Protein AF-A0A2Z3V4G9-F1 (afdb_monomer)

pLDDT: mean 78.63, std 21.76, range [22.34, 98.56]

Structure (mmCIF, N/CA/C/O backbone):
data_AF-A0A2Z3V4G9-F1
#
_entry.id   AF-A0A2Z3V4G9-F1
#
loop_
_atom_site.group_PDB
_atom_site.id
_atom_site.type_symbol
_atom_site.label_atom_id
_atom_site.label_alt_id
_atom_site.label_comp_id
_atom_site.label_asym_id
_atom_site.label_entity_id
_atom_site.label_seq_id
_atom_site.pdbx_PDB_ins_code
_atom_site.Cartn_x
_atom_site.Cartn_y
_atom_site.Cartn_z
_atom_site.occupancy
_atom_site.B_iso_or_equiv
_atom_site.auth_seq_id
_atom_site.auth_comp_id
_atom_site.auth_asym_id
_atom_site.auth_atom_id
_atom_site.pdbx_PDB_model_num
ATOM 1 N N . MET A 1 1 ? 13.121 12.624 -30.440 1.00 82.94 1 MET A N 1
ATOM 2 C CA . MET A 1 1 ? 11.645 12.647 -30.324 1.00 82.94 1 MET A CA 1
ATOM 3 C C . MET A 1 1 ? 11.024 11.305 -30.670 1.00 82.94 1 MET A C 1
ATOM 5 O O . MET A 1 1 ? 10.622 10.643 -29.737 1.00 82.94 1 MET A O 1
ATOM 9 N N . GLU A 1 2 ? 10.966 10.853 -31.933 1.00 84.06 2 GLU A N 1
ATOM 10 C CA . GLU A 1 2 ? 10.349 9.541 -32.244 1.00 84.06 2 GLU A CA 1
ATOM 11 C C . GLU A 1 2 ? 11.072 8.367 -31.566 1.00 84.06 2 GLU A C 1
ATOM 13 O O . GLU A 1 2 ? 10.406 7.526 -30.992 1.00 84.06 2 GLU A O 1
ATOM 18 N N . LEU A 1 3 ? 12.411 8.330 -31.560 1.00 80.62 3 LEU A N 1
ATOM 19 C CA . LEU A 1 3 ? 13.161 7.281 -30.845 1.00 80.62 3 LEU A CA 1
ATOM 20 C C . LEU A 1 3 ? 12.806 7.242 -29.348 1.00 80.62 3 LEU A C 1
ATOM 22 O O . LEU A 1 3 ? 12.442 6.192 -28.838 1.00 80.62 3 LEU A O 1
ATOM 26 N N . LEU A 1 4 ? 12.783 8.405 -28.690 1.00 81.56 4 LEU A N 1
ATOM 27 C CA . LEU A 1 4 ? 12.333 8.541 -27.299 1.00 81.56 4 LEU A CA 1
ATOM 28 C C . LEU A 1 4 ? 10.872 8.109 -27.115 1.00 81.56 4 LEU A C 1
ATOM 30 O O . LEU A 1 4 ? 10.561 7.382 -26.191 1.00 81.56 4 LEU A O 1
ATOM 34 N N . ALA A 1 5 ? 9.972 8.446 -28.040 1.00 83.88 5 ALA A N 1
ATOM 35 C CA . ALA A 1 5 ? 8.571 8.035 -27.942 1.00 83.88 5 ALA A CA 1
ATOM 36 C C . ALA A 1 5 ? 8.371 6.511 -27.954 1.00 83.88 5 ALA A C 1
ATOM 38 O O . ALA A 1 5 ? 7.318 6.043 -27.521 1.00 83.88 5 ALA A O 1
ATOM 39 N N . PHE A 1 6 ? 9.327 5.746 -28.487 1.00 79.56 6 PHE A N 1
ATOM 40 C CA . PHE A 1 6 ? 9.271 4.286 -28.522 1.00 79.56 6 PHE A CA 1
ATOM 41 C C . PHE A 1 6 ? 10.180 3.614 -27.482 1.00 79.56 6 PHE A C 1
ATOM 43 O O . PHE A 1 6 ? 9.871 2.487 -27.116 1.00 79.56 6 PHE A O 1
ATOM 50 N N . GLY A 1 7 ? 11.215 4.282 -26.968 1.00 73.44 7 GLY A N 1
ATOM 51 C CA . GLY A 1 7 ? 12.192 3.669 -26.060 1.00 73.44 7 GLY A CA 1
ATOM 52 C C . GLY A 1 7 ? 12.509 4.458 -24.790 1.00 73.44 7 GLY A C 1
ATOM 53 O O . GLY A 1 7 ? 13.443 4.088 -24.104 1.00 73.44 7 GLY A O 1
ATOM 54 N N . GLU A 1 8 ? 11.811 5.555 -24.472 1.00 74.75 8 GLU A N 1
ATOM 55 C CA . GLU A 1 8 ? 12.106 6.321 -23.253 1.00 74.75 8 GLU A CA 1
ATOM 56 C C . GLU A 1 8 ? 11.896 5.490 -21.973 1.00 74.75 8 GLU A C 1
ATOM 58 O O . GLU A 1 8 ? 10.863 4.825 -21.848 1.00 74.75 8 GLU A O 1
ATOM 63 N N . PRO A 1 9 ? 12.815 5.568 -20.994 1.00 76.81 9 PRO A N 1
ATOM 64 C CA . PRO A 1 9 ? 14.068 6.339 -21.005 1.00 76.81 9 PRO A CA 1
ATOM 65 C C . PRO A 1 9 ? 15.153 5.728 -21.910 1.00 76.81 9 PRO A C 1
ATOM 67 O O . PRO A 1 9 ? 15.356 4.520 -21.913 1.00 76.81 9 PRO A O 1
ATOM 70 N N . LEU A 1 10 ? 15.887 6.581 -22.637 1.00 76.69 10 LEU A N 1
ATOM 71 C CA . LEU A 1 10 ? 17.072 6.173 -23.408 1.00 76.69 10 LEU A CA 1
ATOM 72 C C . LEU A 1 10 ? 18.322 6.859 -22.867 1.00 76.69 10 LEU A C 1
ATOM 74 O O . LEU A 1 10 ? 18.282 8.051 -22.576 1.00 76.69 10 LEU A O 1
ATOM 78 N N . GLU A 1 11 ? 19.447 6.151 -22.831 1.00 78.25 11 GLU A N 1
ATOM 79 C CA . GLU A 1 11 ? 20.742 6.760 -22.526 1.00 78.25 11 GLU A CA 1
ATOM 80 C C . GLU A 1 11 ? 21.083 7.844 -23.570 1.00 78.25 11 GLU A C 1
ATOM 82 O O . GLU A 1 11 ? 20.992 7.631 -24.784 1.00 78.25 11 GLU A O 1
ATOM 87 N N . ALA A 1 12 ? 21.464 9.033 -23.103 1.00 79.69 12 ALA A N 1
ATOM 88 C CA . ALA A 1 12 ? 21.743 10.204 -23.930 1.00 79.69 12 ALA A CA 1
ATOM 89 C C . ALA A 1 12 ? 22.850 9.937 -24.955 1.00 79.69 12 ALA A C 1
ATOM 91 O O . ALA A 1 12 ? 22.784 10.465 -26.064 1.00 79.69 12 ALA A O 1
ATOM 92 N N . SER A 1 13 ? 23.814 9.074 -24.615 1.00 79.00 13 SER A N 1
ATOM 93 C CA . SER A 1 13 ? 24.924 8.655 -25.481 1.00 79.00 13 SER A CA 1
ATOM 94 C C . SER A 1 13 ? 24.459 7.948 -26.765 1.00 79.00 13 SER A C 1
ATOM 96 O O . SER A 1 13 ? 25.138 8.001 -27.792 1.00 79.00 13 SER A O 1
ATOM 98 N N . VAL A 1 14 ? 23.267 7.339 -26.748 1.00 75.81 14 VAL A N 1
ATOM 99 C CA . VAL A 1 14 ? 22.655 6.662 -27.903 1.00 75.81 14 VAL A CA 1
ATOM 100 C C . VAL A 1 14 ? 22.077 7.676 -28.906 1.00 75.81 14 VAL A C 1
ATOM 102 O O . VAL A 1 14 ? 21.805 7.344 -30.067 1.00 75.81 14 VAL A O 1
ATOM 105 N N . LEU A 1 15 ? 21.897 8.936 -28.495 1.00 80.88 15 LEU A N 1
ATOM 106 C CA . LEU A 1 15 ? 21.361 10.021 -29.312 1.00 80.88 15 LEU A CA 1
ATOM 107 C C . LEU A 1 15 ? 22.469 11.017 -29.709 1.00 80.88 15 LEU A C 1
ATOM 109 O O . LEU A 1 15 ? 23.386 11.272 -28.937 1.00 80.88 15 LEU A O 1
ATOM 113 N N . PRO A 1 16 ? 22.403 11.648 -30.899 1.00 86.00 16 PRO A N 1
ATOM 114 C CA . PRO A 1 16 ? 23.380 12.673 -31.260 1.00 86.00 16 PRO A CA 1
ATOM 115 C C . PRO A 1 16 ? 23.285 13.886 -30.321 1.00 86.00 16 PRO A C 1
ATOM 117 O O . PRO A 1 16 ? 22.245 14.548 -30.290 1.00 86.00 16 PRO A O 1
ATOM 120 N N . GLU A 1 17 ? 24.377 14.220 -29.633 1.00 88.62 17 GLU A N 1
ATOM 121 C CA . GLU A 1 17 ? 24.464 15.290 -28.621 1.00 88.62 17 GLU A CA 1
ATOM 122 C C . GLU A 1 17 ? 23.879 16.625 -29.116 1.00 88.62 17 GLU A C 1
ATOM 124 O O . GLU A 1 17 ? 22.920 17.141 -28.549 1.00 88.62 17 GLU A O 1
ATOM 129 N N . ALA A 1 18 ? 24.304 17.102 -30.291 1.00 89.94 18 ALA A N 1
ATOM 130 C CA . ALA A 1 18 ? 23.788 18.341 -30.889 1.00 89.94 18 ALA A CA 1
ATOM 131 C C . ALA A 1 18 ? 22.277 18.311 -31.227 1.00 89.94 18 ALA A C 1
ATOM 133 O O . ALA A 1 18 ? 21.642 19.343 -31.473 1.00 89.94 18 ALA A O 1
ATOM 134 N N . VAL A 1 19 ? 21.664 17.129 -31.349 1.00 89.19 19 VAL A N 1
ATOM 135 C CA . VAL A 1 19 ? 20.202 16.998 -31.475 1.00 89.19 19 VAL A CA 1
ATOM 136 C C . VAL A 1 19 ? 19.556 17.091 -30.099 1.00 89.19 19 VAL A C 1
ATOM 138 O O . VAL A 1 19 ? 18.537 17.771 -29.982 1.00 89.19 19 VAL A O 1
ATOM 141 N N . LEU A 1 20 ? 20.138 16.435 -29.096 1.00 87.88 20 LEU A N 1
ATOM 142 C CA . LEU A 1 20 ? 19.635 16.410 -27.729 1.00 87.88 20 LEU A CA 1
ATOM 143 C C . LEU A 1 20 ? 19.641 17.815 -27.113 1.00 87.88 20 LEU A C 1
ATOM 145 O O . LEU A 1 20 ? 18.572 18.291 -26.739 1.00 87.88 20 LEU A O 1
ATOM 149 N N . GLU A 1 21 ? 20.759 18.542 -27.203 1.00 90.75 21 GLU A N 1
ATOM 150 C CA . GLU A 1 21 ? 20.886 19.939 -26.749 1.00 90.75 21 GLU A CA 1
ATOM 151 C C . GLU A 1 21 ? 19.812 20.851 -27.365 1.00 90.75 21 GLU A C 1
ATOM 153 O O . GLU A 1 21 ? 19.192 21.682 -26.701 1.00 90.75 21 GLU A O 1
ATOM 158 N N . ARG A 1 22 ? 19.532 20.691 -28.669 1.00 93.44 22 ARG A N 1
ATOM 159 C CA . ARG A 1 22 ? 18.498 21.486 -29.357 1.00 93.44 22 ARG A CA 1
ATOM 160 C C . ARG A 1 22 ? 17.083 21.132 -28.912 1.00 93.44 22 ARG A C 1
ATOM 162 O O . ARG A 1 22 ? 16.200 21.989 -28.989 1.00 93.44 22 ARG A O 1
ATOM 169 N N . LEU A 1 23 ? 16.829 19.877 -28.550 1.00 92.25 23 LEU A N 1
ATOM 170 C CA . LEU A 1 23 ? 15.527 19.436 -28.051 1.00 92.25 23 LEU A CA 1
ATOM 171 C C . LEU A 1 23 ? 15.315 19.873 -26.598 1.00 92.25 23 LEU A C 1
ATOM 173 O O . LEU A 1 23 ? 14.216 20.320 -26.267 1.00 92.25 23 LEU A O 1
ATOM 177 N N . GLU A 1 24 ? 16.362 19.820 -25.783 1.00 91.62 24 GLU A N 1
ATOM 178 C CA . GLU A 1 24 ? 16.386 20.290 -2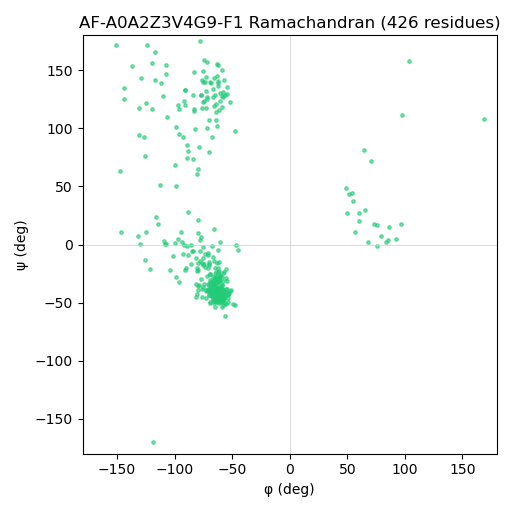4.399 1.00 91.62 24 GLU A CA 1
ATOM 179 C C . GLU A 1 24 ? 16.209 21.813 -24.318 1.00 91.62 24 GLU A C 1
ATOM 181 O O . GLU A 1 24 ? 15.301 22.302 -23.645 1.00 91.62 24 GLU A O 1
ATOM 186 N N . ALA A 1 25 ? 16.935 22.581 -25.143 1.00 92.44 25 ALA A N 1
ATOM 187 C CA . ALA A 1 25 ? 16.758 24.033 -25.263 1.00 92.44 25 ALA A CA 1
ATOM 188 C C . ALA A 1 25 ? 15.324 24.440 -25.663 1.00 92.44 25 ALA A C 1
ATOM 190 O O . ALA A 1 25 ? 14.871 25.551 -25.380 1.00 92.44 25 ALA A O 1
ATOM 191 N N . ARG A 1 26 ? 14.588 23.538 -26.326 1.00 93.88 26 ARG A N 1
ATOM 192 C CA . ARG A 1 26 ? 13.177 23.714 -26.706 1.00 93.88 26 ARG A CA 1
ATOM 193 C C . ARG A 1 26 ? 12.189 23.140 -25.690 1.00 93.88 26 ARG A C 1
ATOM 195 O O . ARG A 1 26 ? 10.988 23.212 -25.943 1.00 93.88 26 ARG A O 1
ATOM 202 N N . ARG A 1 27 ? 12.665 22.584 -24.571 1.00 89.69 27 ARG A N 1
ATOM 203 C CA . ARG A 1 27 ? 11.869 21.901 -23.536 1.00 89.69 27 ARG A CA 1
ATOM 204 C C . ARG A 1 27 ? 10.999 20.772 -24.093 1.00 89.69 27 ARG A C 1
ATOM 206 O O . ARG A 1 27 ? 9.851 20.593 -23.692 1.00 89.69 27 ARG A O 1
ATOM 213 N N . LEU A 1 28 ? 11.528 20.042 -25.073 1.00 90.50 28 LEU A N 1
ATOM 214 C CA . LEU A 1 28 ? 10.869 18.871 -25.657 1.00 90.50 28 LEU A CA 1
ATOM 215 C C . LEU A 1 28 ? 11.393 17.558 -25.071 1.00 90.50 28 LEU A C 1
ATOM 217 O O . LEU A 1 28 ? 10.654 16.571 -25.052 1.00 90.50 28 LEU A O 1
ATOM 221 N N . VAL A 1 29 ? 12.645 17.569 -24.615 1.00 89.88 29 VAL A N 1
ATOM 222 C CA . VAL A 1 29 ? 13.333 16.458 -23.956 1.00 89.88 29 VAL A CA 1
ATOM 223 C C . VAL A 1 29 ? 13.946 16.972 -22.660 1.00 89.88 29 VAL A C 1
ATOM 225 O O . VAL A 1 29 ? 14.375 18.123 -22.622 1.00 89.88 29 VAL A O 1
ATOM 228 N N . ASP A 1 30 ? 13.921 16.134 -21.634 1.00 88.75 30 ASP A N 1
ATOM 229 C CA . ASP A 1 30 ? 14.634 16.315 -20.374 1.00 88.75 30 ASP A CA 1
ATOM 230 C C . ASP A 1 30 ? 15.729 15.252 -20.302 1.00 88.75 30 ASP A C 1
ATOM 232 O O . ASP A 1 30 ? 15.489 14.115 -20.726 1.00 88.75 30 ASP A O 1
ATOM 236 N N . VAL A 1 31 ? 16.916 15.626 -19.834 1.00 85.94 31 VAL A N 1
ATOM 237 C CA . VAL A 1 31 ? 18.028 14.700 -19.599 1.00 85.94 31 VAL A CA 1
ATOM 238 C C . VAL A 1 31 ? 18.362 14.788 -18.123 1.00 85.94 31 VAL A C 1
ATOM 240 O O . VAL A 1 31 ? 18.720 15.858 -17.637 1.00 85.94 31 VAL A O 1
ATOM 243 N N . ASP A 1 32 ? 18.191 13.682 -17.409 1.00 80.19 32 ASP A N 1
ATOM 244 C CA . ASP A 1 32 ? 18.445 13.656 -15.973 1.00 80.19 32 ASP A CA 1
ATOM 245 C C . ASP A 1 32 ? 19.948 13.582 -15.643 1.00 80.19 32 ASP A C 1
ATOM 247 O O . ASP A 1 32 ? 20.809 13.432 -16.515 1.00 80.19 32 ASP A O 1
ATOM 251 N N . ASP A 1 33 ? 20.272 13.648 -14.349 1.00 77.56 33 ASP A N 1
ATOM 252 C CA . ASP A 1 33 ? 21.651 13.562 -13.848 1.00 77.56 33 ASP A CA 1
ATOM 253 C C . ASP A 1 33 ? 22.335 12.216 -14.179 1.00 77.56 33 ASP A C 1
ATOM 255 O O . ASP A 1 33 ? 23.559 12.101 -14.093 1.00 77.56 33 ASP A O 1
ATOM 259 N N . ARG A 1 34 ? 21.566 11.191 -14.576 1.00 72.88 34 ARG A N 1
ATOM 260 C CA . ARG A 1 34 ? 22.059 9.881 -15.031 1.00 72.88 34 ARG A CA 1
ATOM 261 C C . ARG A 1 34 ? 22.208 9.806 -16.545 1.00 72.88 34 ARG A C 1
ATOM 263 O O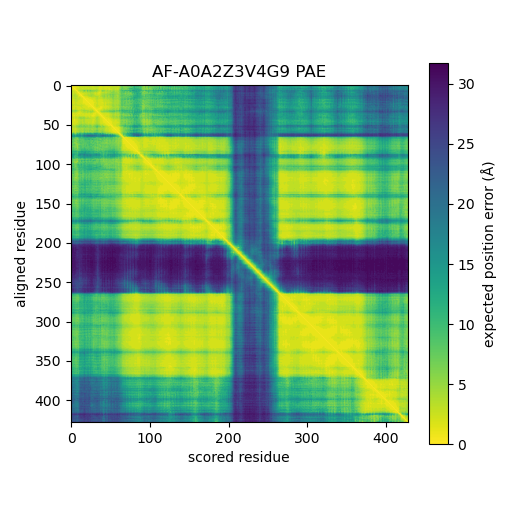 . ARG A 1 34 ? 22.454 8.729 -17.082 1.00 72.88 34 ARG A O 1
ATOM 270 N N . SER A 1 35 ? 22.106 10.941 -17.235 1.00 80.19 35 SER A N 1
ATOM 271 C CA . SER A 1 35 ? 22.139 11.018 -18.692 1.00 80.19 35 SER A CA 1
ATOM 272 C C . SER A 1 35 ? 21.012 10.224 -19.360 1.00 80.19 35 SER A C 1
ATOM 274 O O . SER A 1 35 ? 21.171 9.798 -20.500 1.00 80.19 35 SER A O 1
ATOM 276 N N . ALA A 1 36 ? 19.867 10.019 -18.705 1.00 79.69 36 ALA A N 1
ATOM 277 C CA . ALA A 1 36 ? 18.701 9.414 -19.334 1.00 79.69 36 ALA A CA 1
ATOM 278 C C . ALA A 1 36 ? 17.786 10.485 -19.929 1.00 79.69 36 ALA A C 1
ATOM 280 O O . ALA A 1 36 ? 17.318 11.401 -19.256 1.00 79.69 36 ALA A O 1
ATOM 281 N N . ALA A 1 37 ? 17.521 10.356 -21.224 1.00 85.19 37 AL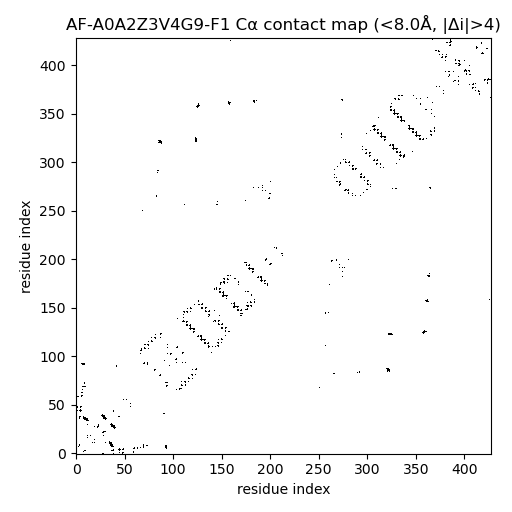A A N 1
ATOM 282 C CA . ALA A 1 37 ? 16.684 11.261 -21.988 1.00 85.19 37 ALA A CA 1
ATOM 283 C C . ALA A 1 37 ? 15.217 10.796 -21.992 1.00 85.19 37 ALA A C 1
ATOM 285 O O . ALA A 1 37 ? 14.914 9.633 -22.283 1.00 85.19 37 ALA A O 1
ATOM 286 N N . ARG A 1 38 ? 14.292 11.729 -21.736 1.00 86.50 38 ARG A N 1
ATOM 287 C CA . ARG A 1 38 ? 12.833 11.511 -21.690 1.00 86.50 38 ARG A CA 1
ATOM 288 C C . ARG A 1 38 ? 12.072 12.630 -22.391 1.00 86.50 38 ARG A C 1
ATOM 290 O O . ARG A 1 38 ? 12.537 13.763 -22.467 1.00 86.50 38 ARG A O 1
ATOM 297 N N . LEU A 1 39 ? 10.878 12.355 -22.903 1.00 88.50 39 LEU A N 1
ATOM 298 C CA . LEU A 1 39 ? 9.979 13.399 -23.388 1.00 88.50 39 LEU A CA 1
ATOM 299 C C . LEU A 1 39 ? 9.409 14.186 -22.202 1.00 88.50 39 LEU A C 1
ATOM 301 O O . LEU A 1 39 ? 8.790 13.621 -21.309 1.00 88.50 39 LEU A O 1
ATOM 305 N N . VAL A 1 40 ? 9.540 15.515 -22.239 1.00 86.62 40 VAL A N 1
ATOM 306 C CA . VAL A 1 40 ? 9.112 16.405 -21.135 1.00 86.62 40 VAL A CA 1
ATOM 307 C C . VAL A 1 40 ? 7.623 16.277 -20.809 1.00 86.62 40 VAL A C 1
ATOM 309 O O . VAL A 1 40 ? 7.214 16.429 -19.662 1.00 86.62 40 VAL A O 1
ATOM 312 N N . HIS A 1 41 ? 6.783 16.045 -21.822 1.00 83.81 41 HIS A N 1
ATOM 313 C CA . HIS A 1 41 ? 5.335 16.011 -21.647 1.00 83.81 41 HIS A CA 1
ATOM 314 C C . HIS A 1 41 ? 4.794 14.582 -21.820 1.00 83.81 41 HIS A C 1
ATOM 316 O O . HIS A 1 41 ? 4.982 14.013 -22.900 1.00 83.81 41 HIS A O 1
ATOM 322 N N . PRO A 1 42 ? 4.008 14.045 -20.862 1.00 77.94 42 PRO A N 1
ATOM 323 C CA . PRO A 1 42 ? 3.486 12.671 -20.909 1.00 77.94 42 PRO A CA 1
ATOM 324 C C . PRO A 1 42 ? 2.686 12.331 -22.176 1.00 77.94 42 PRO A C 1
ATOM 326 O O . PRO A 1 42 ? 2.660 11.195 -22.631 1.00 77.94 42 PRO A O 1
ATOM 329 N N . LEU A 1 43 ? 2.035 13.328 -22.787 1.00 82.12 43 LEU A N 1
ATOM 330 C CA . LEU A 1 43 ? 1.279 13.148 -24.037 1.00 82.12 43 LEU A CA 1
ATOM 331 C C . LEU A 1 43 ? 2.142 13.121 -25.311 1.00 82.12 43 LEU A C 1
ATOM 333 O O . LEU A 1 43 ? 1.643 12.707 -26.359 1.00 82.12 43 LEU A O 1
ATOM 337 N N . HIS A 1 44 ? 3.406 13.559 -25.271 1.00 85.88 44 HIS A N 1
ATOM 338 C CA . HIS A 1 44 ? 4.252 13.579 -26.470 1.00 85.88 44 HIS A CA 1
ATOM 339 C C . HIS A 1 44 ? 4.500 12.165 -26.999 1.00 85.88 44 HIS A C 1
ATOM 341 O O . HIS A 1 44 ? 4.348 11.946 -28.201 1.00 85.88 44 HIS A O 1
ATOM 347 N N . GLY A 1 45 ? 4.815 11.210 -26.120 1.00 84.00 45 GLY A N 1
ATOM 348 C CA . GLY A 1 45 ? 5.034 9.810 -26.486 1.00 84.00 45 GLY A CA 1
ATOM 349 C C . GLY A 1 45 ? 3.827 9.209 -27.218 1.00 84.00 45 GLY A C 1
ATOM 350 O O . GLY A 1 45 ? 3.951 8.877 -28.401 1.00 84.00 45 GLY A O 1
ATOM 351 N N . PRO A 1 46 ? 2.635 9.148 -26.589 1.00 81.94 46 PRO A N 1
ATOM 352 C CA . PRO A 1 46 ? 1.419 8.626 -27.211 1.00 81.94 46 PRO A CA 1
ATOM 353 C C . PRO A 1 46 ? 1.072 9.286 -28.550 1.00 81.94 46 PRO A C 1
ATOM 355 O O . PRO A 1 46 ? 0.747 8.594 -29.514 1.00 81.94 46 PRO A O 1
ATOM 358 N N . VAL A 1 47 ? 1.183 10.616 -28.656 1.00 86.69 47 VAL A N 1
ATOM 359 C CA . VAL A 1 47 ? 0.874 11.341 -29.901 1.00 86.69 47 VAL A CA 1
ATOM 360 C C . VAL A 1 47 ? 1.870 11.006 -31.012 1.00 86.69 47 VAL A C 1
ATOM 362 O O . VAL A 1 47 ? 1.465 10.819 -32.162 1.00 86.69 47 VAL A O 1
ATOM 365 N N . LEU A 1 48 ? 3.165 10.922 -30.699 1.00 87.12 48 LEU A N 1
ATOM 366 C CA . LEU A 1 48 ? 4.201 10.551 -31.666 1.00 87.12 48 LEU A CA 1
ATOM 367 C C . LEU A 1 48 ? 4.029 9.102 -32.135 1.00 87.12 48 LEU A C 1
ATOM 369 O O . LEU A 1 48 ? 4.116 8.842 -33.335 1.00 87.12 48 LEU A O 1
ATOM 373 N N . ARG A 1 49 ? 3.700 8.181 -31.221 1.00 85.56 49 ARG A N 1
ATOM 374 C CA . ARG A 1 49 ? 3.409 6.779 -31.550 1.00 85.56 49 ARG A CA 1
ATOM 375 C C . ARG A 1 49 ? 2.168 6.640 -32.426 1.00 85.56 49 ARG A C 1
ATOM 377 O O . ARG A 1 49 ? 2.233 5.988 -33.461 1.00 85.56 49 ARG A O 1
ATOM 384 N N . ALA A 1 50 ? 1.071 7.312 -32.074 1.00 84.94 50 ALA A N 1
ATOM 385 C CA . ALA A 1 50 ? -0.174 7.277 -32.845 1.00 84.94 50 ALA A CA 1
ATOM 386 C C . ALA A 1 50 ? -0.014 7.839 -34.269 1.00 84.94 50 ALA A C 1
ATOM 388 O O . ALA A 1 50 ? -0.709 7.418 -35.192 1.00 84.94 50 ALA A O 1
ATOM 389 N N . ARG A 1 51 ? 0.908 8.791 -34.461 1.00 87.88 51 ARG A N 1
ATOM 390 C CA . ARG A 1 51 ? 1.240 9.356 -35.778 1.00 87.88 51 ARG A CA 1
ATOM 391 C C . ARG A 1 51 ? 2.196 8.484 -36.590 1.00 87.88 51 ARG A C 1
ATOM 393 O O . ARG A 1 51 ? 2.262 8.644 -37.809 1.00 87.88 51 ARG A O 1
ATOM 400 N N . ALA A 1 52 ? 2.932 7.577 -35.954 1.00 84.62 52 ALA A N 1
ATOM 401 C CA . ALA A 1 52 ? 3.832 6.678 -36.654 1.00 84.62 52 ALA A CA 1
ATOM 402 C C . ALA A 1 52 ? 3.025 5.608 -37.408 1.00 84.62 52 ALA A C 1
ATOM 404 O O . ALA A 1 52 ? 2.325 4.788 -36.819 1.00 84.62 52 ALA A O 1
ATOM 405 N N . GLY A 1 53 ? 3.136 5.578 -38.738 1.00 83.25 53 GLY A N 1
ATOM 406 C CA . GLY A 1 53 ? 2.583 4.473 -39.528 1.00 83.25 53 GLY A CA 1
ATOM 407 C C . GLY A 1 53 ? 3.241 3.132 -39.163 1.00 83.25 53 GLY A C 1
ATOM 408 O O . GLY A 1 53 ? 4.400 3.109 -38.752 1.00 83.25 53 GLY A O 1
ATOM 409 N N . ARG A 1 54 ? 2.543 2.003 -39.374 1.00 81.62 54 ARG A N 1
ATOM 410 C CA . ARG A 1 54 ? 2.985 0.651 -38.946 1.00 81.62 54 ARG A CA 1
ATOM 411 C C . ARG A 1 54 ? 4.443 0.322 -39.296 1.00 81.62 54 ARG A C 1
ATOM 413 O O . ARG A 1 54 ? 5.228 0.015 -38.413 1.00 81.62 54 ARG A O 1
ATOM 420 N N . LEU A 1 55 ? 4.846 0.495 -40.557 1.00 81.94 55 LEU A N 1
ATOM 421 C CA . LEU A 1 55 ? 6.222 0.209 -41.002 1.00 81.94 55 LEU A CA 1
ATOM 422 C C . LEU A 1 55 ? 7.276 1.126 -40.355 1.00 81.94 55 LEU A C 1
ATOM 424 O O . LEU A 1 55 ? 8.443 0.757 -40.220 1.00 81.94 55 LEU A O 1
ATOM 428 N N . ARG A 1 56 ? 6.892 2.356 -39.993 1.00 81.25 56 ARG A N 1
ATOM 429 C CA . ARG A 1 56 ? 7.775 3.298 -39.298 1.00 81.25 56 ARG A CA 1
ATOM 430 C C . ARG A 1 56 ? 7.913 2.907 -37.831 1.00 81.25 56 ARG A C 1
ATOM 432 O O . ARG A 1 56 ? 9.045 2.859 -37.364 1.00 81.25 56 ARG A O 1
ATOM 439 N N . ALA A 1 57 ? 6.805 2.573 -37.172 1.00 81.00 57 ALA A N 1
ATOM 440 C CA . ALA A 1 57 ? 6.791 2.052 -35.809 1.00 81.00 57 ALA A CA 1
ATOM 441 C C . ALA A 1 57 ? 7.619 0.763 -35.694 1.00 81.00 57 ALA A C 1
ATOM 443 O O . ALA A 1 57 ? 8.509 0.693 -34.857 1.00 81.00 57 ALA A O 1
ATOM 444 N N . ASP A 1 58 ? 7.434 -0.204 -36.597 1.00 75.69 58 ASP A N 1
ATOM 445 C CA . ASP A 1 58 ? 8.178 -1.472 -36.573 1.00 75.69 58 ASP A CA 1
ATOM 446 C C . ASP A 1 58 ? 9.685 -1.272 -36.757 1.00 75.69 58 ASP A C 1
ATOM 448 O O . ASP A 1 58 ? 10.491 -1.925 -36.102 1.00 75.69 58 ASP A O 1
ATOM 452 N N . ARG A 1 59 ? 10.097 -0.337 -37.618 1.00 79.50 59 ARG A N 1
ATOM 453 C CA . ARG A 1 59 ? 11.515 0.018 -37.760 1.00 79.50 59 ARG A CA 1
ATOM 454 C C . ARG A 1 59 ? 12.063 0.687 -36.503 1.00 79.50 59 ARG A C 1
ATOM 456 O O . ARG A 1 59 ? 13.174 0.358 -36.114 1.00 79.50 59 ARG A O 1
ATOM 463 N N . LEU A 1 60 ? 11.322 1.614 -35.893 1.00 77.56 60 LEU A N 1
ATOM 464 C CA . LEU A 1 60 ? 11.744 2.279 -34.657 1.00 77.56 60 LEU A CA 1
ATOM 465 C C . LEU A 1 60 ? 11.873 1.265 -33.511 1.00 77.56 60 LEU A C 1
ATOM 467 O O . LEU A 1 60 ? 12.903 1.260 -32.856 1.00 77.56 60 LEU A O 1
ATOM 471 N N . ARG A 1 61 ? 10.924 0.327 -33.385 1.00 70.88 61 ARG A N 1
ATOM 472 C CA . ARG A 1 61 ? 10.980 -0.811 -32.447 1.00 70.88 61 ARG A CA 1
ATOM 473 C C . ARG A 1 61 ? 12.159 -1.751 -32.699 1.00 70.88 61 ARG A C 1
ATOM 475 O O . ARG A 1 61 ? 12.769 -2.232 -31.768 1.00 70.88 61 ARG A O 1
ATOM 482 N N . ARG A 1 62 ? 12.519 -2.018 -33.957 1.00 61.91 62 ARG A N 1
ATOM 483 C CA . ARG A 1 62 ? 13.717 -2.823 -34.292 1.00 61.91 62 ARG A CA 1
ATOM 484 C C . ARG A 1 62 ? 15.031 -2.070 -34.091 1.00 61.91 62 ARG A C 1
ATOM 486 O O . ARG A 1 62 ? 16.091 -2.681 -34.105 1.00 61.91 62 ARG A O 1
ATOM 493 N N . THR A 1 63 ? 14.960 -0.744 -33.997 1.00 58.19 63 THR A N 1
ATOM 494 C CA . THR A 1 63 ? 16.105 0.118 -33.671 1.00 58.19 63 THR A CA 1
ATOM 495 C C . THR A 1 63 ? 16.229 0.311 -32.156 1.00 58.19 63 THR A C 1
ATOM 497 O O . THR A 1 63 ? 17.162 0.980 -31.723 1.00 58.19 63 THR A O 1
ATOM 500 N N . ASP A 1 64 ? 15.318 -0.275 -31.372 1.00 61.34 64 ASP A N 1
ATOM 501 C CA . ASP A 1 64 ? 15.369 -0.364 -29.914 1.00 61.34 64 ASP A CA 1
ATOM 502 C C . ASP A 1 64 ? 16.505 -1.330 -29.555 1.00 61.34 64 ASP A C 1
ATOM 504 O O . ASP A 1 64 ? 16.313 -2.538 -29.434 1.00 61.34 64 ASP A O 1
ATOM 508 N N . ARG A 1 65 ? 17.741 -0.817 -29.600 1.00 56.88 65 ARG A N 1
ATOM 509 C CA . ARG A 1 65 ? 18.948 -1.652 -29.555 1.00 56.88 65 ARG A CA 1
ATOM 510 C C . ARG A 1 65 ? 19.179 -2.293 -28.194 1.00 56.88 65 ARG A C 1
ATOM 512 O O . ARG A 1 65 ? 19.871 -3.295 -28.182 1.00 56.88 65 ARG A O 1
ATOM 519 N N . ASP A 1 66 ? 18.540 -1.800 -27.134 1.00 70.38 66 ASP A N 1
ATOM 520 C CA . ASP A 1 66 ? 18.623 -2.381 -25.794 1.00 70.38 66 ASP A CA 1
ATOM 521 C C . ASP A 1 66 ? 17.306 -2.195 -25.018 1.00 70.38 66 ASP A C 1
ATOM 523 O O . ASP A 1 66 ? 17.260 -1.536 -23.979 1.00 70.38 66 ASP A O 1
ATOM 527 N N . LEU A 1 67 ? 16.211 -2.788 -25.514 1.00 73.69 67 LEU A N 1
ATOM 528 C CA . LEU A 1 67 ? 14.929 -2.821 -24.790 1.00 73.69 67 LEU A CA 1
ATOM 529 C C . LEU A 1 67 ? 15.096 -3.348 -23.353 1.00 73.69 67 LEU A C 1
ATOM 531 O O . LEU A 1 67 ? 14.498 -2.811 -22.420 1.00 73.69 67 LEU A O 1
ATOM 535 N N . ALA A 1 68 ? 15.942 -4.367 -23.179 1.00 75.56 68 ALA A N 1
ATOM 536 C CA . ALA A 1 68 ? 16.312 -4.904 -21.875 1.00 75.56 68 ALA A CA 1
ATOM 537 C C . ALA A 1 68 ? 16.955 -3.840 -20.968 1.00 75.56 68 ALA A C 1
ATOM 539 O O . ALA A 1 68 ? 16.568 -3.726 -19.808 1.00 75.56 68 ALA A O 1
ATOM 540 N N . ALA A 1 69 ? 17.875 -3.019 -21.488 1.00 74.31 69 ALA A N 1
ATOM 541 C CA . ALA A 1 69 ? 18.513 -1.959 -20.706 1.00 74.31 69 ALA A CA 1
ATOM 542 C C . ALA A 1 69 ? 17.534 -0.829 -20.360 1.00 74.31 69 ALA A C 1
ATOM 544 O O . ALA A 1 69 ? 17.552 -0.337 -19.236 1.00 74.31 69 ALA A O 1
ATOM 545 N N . ALA A 1 70 ? 16.641 -0.453 -21.283 1.00 76.94 70 ALA A N 1
ATOM 546 C CA . ALA A 1 70 ? 15.604 0.545 -21.015 1.00 76.94 70 ALA A CA 1
ATOM 547 C C . ALA A 1 70 ? 14.632 0.075 -19.914 1.00 76.94 70 ALA A C 1
ATOM 549 O O . ALA A 1 70 ? 14.304 0.844 -19.010 1.00 76.94 70 ALA A O 1
ATOM 550 N N . LEU A 1 71 ? 14.217 -1.200 -19.950 1.00 80.00 71 LEU A N 1
ATOM 551 C CA . LEU A 1 71 ? 13.399 -1.816 -18.899 1.00 80.00 71 LEU A CA 1
ATOM 552 C C . LEU A 1 71 ? 14.145 -1.898 -17.563 1.00 80.00 71 LEU A C 1
ATOM 554 O O . LEU A 1 71 ? 13.574 -1.538 -16.536 1.00 80.00 71 LEU A O 1
ATOM 558 N N . ALA A 1 72 ? 15.405 -2.338 -17.564 1.00 78.62 72 ALA A N 1
ATOM 559 C CA . ALA A 1 72 ? 16.220 -2.431 -16.354 1.00 78.62 72 ALA A CA 1
ATOM 560 C C . ALA A 1 72 ? 16.440 -1.050 -15.712 1.00 78.62 72 ALA A C 1
ATOM 562 O O . ALA A 1 72 ? 16.285 -0.894 -14.501 1.00 78.62 72 ALA A O 1
ATOM 563 N N . PHE A 1 73 ? 16.719 -0.027 -16.525 1.00 78.00 73 PHE A N 1
ATOM 564 C CA . PHE A 1 73 ? 16.851 1.351 -16.059 1.00 78.00 73 PHE A CA 1
ATOM 565 C C . PHE A 1 73 ? 15.539 1.871 -15.459 1.00 78.00 73 PHE A C 1
ATOM 567 O O . PHE A 1 73 ? 15.537 2.415 -14.353 1.00 78.00 73 PHE A O 1
ATOM 574 N N . GLU A 1 74 ? 14.407 1.647 -16.139 1.00 83.12 74 GLU A N 1
ATOM 575 C CA . GLU A 1 74 ? 13.093 2.005 -15.603 1.00 83.12 74 GLU A CA 1
ATOM 576 C C . GLU A 1 74 ? 12.816 1.286 -14.271 1.00 83.12 74 GLU A C 1
ATOM 578 O O . GLU A 1 74 ? 12.369 1.924 -13.318 1.00 83.12 74 GLU A O 1
ATOM 583 N N . CYS A 1 75 ? 13.136 -0.007 -14.149 1.00 83.44 75 CYS A N 1
ATOM 584 C CA . CYS A 1 75 ? 13.013 -0.742 -12.886 1.00 83.44 75 CYS A CA 1
ATOM 585 C C . CYS A 1 75 ? 13.854 -0.111 -11.769 1.00 83.44 75 CYS A C 1
ATOM 587 O O . CYS A 1 75 ? 13.340 0.091 -10.668 1.00 83.44 75 CYS A O 1
ATOM 589 N N . GLY A 1 76 ? 15.105 0.257 -12.058 1.00 79.69 76 GLY A N 1
ATOM 590 C CA . GLY A 1 76 ? 15.993 0.934 -11.111 1.00 79.69 76 GLY A CA 1
ATOM 591 C C . GLY A 1 76 ? 15.411 2.247 -10.581 1.00 79.69 76 GLY A C 1
ATOM 592 O O . GLY A 1 76 ? 15.398 2.478 -9.371 1.00 79.69 76 GLY A O 1
ATOM 593 N N . GLU A 1 77 ? 14.838 3.080 -11.453 1.00 80.75 77 GLU A N 1
ATOM 594 C CA . GLU A 1 77 ? 14.166 4.317 -11.033 1.00 80.75 77 GLU A CA 1
ATOM 595 C C . GLU A 1 77 ? 12.920 4.061 -10.176 1.00 80.75 77 GLU A C 1
ATOM 597 O O . GLU A 1 77 ? 12.678 4.761 -9.186 1.00 80.75 77 GLU A O 1
ATOM 602 N N . LEU A 1 78 ? 12.104 3.066 -10.538 1.00 85.12 78 LEU A N 1
ATOM 603 C CA . LEU A 1 78 ? 10.917 2.707 -9.760 1.00 85.12 78 LEU A CA 1
ATOM 604 C C . LEU A 1 78 ? 11.308 2.185 -8.368 1.00 85.12 78 LEU A C 1
ATOM 606 O O . LEU A 1 78 ? 10.662 2.540 -7.375 1.00 85.12 78 LEU A O 1
ATOM 610 N N . LEU A 1 79 ? 12.379 1.391 -8.280 1.00 82.25 79 LEU A N 1
ATOM 611 C CA . LEU A 1 79 ? 12.934 0.901 -7.020 1.00 82.25 79 LEU A CA 1
ATOM 612 C C . LEU A 1 79 ? 13.452 2.048 -6.154 1.00 82.25 79 LEU A C 1
ATOM 614 O O . LEU A 1 79 ? 13.058 2.148 -4.992 1.00 82.25 79 LEU A O 1
ATOM 618 N N . GLU A 1 80 ? 14.238 2.966 -6.705 1.00 81.62 80 GLU A N 1
ATOM 619 C CA . GLU A 1 80 ? 14.756 4.124 -5.971 1.00 81.62 80 GLU A CA 1
ATOM 620 C C . GLU A 1 80 ? 13.639 5.037 -5.445 1.00 81.62 80 GLU A C 1
ATOM 622 O O . GLU A 1 80 ? 13.669 5.496 -4.298 1.00 81.62 80 GLU A O 1
ATOM 627 N N . ARG A 1 81 ? 12.590 5.257 -6.243 1.00 85.31 81 ARG A N 1
ATOM 628 C CA . ARG A 1 81 ? 11.385 5.978 -5.802 1.00 85.31 81 ARG A CA 1
ATOM 629 C C . ARG A 1 81 ? 10.677 5.248 -4.668 1.00 85.31 81 ARG A C 1
ATOM 631 O O . ARG A 1 81 ? 10.257 5.877 -3.696 1.00 85.31 81 ARG A O 1
ATOM 638 N N . SER A 1 82 ? 10.582 3.921 -4.759 1.00 84.62 82 SER A N 1
ATOM 639 C CA . SER A 1 82 ? 10.000 3.112 -3.689 1.00 84.62 82 SER A CA 1
ATOM 640 C C . SER A 1 82 ? 10.818 3.213 -2.397 1.00 84.62 82 SER A C 1
ATOM 642 O O . SER A 1 82 ? 10.225 3.424 -1.346 1.00 84.62 82 SER A O 1
ATOM 644 N N . MET A 1 83 ? 12.155 3.183 -2.467 1.00 81.69 83 MET A N 1
ATOM 645 C CA . MET A 1 83 ? 13.053 3.270 -1.306 1.00 81.69 83 MET A CA 1
ATOM 646 C C . MET A 1 83 ? 13.109 4.671 -0.688 1.00 81.69 83 MET A C 1
ATOM 648 O O . MET A 1 83 ? 13.106 4.817 0.532 1.00 81.69 83 MET A O 1
ATOM 652 N N . SER A 1 84 ? 13.129 5.721 -1.511 1.00 83.50 84 SER A N 1
ATOM 653 C CA . SER A 1 84 ? 13.096 7.113 -1.036 1.00 83.50 84 SER A CA 1
ATOM 654 C C . SER A 1 84 ? 11.730 7.505 -0.460 1.00 83.50 84 SER A C 1
ATOM 656 O O . SER A 1 84 ? 11.624 8.459 0.324 1.00 83.50 84 SER A O 1
ATOM 658 N N . GLY A 1 85 ? 10.684 6.758 -0.827 1.00 84.69 85 GLY A N 1
ATOM 659 C CA . GLY A 1 85 ? 9.308 6.946 -0.396 1.00 84.69 85 GLY A CA 1
ATOM 660 C C . GLY A 1 85 ? 8.616 8.149 -1.026 1.00 84.69 85 GLY A C 1
ATOM 661 O O . GLY A 1 85 ? 7.617 8.583 -0.461 1.00 84.69 85 GLY A O 1
ATOM 662 N N . ASP A 1 86 ? 9.128 8.713 -2.128 1.00 88.06 86 ASP A N 1
ATOM 663 C CA . ASP A 1 86 ? 8.412 9.706 -2.945 1.00 88.06 86 ASP A CA 1
ATOM 664 C C . ASP A 1 86 ? 7.782 9.029 -4.165 1.00 88.06 86 ASP A C 1
ATOM 666 O O . ASP A 1 86 ? 8.435 8.725 -5.163 1.00 88.06 86 ASP A O 1
ATOM 670 N N . VAL A 1 87 ? 6.476 8.789 -4.071 1.00 89.88 87 VAL A N 1
ATOM 671 C CA . VAL A 1 87 ? 5.721 7.984 -5.036 1.00 89.88 87 VAL A CA 1
ATOM 672 C C . VAL A 1 87 ? 4.690 8.807 -5.813 1.00 89.88 87 VAL A C 1
ATOM 674 O O . VAL A 1 87 ? 3.760 8.235 -6.370 1.00 89.88 87 VAL A O 1
ATOM 677 N N . ARG A 1 88 ? 4.794 10.146 -5.848 1.00 85.88 88 ARG A N 1
ATOM 678 C CA . ARG A 1 88 ? 3.751 11.051 -6.392 1.00 85.88 88 ARG A CA 1
ATOM 679 C C . ARG A 1 88 ? 3.564 11.028 -7.905 1.00 85.88 88 ARG A C 1
ATOM 681 O O . ARG A 1 88 ? 2.424 11.104 -8.366 1.00 85.88 88 ARG A O 1
ATOM 688 N N . GLU A 1 89 ? 4.642 10.922 -8.665 1.00 71.56 89 GLU A N 1
ATOM 689 C CA . GLU A 1 89 ? 4.617 10.994 -10.127 1.00 71.56 89 GLU A CA 1
ATOM 690 C C . GLU A 1 89 ? 5.398 9.817 -10.688 1.00 71.56 89 GLU A C 1
ATOM 692 O O . GLU A 1 89 ? 6.589 9.693 -10.421 1.00 71.56 89 GLU A O 1
ATOM 697 N N . ILE A 1 90 ? 4.727 8.945 -11.436 1.00 71.62 90 ILE A N 1
ATOM 698 C CA . ILE A 1 90 ? 5.378 7.847 -12.147 1.00 71.62 90 ILE A CA 1
ATOM 699 C C . ILE A 1 90 ? 5.360 8.245 -13.624 1.00 71.62 90 ILE A C 1
ATOM 701 O O . ILE A 1 90 ? 4.269 8.333 -14.194 1.00 71.62 90 ILE A O 1
ATOM 705 N N . PRO A 1 91 ? 6.512 8.578 -14.229 1.00 67.69 91 PRO A N 1
ATOM 706 C CA . PRO A 1 91 ? 6.551 8.871 -15.652 1.00 67.69 91 PRO A CA 1
ATOM 707 C C . PRO A 1 91 ? 6.137 7.626 -16.442 1.00 67.69 91 PRO A C 1
ATOM 709 O O . PRO A 1 91 ? 6.504 6.507 -16.087 1.00 67.69 91 PRO A O 1
ATOM 712 N N . VAL A 1 92 ? 5.371 7.836 -17.514 1.00 70.31 92 VAL A N 1
ATOM 713 C CA . VAL A 1 92 ? 5.042 6.772 -18.469 1.00 70.31 92 VAL A CA 1
ATOM 714 C C . VAL A 1 92 ? 6.335 6.355 -19.157 1.00 70.31 92 VAL A C 1
ATOM 716 O O . VAL A 1 92 ? 6.989 7.190 -19.784 1.00 70.31 92 VAL A O 1
ATOM 719 N N . GLY A 1 93 ? 6.714 5.090 -19.007 1.00 78.06 93 GLY A N 1
ATOM 720 C CA . GLY A 1 93 ? 7.951 4.541 -19.555 1.00 78.06 93 GLY A CA 1
ATOM 721 C C . GLY A 1 93 ? 7.726 3.417 -20.558 1.00 78.06 93 GLY A C 1
ATOM 722 O O . GLY A 1 93 ? 6.608 3.159 -21.028 1.00 78.06 93 GLY A O 1
ATOM 723 N N . VAL A 1 94 ? 8.826 2.758 -20.912 1.00 81.12 94 VAL A N 1
ATOM 724 C CA . VAL A 1 94 ? 8.860 1.675 -21.891 1.00 81.12 94 VAL A CA 1
ATOM 725 C C . VAL A 1 94 ? 8.023 0.484 -21.419 1.00 81.12 94 VAL A C 1
ATOM 727 O O . VAL A 1 94 ? 7.281 -0.084 -22.222 1.00 81.12 94 VAL A O 1
ATOM 730 N N . GLY A 1 95 ? 8.049 0.162 -20.124 1.00 85.38 95 GLY A N 1
ATOM 731 C CA . GLY A 1 95 ? 7.330 -0.976 -19.558 1.00 85.38 95 GLY A CA 1
ATOM 732 C C . GLY A 1 95 ? 5.807 -0.831 -19.614 1.00 85.38 95 GLY A C 1
ATOM 733 O O . GLY A 1 95 ? 5.114 -1.775 -19.994 1.00 85.38 95 GLY A O 1
ATOM 734 N N . GLU A 1 96 ? 5.260 0.355 -19.322 1.00 86.31 96 GLU A N 1
ATOM 735 C CA . GLU A 1 96 ? 3.811 0.601 -19.433 1.00 86.31 96 GLU A CA 1
ATOM 736 C C . GLU A 1 96 ? 3.332 0.439 -20.872 1.00 86.31 96 GLU A C 1
ATOM 738 O O . GLU A 1 96 ? 2.356 -0.264 -21.132 1.00 86.31 96 GLU A O 1
ATOM 743 N N . ARG A 1 97 ? 4.058 1.048 -21.815 1.00 85.31 97 ARG A N 1
ATOM 744 C CA . ARG A 1 97 ? 3.763 0.926 -23.243 1.00 85.31 97 ARG A CA 1
ATOM 745 C C . ARG A 1 97 ? 3.795 -0.537 -23.684 1.00 85.31 97 ARG A C 1
ATOM 747 O O . ARG A 1 97 ? 2.924 -0.965 -24.434 1.00 85.31 97 ARG A O 1
ATOM 754 N N . LEU A 1 98 ? 4.812 -1.290 -23.267 1.00 85.44 98 LEU A N 1
ATOM 755 C CA . LEU A 1 98 ? 4.949 -2.702 -23.616 1.00 85.44 98 LEU A CA 1
ATOM 756 C C . LEU A 1 98 ? 3.801 -3.544 -23.056 1.00 85.44 98 LEU A C 1
ATOM 758 O O . LEU A 1 98 ? 3.253 -4.361 -23.792 1.00 85.44 98 LEU A O 1
ATOM 762 N N . ALA A 1 99 ? 3.391 -3.304 -21.810 1.00 86.50 99 ALA A N 1
ATOM 763 C CA . ALA A 1 99 ? 2.239 -3.975 -21.215 1.00 86.50 99 ALA A CA 1
ATOM 764 C C . ALA A 1 99 ? 0.935 -3.663 -21.975 1.00 86.50 99 ALA A C 1
ATOM 766 O O . ALA A 1 99 ? 0.164 -4.573 -22.271 1.00 86.50 99 ALA A O 1
ATOM 767 N N . GLU A 1 100 ? 0.699 -2.399 -22.345 1.00 85.44 100 GLU A N 1
ATOM 768 C CA . GLU A 1 100 ? -0.473 -1.985 -23.136 1.00 85.44 100 GLU A CA 1
ATOM 769 C C . GLU A 1 100 ? -0.502 -2.609 -24.540 1.00 85.44 100 GLU A C 1
ATOM 771 O O . GLU A 1 100 ? -1.568 -2.941 -25.062 1.00 85.44 100 GLU A O 1
ATOM 776 N N . GLU A 1 101 ? 0.668 -2.757 -25.165 1.00 84.00 101 GLU A N 1
ATOM 777 C CA . GLU A 1 101 ? 0.832 -3.318 -26.511 1.00 84.00 101 GLU A CA 1
ATOM 778 C C . GLU A 1 101 ? 0.929 -4.853 -26.525 1.00 84.00 101 GLU A C 1
ATOM 780 O O . GLU A 1 101 ? 1.064 -5.443 -27.599 1.00 84.00 101 GLU A O 1
ATOM 785 N N . ASP A 1 102 ? 0.863 -5.490 -25.356 1.00 84.12 102 ASP A N 1
ATOM 786 C CA . ASP A 1 102 ? 1.121 -6.914 -25.148 1.00 84.12 102 ASP A CA 1
ATOM 787 C C . ASP A 1 102 ? 2.461 -7.401 -25.740 1.00 84.12 102 ASP A C 1
ATOM 789 O O . ASP A 1 102 ? 2.559 -8.446 -26.388 1.00 84.12 102 ASP A O 1
ATOM 793 N N . ALA A 1 103 ? 3.514 -6.609 -25.540 1.00 82.62 103 ALA A N 1
ATOM 794 C CA . ALA A 1 103 ? 4.848 -6.801 -26.102 1.00 82.62 103 ALA A CA 1
ATOM 795 C C . ALA A 1 103 ? 5.929 -6.856 -25.007 1.00 82.62 103 ALA A C 1
ATOM 797 O O . ALA A 1 103 ? 5.663 -6.616 -23.836 1.00 82.62 103 ALA A O 1
ATOM 798 N N . GLY A 1 104 ? 7.171 -7.192 -25.379 1.00 80.88 104 GLY A N 1
ATOM 799 C CA . GLY A 1 104 ? 8.319 -7.175 -24.454 1.00 80.88 104 GLY A CA 1
ATOM 800 C C . GLY A 1 104 ? 8.371 -8.339 -23.457 1.00 80.88 104 GLY A C 1
ATOM 801 O O . GLY A 1 104 ? 9.336 -8.467 -22.723 1.00 80.88 104 GLY A O 1
ATOM 802 N N . TRP A 1 105 ? 7.392 -9.246 -23.472 1.00 84.38 105 TRP A N 1
ATOM 803 C CA . TRP A 1 105 ? 7.315 -10.397 -22.559 1.00 84.38 105 TRP A CA 1
ATOM 804 C C . TRP A 1 105 ? 8.405 -11.463 -22.727 1.00 84.38 105 TRP A C 1
ATOM 806 O O . TRP A 1 105 ? 8.505 -12.353 -21.884 1.00 84.38 105 TRP A O 1
ATOM 816 N N . GLY A 1 106 ? 9.187 -11.387 -23.807 1.00 80.94 106 GLY A N 1
ATOM 817 C CA . GLY A 1 106 ? 10.399 -12.190 -23.980 1.00 80.94 106 GLY A CA 1
ATOM 818 C C . GLY A 1 106 ? 11.595 -11.664 -23.181 1.00 80.94 106 GLY A C 1
ATOM 819 O O . GLY A 1 106 ? 12.566 -12.397 -23.028 1.00 80.94 106 GLY A O 1
ATOM 820 N N . GLU A 1 107 ? 11.523 -10.432 -22.667 1.00 82.12 107 GLU A N 1
ATOM 821 C CA . GLU A 1 107 ? 12.583 -9.826 -21.864 1.00 82.12 107 GLU A CA 1
ATOM 822 C C . GLU A 1 107 ? 12.460 -10.250 -20.389 1.00 82.12 107 GLU A C 1
ATOM 824 O O . GLU A 1 107 ? 11.387 -10.076 -19.796 1.00 82.12 107 GLU A O 1
ATOM 829 N N . PRO A 1 108 ? 13.541 -10.748 -19.755 1.00 77.62 108 PRO A N 1
ATOM 830 C CA . PRO A 1 108 ? 13.538 -11.133 -18.339 1.00 77.62 108 PRO A CA 1
ATOM 831 C C . PRO A 1 108 ? 13.174 -9.998 -17.371 1.00 77.62 108 PRO A C 1
ATOM 833 O O . PRO A 1 108 ? 12.603 -10.260 -16.319 1.00 77.62 108 PRO A O 1
ATOM 836 N N . ALA A 1 109 ? 13.442 -8.743 -17.745 1.00 81.62 109 ALA A N 1
ATOM 837 C CA . ALA A 1 109 ? 13.151 -7.564 -16.926 1.00 81.62 109 ALA A CA 1
ATOM 838 C C . ALA A 1 109 ? 11.654 -7.181 -16.894 1.00 81.62 109 ALA A C 1
ATOM 840 O O . ALA A 1 109 ? 11.234 -6.351 -16.090 1.00 81.62 109 ALA A O 1
ATOM 841 N N . MET A 1 110 ? 10.808 -7.756 -17.760 1.00 87.62 110 MET A N 1
ATOM 842 C CA . MET A 1 110 ? 9.389 -7.378 -17.832 1.00 87.62 110 MET A CA 1
ATOM 843 C C . MET A 1 110 ? 8.585 -7.787 -16.571 1.00 87.62 110 MET A C 1
ATOM 845 O O . MET A 1 110 ? 7.836 -6.960 -16.043 1.00 87.62 110 MET A O 1
ATOM 849 N N . PRO A 1 111 ? 8.733 -9.008 -16.015 1.00 87.81 111 PRO A N 1
ATOM 850 C CA . PRO A 1 111 ? 8.193 -9.352 -14.694 1.00 87.81 111 PRO A CA 1
ATOM 851 C C . PRO A 1 111 ? 8.687 -8.452 -13.558 1.00 87.81 111 PRO A C 1
ATOM 853 O O . PRO A 1 111 ? 7.900 -8.075 -12.687 1.00 87.81 111 PRO A O 1
ATOM 856 N N . GLU A 1 112 ? 9.968 -8.085 -13.564 1.00 86.56 112 GLU A N 1
ATOM 857 C CA . GLU A 1 112 ? 10.561 -7.190 -12.564 1.00 86.56 112 GLU A CA 1
ATOM 858 C C . GLU A 1 112 ? 9.936 -5.799 -12.634 1.00 86.56 112 GLU A C 1
ATOM 860 O O . GLU A 1 112 ? 9.532 -5.251 -11.604 1.00 86.56 112 GLU A O 1
ATOM 865 N N . PHE A 1 113 ? 9.728 -5.280 -13.847 1.00 89.75 113 PHE A N 1
ATOM 866 C CA . PHE A 1 113 ? 8.966 -4.060 -14.078 1.00 89.75 113 PHE A CA 1
ATOM 867 C C . PHE A 1 113 ? 7.564 -4.167 -13.467 1.00 89.75 113 PHE A C 1
ATOM 869 O O . PHE A 1 113 ? 7.174 -3.314 -12.666 1.00 89.75 113 PHE A O 1
ATOM 876 N N . CYS A 1 114 ? 6.818 -5.238 -13.759 1.00 93.44 114 CYS A N 1
ATOM 877 C CA . CYS A 1 114 ? 5.490 -5.449 -13.178 1.00 93.44 114 CYS A CA 1
ATOM 878 C C . CYS A 1 114 ? 5.514 -5.473 -11.639 1.00 93.44 114 CYS A C 1
ATOM 880 O O . CYS A 1 114 ? 4.625 -4.895 -11.010 1.00 93.44 114 CYS A O 1
ATOM 882 N N . ALA A 1 115 ? 6.525 -6.091 -11.021 1.00 91.19 115 ALA A N 1
ATOM 883 C CA . ALA A 1 115 ? 6.685 -6.101 -9.568 1.00 91.19 115 ALA A CA 1
ATOM 884 C C . ALA A 1 115 ? 6.989 -4.701 -9.002 1.00 91.19 115 ALA A C 1
ATOM 886 O O . ALA A 1 115 ? 6.334 -4.266 -8.054 1.00 91.19 115 ALA A O 1
ATOM 887 N N . CYS A 1 116 ? 7.910 -3.950 -9.612 1.00 90.56 116 CYS A N 1
ATOM 888 C CA . CYS A 1 116 ? 8.240 -2.582 -9.197 1.00 90.56 116 CYS A CA 1
ATOM 889 C C . CYS A 1 116 ? 7.023 -1.651 -9.302 1.00 90.56 116 CYS A C 1
ATOM 891 O O . CYS A 1 116 ? 6.729 -0.868 -8.392 1.00 90.56 116 CYS A O 1
ATOM 893 N N . ARG A 1 117 ? 6.257 -1.785 -10.390 1.00 93.12 117 ARG A N 1
ATOM 894 C CA . ARG A 1 117 ? 4.987 -1.081 -10.597 1.00 93.12 117 ARG A CA 1
ATOM 895 C C . ARG A 1 117 ? 3.943 -1.454 -9.557 1.00 93.12 117 ARG A C 1
ATOM 897 O O . ARG A 1 117 ? 3.269 -0.562 -9.039 1.00 93.12 117 ARG A O 1
ATOM 904 N N . ALA A 1 118 ? 3.828 -2.738 -9.225 1.00 94.06 118 ALA A N 1
ATOM 905 C CA . ALA A 1 118 ? 2.920 -3.201 -8.188 1.00 94.06 118 ALA A CA 1
ATOM 906 C C . ALA A 1 118 ? 3.284 -2.626 -6.811 1.00 94.06 118 ALA A C 1
ATOM 908 O O . ALA A 1 118 ? 2.405 -2.101 -6.123 1.00 94.06 118 ALA A O 1
ATOM 909 N N . ARG A 1 119 ? 4.574 -2.621 -6.453 1.00 92.75 119 ARG A N 1
ATOM 910 C CA . ARG A 1 119 ? 5.074 -2.037 -5.200 1.00 92.75 119 ARG A CA 1
ATOM 911 C C . ARG A 1 119 ? 4.746 -0.554 -5.089 1.00 92.75 119 ARG A C 1
ATOM 913 O O . ARG A 1 119 ? 4.203 -0.116 -4.075 1.00 92.75 119 ARG A O 1
ATOM 920 N N . LEU A 1 120 ? 5.016 0.230 -6.133 1.00 92.25 120 LEU A N 1
ATOM 921 C CA . LEU A 1 120 ? 4.689 1.658 -6.140 1.00 92.25 120 LEU A CA 1
ATOM 922 C C . LEU A 1 120 ? 3.183 1.910 -6.040 1.00 92.25 120 LEU A C 1
ATOM 924 O O . LEU A 1 120 ? 2.766 2.747 -5.238 1.00 92.25 120 LEU A O 1
ATOM 928 N N . ALA A 1 121 ? 2.366 1.167 -6.789 1.00 94.25 121 ALA A N 1
ATOM 929 C CA . ALA A 1 121 ? 0.911 1.253 -6.687 1.00 94.25 121 ALA A CA 1
ATOM 930 C C . ALA A 1 121 ? 0.438 0.934 -5.255 1.00 94.25 121 ALA A C 1
ATOM 932 O O . ALA A 1 121 ? -0.350 1.681 -4.671 1.00 94.25 121 ALA A O 1
ATOM 933 N N . ARG A 1 122 ? 0.995 -0.106 -4.620 1.00 94.69 122 ARG A N 1
ATOM 934 C CA . ARG A 1 122 ? 0.703 -0.454 -3.223 1.00 94.69 122 ARG A CA 1
ATOM 935 C C . ARG A 1 122 ? 1.060 0.684 -2.268 1.00 94.69 122 ARG A C 1
ATOM 937 O O . ARG A 1 122 ? 0.225 1.068 -1.447 1.00 94.69 122 ARG A O 1
ATOM 944 N N . LEU A 1 123 ? 2.261 1.254 -2.384 1.00 92.75 123 LEU A N 1
ATOM 945 C CA . LEU A 1 123 ? 2.712 2.381 -1.558 1.00 92.75 123 LEU A CA 1
ATOM 946 C C . LEU A 1 123 ? 1.815 3.619 -1.730 1.00 92.75 123 LEU A C 1
ATOM 948 O O . LEU A 1 123 ? 1.513 4.302 -0.746 1.00 92.75 123 LEU A O 1
ATOM 952 N N . ARG A 1 124 ? 1.316 3.854 -2.951 1.00 93.25 124 ARG A N 1
ATOM 953 C CA . ARG A 1 124 ? 0.350 4.914 -3.289 1.00 93.25 124 ARG A CA 1
ATOM 954 C C . ARG A 1 124 ? -1.065 4.669 -2.762 1.00 93.25 124 ARG A C 1
ATOM 956 O O . ARG A 1 124 ? -1.901 5.565 -2.821 1.00 93.25 124 ARG A O 1
ATOM 963 N N . GLY A 1 125 ? -1.351 3.482 -2.227 1.00 93.56 125 GLY A N 1
ATOM 964 C CA . GLY A 1 125 ? -2.701 3.065 -1.845 1.00 93.56 125 GLY A CA 1
ATOM 965 C C . GLY A 1 125 ? -3.561 2.603 -3.029 1.00 93.56 125 GLY A C 1
ATOM 966 O O . GLY A 1 125 ? -4.740 2.312 -2.858 1.00 93.56 125 GLY A O 1
ATOM 967 N N . GLU A 1 126 ? -2.998 2.481 -4.226 1.00 95.44 126 GLU A N 1
ATOM 968 C CA . GLU A 1 126 ? -3.655 1.963 -5.429 1.00 95.44 126 GLU A CA 1
ATOM 969 C C . GLU A 1 126 ? -3.659 0.418 -5.397 1.00 95.44 126 GLU A C 1
ATOM 971 O O . GLU A 1 126 ? -3.059 -0.263 -6.226 1.00 95.44 126 GLU A O 1
ATOM 976 N N . ILE A 1 127 ? -4.295 -0.163 -4.371 1.00 96.06 127 ILE A N 1
ATOM 977 C CA . ILE A 1 127 ? -4.141 -1.588 -4.028 1.00 96.06 127 ILE A CA 1
ATOM 978 C C . ILE A 1 127 ? -4.661 -2.533 -5.123 1.00 96.06 127 ILE A C 1
ATOM 980 O O . ILE A 1 127 ? -4.098 -3.608 -5.332 1.00 96.06 127 ILE A O 1
ATOM 984 N N . ARG A 1 128 ? -5.716 -2.159 -5.856 1.00 95.88 128 ARG A N 1
ATOM 985 C CA . ARG A 1 128 ? -6.213 -2.972 -6.978 1.00 95.88 128 ARG A CA 1
ATOM 986 C C . ARG A 1 128 ? -5.301 -2.877 -8.190 1.00 95.88 128 ARG A C 1
ATOM 988 O O . ARG A 1 128 ? -5.141 -3.880 -8.880 1.00 95.88 128 ARG A O 1
ATOM 995 N N . ASP A 1 129 ? -4.678 -1.726 -8.414 1.00 95.00 129 ASP A N 1
ATOM 996 C CA . ASP A 1 129 ? -3.689 -1.575 -9.481 1.00 95.00 129 ASP A CA 1
ATOM 997 C C . ASP A 1 129 ? -2.437 -2.399 -9.157 1.00 95.00 129 ASP A C 1
ATOM 999 O O . ASP A 1 129 ? -1.938 -3.111 -10.026 1.00 95.00 129 ASP A O 1
ATOM 1003 N N . ALA A 1 130 ? -2.006 -2.428 -7.890 1.00 96.44 130 ALA A N 1
ATOM 1004 C CA . ALA A 1 130 ? -0.937 -3.315 -7.426 1.00 96.44 130 ALA A CA 1
ATOM 1005 C C . ALA A 1 130 ? -1.256 -4.798 -7.680 1.00 96.44 130 ALA A C 1
ATOM 1007 O O . ALA A 1 130 ? -0.430 -5.542 -8.217 1.00 96.44 130 ALA A O 1
ATOM 1008 N N . LEU A 1 131 ? -2.485 -5.220 -7.363 1.00 96.56 131 LEU A N 1
ATOM 1009 C CA . LEU A 1 131 ? -2.972 -6.570 -7.645 1.00 96.56 131 LEU A CA 1
ATOM 1010 C C . LEU A 1 131 ? -2.980 -6.867 -9.156 1.00 96.56 131 LEU A C 1
ATOM 1012 O O . LEU A 1 131 ? -2.615 -7.966 -9.572 1.00 96.56 131 LEU A O 1
ATOM 1016 N N . SER A 1 132 ? -3.396 -5.896 -9.975 1.00 95.81 132 SER A N 1
ATOM 1017 C CA . SER A 1 132 ? -3.456 -6.018 -11.434 1.00 95.81 132 SER A CA 1
ATOM 1018 C C . SER A 1 132 ? -2.067 -6.181 -12.045 1.00 95.81 132 SER A C 1
ATOM 1020 O O . SER A 1 132 ? -1.857 -7.121 -12.807 1.00 95.81 132 SER A O 1
ATOM 1022 N N . TRP A 1 133 ? -1.110 -5.329 -11.668 1.00 95.44 133 TRP A N 1
ATOM 1023 C CA . TRP A 1 133 ? 0.279 -5.412 -12.130 1.00 95.44 133 TRP A CA 1
ATOM 1024 C C . TRP A 1 133 ? 0.956 -6.713 -11.708 1.00 95.44 133 TRP A C 1
ATOM 1026 O O . TRP A 1 133 ? 1.594 -7.366 -12.529 1.00 95.44 133 TRP A O 1
ATOM 1036 N N . SER A 1 134 ? 0.747 -7.140 -10.459 1.00 96.19 134 SER A N 1
ATOM 1037 C CA . SER A 1 134 ? 1.289 -8.412 -9.967 1.00 96.19 134 SER A CA 1
ATOM 1038 C C . SER A 1 134 ? 0.742 -9.600 -10.756 1.00 96.19 134 SER A C 1
ATOM 1040 O O . SER A 1 134 ? 1.495 -10.485 -11.157 1.00 96.19 134 SER A O 1
ATOM 1042 N N . ARG A 1 135 ? -0.572 -9.609 -11.025 1.00 95.69 135 ARG A N 1
ATOM 1043 C CA . ARG A 1 135 ? -1.194 -10.628 -11.879 1.00 95.69 135 ARG A CA 1
ATOM 1044 C C . ARG A 1 135 ? -0.649 -10.575 -13.295 1.00 95.69 135 ARG A C 1
ATOM 1046 O O . ARG A 1 135 ? -0.446 -11.638 -13.860 1.00 95.69 135 ARG A O 1
ATOM 1053 N N . GLU A 1 136 ? -0.413 -9.384 -13.845 1.00 93.06 136 GLU A N 1
ATOM 1054 C CA . GLU A 1 136 ? 0.122 -9.238 -15.200 1.00 93.06 136 GLU A CA 1
ATOM 1055 C C . GLU A 1 136 ? 1.466 -9.965 -15.343 1.00 93.06 136 GLU A C 1
ATOM 1057 O O . GLU A 1 136 ? 1.618 -10.840 -16.191 1.00 93.06 136 GLU A O 1
ATOM 1062 N N . GLY A 1 137 ? 2.412 -9.679 -14.441 1.00 92.19 137 GLY A N 1
ATOM 1063 C CA . GLY A 1 137 ? 3.722 -10.336 -14.432 1.00 92.19 137 GLY A CA 1
ATOM 1064 C C . GLY A 1 137 ? 3.605 -11.861 -14.336 1.00 92.19 137 GLY A C 1
ATOM 1065 O O . GLY A 1 137 ? 4.234 -12.598 -15.096 1.00 92.19 137 GLY A O 1
ATOM 1066 N N . LEU A 1 138 ? 2.711 -12.339 -13.465 1.00 93.06 138 LEU A N 1
ATOM 1067 C CA . LEU A 1 138 ? 2.483 -13.768 -13.233 1.00 93.06 138 LEU A CA 1
ATOM 1068 C C . LEU A 1 138 ? 1.735 -14.482 -14.366 1.00 93.06 138 LEU A C 1
ATOM 1070 O O . LEU A 1 138 ? 1.813 -15.705 -14.437 1.00 93.06 138 LEU A O 1
ATOM 1074 N N . ARG A 1 139 ? 1.020 -13.770 -15.254 1.00 90.94 139 ARG A N 1
ATOM 1075 C CA . ARG A 1 139 ? 0.301 -14.405 -16.378 1.00 90.94 139 ARG A CA 1
ATOM 1076 C C . ARG A 1 139 ? 1.242 -15.136 -17.332 1.00 90.94 139 ARG A C 1
ATOM 1078 O O . ARG A 1 139 ? 0.808 -16.069 -18.000 1.00 90.94 139 ARG A O 1
ATOM 1085 N N . ARG A 1 140 ? 2.488 -14.672 -17.449 1.00 84.31 140 ARG A N 1
ATOM 1086 C CA . ARG A 1 140 ? 3.474 -15.175 -18.424 1.00 84.31 140 ARG A CA 1
ATOM 1087 C C . ARG A 1 140 ? 4.741 -15.719 -17.782 1.00 84.31 140 ARG A C 1
ATOM 1089 O O . ARG A 1 140 ? 5.423 -16.522 -18.406 1.00 84.31 140 ARG A O 1
ATOM 1096 N N . HIS A 1 141 ? 5.016 -15.317 -16.545 1.00 86.50 141 HIS A N 1
ATOM 1097 C CA . HIS A 1 141 ? 6.154 -15.771 -15.757 1.00 86.50 141 HIS A CA 1
ATOM 1098 C C . HIS A 1 141 ? 5.639 -16.309 -14.424 1.00 86.50 141 HIS A C 1
ATOM 1100 O O . HIS A 1 141 ? 5.674 -15.641 -13.387 1.00 86.50 141 HIS A O 1
ATOM 1106 N N . GLU A 1 142 ? 5.071 -17.515 -14.484 1.00 87.62 142 GLU A N 1
ATOM 1107 C CA . GLU A 1 142 ? 4.538 -18.197 -13.307 1.00 87.62 142 GLU A CA 1
ATOM 1108 C C . GLU A 1 142 ? 5.646 -18.376 -12.261 1.00 87.62 142 GLU A C 1
ATOM 1110 O O . GLU A 1 142 ? 6.747 -18.824 -12.569 1.00 87.62 142 GLU A O 1
ATOM 1115 N N . GLY A 1 143 ? 5.360 -18.015 -11.010 1.00 86.38 143 GLY A N 1
ATOM 1116 C CA . GLY A 1 143 ? 6.315 -18.183 -9.914 1.00 86.38 143 GLY A CA 1
ATOM 1117 C C . GLY A 1 143 ? 7.329 -17.049 -9.737 1.00 86.38 143 GLY A C 1
ATOM 1118 O O . GLY A 1 143 ? 8.182 -17.164 -8.861 1.00 86.38 143 GLY A O 1
ATOM 1119 N N . HIS A 1 144 ? 7.250 -15.952 -10.502 1.00 88.44 144 HIS A N 1
ATOM 1120 C CA . HIS A 1 144 ? 8.168 -14.823 -10.318 1.00 88.44 144 HIS A CA 1
ATOM 1121 C C . HIS A 1 144 ? 8.076 -14.252 -8.881 1.00 88.44 144 HIS A C 1
ATOM 1123 O O . HIS A 1 144 ? 7.005 -13.765 -8.487 1.00 88.44 144 HIS A O 1
ATOM 1129 N N . PRO A 1 145 ? 9.164 -14.278 -8.081 1.00 86.75 145 PRO A N 1
ATOM 1130 C CA . PRO A 1 145 ? 9.091 -14.088 -6.632 1.00 86.75 145 PRO A CA 1
ATOM 1131 C C . PRO A 1 145 ? 8.640 -12.679 -6.240 1.00 86.75 145 PRO A C 1
ATOM 1133 O O . PRO A 1 145 ? 7.763 -12.524 -5.392 1.00 86.75 145 PRO A O 1
ATOM 1136 N N . ALA A 1 146 ? 9.150 -11.638 -6.901 1.00 85.94 146 ALA A N 1
ATOM 1137 C CA . ALA A 1 146 ? 8.762 -10.263 -6.589 1.00 85.94 146 ALA A CA 1
ATOM 1138 C C . ALA A 1 146 ? 7.281 -9.985 -6.921 1.00 85.94 146 ALA A C 1
ATOM 1140 O O . ALA A 1 146 ? 6.588 -9.296 -6.173 1.00 85.94 146 ALA A O 1
ATOM 1141 N N . CYS A 1 147 ? 6.752 -10.583 -7.998 1.00 91.88 147 CYS A N 1
ATOM 1142 C CA . CYS A 1 147 ? 5.331 -10.458 -8.335 1.00 91.88 147 CYS A CA 1
ATOM 1143 C C . CYS A 1 147 ? 4.448 -11.229 -7.349 1.00 91.88 147 CYS A C 1
ATOM 1145 O O . CYS A 1 147 ? 3.378 -10.745 -6.988 1.00 91.88 147 CYS A O 1
ATOM 1147 N N . LEU A 1 148 ? 4.878 -12.413 -6.900 1.00 93.75 148 LEU A N 1
ATOM 1148 C CA . LEU A 1 148 ? 4.175 -13.178 -5.868 1.00 93.75 148 LEU A CA 1
ATOM 1149 C C . LEU A 1 148 ? 4.147 -12.436 -4.526 1.00 93.75 148 LEU A C 1
ATOM 1151 O O . LEU A 1 148 ? 3.097 -12.396 -3.884 1.00 93.75 148 LEU A O 1
ATOM 1155 N N . ALA A 1 149 ? 5.259 -11.819 -4.120 1.00 91.06 149 ALA A N 1
ATOM 1156 C CA . ALA A 1 149 ? 5.338 -11.028 -2.895 1.00 91.06 149 ALA A CA 1
ATOM 1157 C C . ALA A 1 149 ? 4.365 -9.836 -2.929 1.00 91.06 149 ALA A C 1
ATOM 1159 O O . ALA A 1 149 ? 3.563 -9.661 -2.009 1.00 91.06 149 ALA A O 1
ATOM 1160 N N . GLU A 1 150 ? 4.359 -9.065 -4.019 1.00 93.75 150 GLU A N 1
ATOM 1161 C CA . GLU A 1 150 ? 3.443 -7.928 -4.176 1.00 93.75 150 GLU A CA 1
ATOM 1162 C C . GLU A 1 150 ? 1.976 -8.366 -4.334 1.00 93.75 150 GLU A C 1
ATOM 1164 O O . GLU A 1 150 ? 1.081 -7.739 -3.758 1.00 93.75 150 GLU A O 1
ATOM 1169 N N . LEU A 1 151 ? 1.713 -9.495 -5.010 1.00 96.50 151 LEU A N 1
ATOM 1170 C CA . LEU A 1 151 ? 0.379 -10.100 -5.075 1.00 96.50 151 LEU A CA 1
ATOM 1171 C C . LEU A 1 151 ? -0.125 -10.457 -3.675 1.00 96.50 151 LEU A C 1
ATOM 1173 O O . LEU A 1 151 ? -1.267 -10.141 -3.338 1.00 96.50 151 LEU A O 1
ATOM 1177 N N . ALA A 1 152 ? 0.717 -11.106 -2.866 1.00 95.38 152 ALA A N 1
ATOM 1178 C CA . ALA A 1 152 ? 0.382 -11.493 -1.504 1.00 95.38 152 ALA A CA 1
ATOM 1179 C C . ALA A 1 152 ? 0.074 -10.270 -0.633 1.00 95.38 152 ALA A C 1
ATOM 1181 O O . ALA A 1 152 ? -0.930 -10.256 0.081 1.00 95.38 152 ALA A O 1
ATOM 1182 N N . HIS A 1 153 ? 0.890 -9.218 -0.739 1.00 93.31 153 HIS A N 1
ATOM 1183 C CA . HIS A 1 153 ? 0.723 -7.986 0.030 1.00 93.31 153 HIS A CA 1
ATOM 1184 C C . HIS A 1 153 ? -0.573 -7.256 -0.342 1.00 93.31 153 HIS A C 1
ATOM 1186 O O . HIS A 1 153 ? -1.366 -6.897 0.531 1.00 93.31 153 HIS A O 1
ATOM 1192 N N . ALA A 1 154 ? -0.826 -7.073 -1.641 1.00 96.25 154 ALA A N 1
ATOM 1193 C CA . ALA A 1 154 ? -2.034 -6.415 -2.132 1.00 96.25 154 ALA A CA 1
ATOM 1194 C C . ALA A 1 154 ? -3.304 -7.223 -1.809 1.00 96.25 154 ALA A C 1
ATOM 1196 O O . ALA A 1 154 ? -4.310 -6.648 -1.391 1.00 96.25 154 ALA A O 1
ATOM 1197 N N . ALA A 1 155 ? -3.259 -8.552 -1.944 1.00 96.31 155 ALA A N 1
ATOM 1198 C CA . ALA A 1 155 ? -4.370 -9.429 -1.583 1.00 96.31 155 ALA A CA 1
ATOM 1199 C C . ALA A 1 155 ? -4.676 -9.374 -0.077 1.00 96.31 155 ALA A C 1
ATOM 1201 O O . ALA A 1 155 ? -5.842 -9.223 0.297 1.00 96.31 155 ALA A O 1
ATOM 1202 N N . ALA A 1 156 ? -3.648 -9.394 0.780 1.00 94.12 156 ALA A N 1
ATOM 1203 C CA . ALA A 1 156 ? -3.812 -9.238 2.225 1.00 94.12 156 ALA A CA 1
ATOM 1204 C C . ALA A 1 156 ? -4.482 -7.898 2.574 1.00 94.12 156 ALA A C 1
ATOM 1206 O O . ALA A 1 156 ? -5.444 -7.875 3.340 1.00 94.12 156 ALA A O 1
ATOM 1207 N N . TYR A 1 157 ? -4.073 -6.797 1.932 1.00 94.19 157 TYR A N 1
ATOM 1208 C CA . TYR A 1 157 ? -4.726 -5.492 2.095 1.00 94.19 157 TYR A CA 1
ATOM 1209 C C . TYR A 1 157 ? -6.170 -5.442 1.609 1.00 94.19 157 TYR A C 1
ATOM 1211 O O . TYR A 1 157 ? -6.922 -4.600 2.082 1.00 94.19 157 TYR A O 1
ATOM 1219 N N . LEU A 1 158 ? -6.598 -6.301 0.691 1.00 92.88 158 LEU A N 1
ATOM 1220 C CA . LEU A 1 158 ? -8.004 -6.362 0.275 1.00 92.88 158 LEU A CA 1
ATOM 1221 C C . LEU A 1 158 ? -8.836 -7.322 1.145 1.00 92.88 158 LEU A C 1
ATOM 1223 O O . LEU A 1 158 ? -10.068 -7.336 1.046 1.00 92.88 158 LEU A O 1
ATOM 1227 N N . GLY A 1 159 ? -8.185 -8.097 2.018 1.00 89.88 159 GLY A N 1
ATOM 1228 C CA . GLY A 1 159 ? -8.797 -9.195 2.765 1.00 89.88 159 GLY A CA 1
ATOM 1229 C C . GLY A 1 159 ? -9.028 -10.454 1.920 1.00 89.88 159 GLY A C 1
ATOM 1230 O O . GLY A 1 159 ? -9.813 -11.313 2.312 1.00 89.88 159 GLY A O 1
ATOM 1231 N N . ASP A 1 160 ? -8.373 -10.582 0.762 1.00 93.25 160 ASP A N 1
ATOM 1232 C CA . ASP A 1 160 ? -8.374 -11.806 -0.049 1.00 93.25 160 ASP A CA 1
ATOM 1233 C C . ASP A 1 160 ? -7.297 -12.771 0.476 1.00 93.25 160 ASP A C 1
ATOM 1235 O O . ASP A 1 160 ? -6.212 -12.931 -0.090 1.00 93.25 160 ASP A O 1
ATOM 1239 N N . LEU A 1 161 ? -7.594 -13.380 1.628 1.00 93.12 161 LEU A N 1
ATOM 1240 C CA . LEU A 1 161 ? -6.654 -14.236 2.359 1.00 93.12 161 LEU A CA 1
ATOM 1241 C C . LEU A 1 161 ? -6.289 -15.504 1.576 1.00 93.12 161 LEU A C 1
ATOM 1243 O O . LEU A 1 161 ? -5.201 -16.051 1.746 1.00 93.12 161 LEU A O 1
ATOM 1247 N N . GLU A 1 162 ? -7.191 -15.982 0.716 1.00 94.81 162 GLU A N 1
ATOM 1248 C CA . GLU A 1 162 ? -6.948 -17.159 -0.114 1.00 94.81 162 GLU A CA 1
ATOM 1249 C C . GLU A 1 162 ? -5.902 -16.866 -1.191 1.00 94.81 162 GLU A C 1
ATOM 1251 O O . GLU A 1 162 ? -4.919 -17.605 -1.297 1.00 94.81 162 GLU A O 1
ATOM 1256 N N . THR A 1 163 ? -6.066 -15.773 -1.945 1.00 95.44 163 THR A N 1
ATOM 1257 C CA . THR A 1 163 ? -5.059 -15.346 -2.924 1.00 95.44 163 THR A CA 1
ATOM 1258 C C . THR A 1 163 ? -3.729 -15.048 -2.238 1.00 95.44 163 THR A C 1
ATOM 1260 O O . THR A 1 163 ? -2.689 -15.496 -2.721 1.00 95.44 163 THR A O 1
ATOM 1263 N N . ALA A 1 164 ? -3.748 -14.361 -1.091 1.00 94.94 164 ALA A N 1
ATOM 1264 C CA . ALA A 1 164 ? -2.532 -14.042 -0.347 1.00 94.94 164 ALA A CA 1
ATOM 1265 C C . ALA A 1 164 ? -1.773 -15.302 0.099 1.00 94.94 164 ALA A C 1
ATOM 1267 O O . ALA A 1 164 ? -0.567 -15.411 -0.123 1.00 94.94 164 ALA A O 1
ATOM 1268 N N . ARG A 1 165 ? -2.477 -16.296 0.658 1.00 95.31 165 ARG A N 1
ATOM 1269 C CA . ARG A 1 165 ? -1.863 -17.557 1.096 1.00 95.31 165 ARG A CA 1
ATOM 1270 C C . ARG A 1 165 ? -1.294 -18.352 -0.076 1.00 95.31 165 ARG A C 1
ATOM 1272 O O . ARG A 1 165 ? -0.171 -18.833 0.020 1.00 95.31 165 ARG A O 1
ATOM 1279 N N . ARG A 1 166 ? -2.036 -18.457 -1.185 1.00 95.19 166 ARG A N 1
ATOM 1280 C CA . ARG A 1 166 ? -1.564 -19.140 -2.404 1.00 95.19 166 ARG A CA 1
ATOM 1281 C C . ARG A 1 166 ? -0.312 -18.475 -2.979 1.00 95.19 166 ARG A C 1
ATOM 1283 O O . ARG A 1 166 ? 0.619 -19.171 -3.372 1.00 95.19 166 ARG A O 1
ATOM 1290 N N . ALA A 1 167 ? -0.269 -17.145 -2.997 1.00 93.81 167 ALA A N 1
ATOM 1291 C CA . ALA A 1 167 ? 0.897 -16.410 -3.473 1.00 93.81 167 ALA A CA 1
ATOM 1292 C C . ALA A 1 167 ? 2.131 -16.666 -2.588 1.00 93.81 167 ALA A C 1
ATOM 1294 O O . ALA A 1 167 ? 3.195 -16.986 -3.112 1.00 93.81 167 ALA A O 1
ATOM 1295 N N . LEU A 1 168 ? 1.973 -16.638 -1.258 1.00 90.50 168 LEU A N 1
ATOM 1296 C CA . LEU A 1 168 ? 3.059 -16.949 -0.319 1.00 90.50 168 LEU A CA 1
ATOM 1297 C C . LEU A 1 168 ? 3.553 -18.395 -0.426 1.00 90.50 168 LEU A C 1
ATOM 1299 O O . LEU A 1 168 ? 4.747 -18.626 -0.287 1.00 90.50 168 LEU A O 1
ATOM 1303 N N . THR A 1 169 ? 2.681 -19.374 -0.702 1.00 91.88 169 THR A N 1
ATOM 1304 C CA . THR A 1 169 ? 3.129 -20.766 -0.907 1.00 91.88 169 THR A CA 1
ATOM 1305 C C . THR A 1 169 ? 4.010 -20.947 -2.142 1.00 91.88 169 THR A C 1
ATOM 1307 O O . THR A 1 169 ? 4.728 -21.937 -2.225 1.00 91.88 169 THR A O 1
ATOM 1310 N N . GLY A 1 170 ? 3.952 -20.013 -3.097 1.00 85.94 170 GLY A N 1
ATOM 1311 C CA . GLY A 1 170 ? 4.829 -20.001 -4.266 1.00 85.94 170 GLY A CA 1
ATOM 1312 C C . GLY A 1 170 ? 6.192 -19.350 -4.016 1.00 85.94 170 GLY A C 1
ATOM 1313 O O . GLY A 1 170 ? 7.027 -19.368 -4.915 1.00 85.94 170 GLY A O 1
ATOM 1314 N N . LEU A 1 171 ? 6.424 -18.761 -2.838 1.00 82.44 171 LEU A N 1
ATOM 1315 C CA . LEU A 1 171 ? 7.696 -18.134 -2.486 1.00 82.44 171 LEU A CA 1
ATOM 1316 C C . LEU A 1 171 ? 8.625 -19.133 -1.795 1.00 82.44 171 LEU A C 1
ATOM 1318 O O . LEU A 1 171 ? 8.235 -19.812 -0.848 1.00 82.44 171 LEU A O 1
ATOM 1322 N N . SER A 1 172 ? 9.880 -19.164 -2.238 1.00 72.94 172 SER A N 1
ATOM 1323 C CA . SER A 1 172 ? 10.941 -19.973 -1.620 1.00 72.94 172 SER A CA 1
ATOM 1324 C C . SER A 1 172 ? 11.634 -19.269 -0.449 1.00 72.94 172 SER A C 1
ATOM 1326 O O . SER A 1 172 ? 12.324 -19.922 0.330 1.00 72.94 172 SER A O 1
ATOM 1328 N N . ALA A 1 173 ? 11.466 -17.949 -0.332 1.00 69.12 173 ALA A N 1
ATOM 1329 C CA . ALA A 1 173 ? 12.089 -17.108 0.683 1.00 69.12 173 ALA A CA 1
ATOM 1330 C C . ALA A 1 173 ? 11.028 -16.410 1.554 1.00 69.12 173 ALA A C 1
ATOM 1332 O O . ALA A 1 173 ? 9.888 -16.226 1.105 1.00 69.12 173 ALA A O 1
ATOM 1333 N N . PRO A 1 174 ? 11.382 -16.007 2.788 1.00 71.69 174 PRO A N 1
ATOM 1334 C CA . PRO A 1 174 ? 10.502 -15.207 3.626 1.00 71.69 174 PRO A CA 1
ATOM 1335 C C . PRO A 1 174 ? 10.126 -13.885 2.950 1.00 71.69 174 PRO A C 1
ATOM 1337 O O . PRO A 1 174 ? 10.880 -13.342 2.144 1.00 71.69 174 PRO A O 1
ATOM 1340 N N . SER A 1 175 ? 8.937 -13.367 3.257 1.00 79.88 175 SER A N 1
ATOM 1341 C CA . SER A 1 175 ? 8.413 -12.162 2.617 1.00 79.88 175 SER A CA 1
ATOM 1342 C C . SER A 1 175 ? 7.621 -11.317 3.611 1.00 79.88 175 SER A C 1
ATOM 1344 O O . SER A 1 175 ? 6.722 -11.858 4.267 1.00 79.88 175 SER A O 1
ATOM 1346 N N . PRO A 1 176 ? 7.825 -9.983 3.641 1.00 77.06 176 PRO A N 1
ATOM 1347 C CA . PRO A 1 176 ? 7.041 -9.066 4.474 1.00 77.06 176 PRO A CA 1
ATOM 1348 C C . PRO A 1 176 ? 5.524 -9.157 4.250 1.00 77.06 176 PRO A C 1
ATOM 1350 O O . PRO A 1 176 ? 4.736 -8.811 5.130 1.00 77.06 176 PRO A O 1
ATOM 1353 N N . ALA A 1 177 ? 5.077 -9.676 3.102 1.00 85.38 177 ALA A N 1
ATOM 1354 C CA . ALA A 1 177 ? 3.664 -9.934 2.845 1.00 85.38 177 ALA A CA 1
ATOM 1355 C C . ALA A 1 177 ? 3.045 -10.940 3.840 1.00 85.38 177 ALA A C 1
ATOM 1357 O O . ALA A 1 177 ? 1.851 -10.853 4.139 1.00 85.38 177 ALA A O 1
ATOM 1358 N N . ARG A 1 178 ? 3.845 -11.855 4.412 1.00 90.25 178 ARG A N 1
ATOM 1359 C CA . ARG A 1 178 ? 3.408 -12.800 5.452 1.00 90.25 178 ARG A CA 1
ATOM 1360 C C . ARG A 1 178 ? 2.924 -12.078 6.706 1.00 90.25 178 ARG A C 1
ATOM 1362 O O . ARG A 1 178 ? 1.877 -12.440 7.240 1.00 90.25 178 ARG A O 1
ATOM 1369 N N . THR A 1 179 ? 3.638 -11.036 7.128 1.00 90.00 179 THR A N 1
ATOM 1370 C CA . THR A 1 179 ? 3.253 -10.173 8.254 1.00 90.00 179 THR A CA 1
ATOM 1371 C C . THR A 1 179 ? 1.839 -9.633 8.057 1.00 90.00 179 THR A C 1
ATOM 1373 O O . THR A 1 179 ? 1.002 -9.707 8.955 1.00 90.00 179 THR A O 1
ATOM 1376 N N . TRP A 1 180 ? 1.531 -9.154 6.854 1.00 92.06 180 TRP A N 1
ATOM 1377 C CA . TRP A 1 180 ? 0.225 -8.576 6.556 1.00 92.06 180 TRP A CA 1
ATOM 1378 C C . TRP A 1 180 ? -0.884 -9.605 6.356 1.00 92.06 180 TRP A C 1
ATOM 1380 O O . TRP A 1 180 ? -2.022 -9.310 6.714 1.00 92.06 180 TRP A O 1
ATOM 1390 N N . LEU A 1 181 ? -0.576 -10.813 5.873 1.00 93.19 181 LEU A N 1
ATOM 1391 C CA . LEU A 1 181 ? -1.533 -11.924 5.894 1.00 93.19 181 LEU A CA 1
ATOM 1392 C C . LEU A 1 181 ? -1.933 -12.267 7.336 1.00 93.19 181 LEU A C 1
ATOM 1394 O O . LEU A 1 181 ? -3.120 -12.307 7.644 1.00 93.19 181 LEU A O 1
ATOM 1398 N N . LEU A 1 182 ? -0.954 -12.457 8.226 1.00 91.81 182 LEU A N 1
ATOM 1399 C CA . LEU A 1 182 ? -1.208 -12.773 9.636 1.00 91.81 182 LEU A CA 1
ATOM 1400 C C . LEU A 1 182 ? -1.992 -11.651 10.325 1.00 91.81 182 LEU A C 1
ATOM 1402 O O . LEU A 1 182 ? -2.930 -11.912 11.075 1.00 91.81 182 LEU A O 1
ATOM 1406 N N . ALA A 1 183 ? -1.655 -10.396 10.030 1.00 90.06 183 ALA A N 1
ATOM 1407 C CA . ALA A 1 183 ? -2.384 -9.249 10.548 1.00 90.06 183 ALA A CA 1
ATOM 1408 C C . ALA A 1 183 ? -3.841 -9.207 10.051 1.00 90.06 183 ALA A C 1
ATOM 1410 O O . ALA A 1 183 ? -4.743 -8.907 10.832 1.00 90.06 183 ALA A O 1
ATOM 1411 N N . ALA A 1 184 ? -4.085 -9.544 8.780 1.00 88.69 184 ALA A N 1
ATOM 1412 C CA . ALA A 1 184 ? -5.427 -9.632 8.205 1.00 88.69 184 ALA A CA 1
ATOM 1413 C C . ALA A 1 184 ? -6.241 -10.821 8.758 1.00 88.69 184 ALA A C 1
ATOM 1415 O O . ALA A 1 184 ? -7.463 -10.748 8.818 1.00 88.69 184 ALA A O 1
ATOM 1416 N N . GLU A 1 185 ? -5.576 -11.878 9.233 1.00 88.56 185 GLU A N 1
ATOM 1417 C CA . GLU A 1 185 ? -6.165 -12.991 9.998 1.00 88.56 185 GLU A CA 1
ATOM 1418 C C . GLU A 1 185 ? -6.398 -12.654 11.487 1.00 88.56 185 GLU A C 1
ATOM 1420 O O . GLU A 1 185 ? -6.683 -13.544 12.289 1.00 88.56 185 GLU A O 1
ATOM 1425 N N . ALA A 1 186 ? -6.245 -11.383 11.878 1.00 86.19 186 ALA A N 1
ATOM 1426 C CA . ALA A 1 186 ? -6.303 -10.908 13.262 1.00 86.19 186 ALA A CA 1
ATOM 1427 C C . ALA A 1 186 ? -5.240 -11.527 14.201 1.00 86.19 186 ALA A C 1
ATOM 1429 O O . ALA A 1 186 ? -5.370 -11.474 15.425 1.00 86.19 186 ALA A O 1
ATOM 1430 N N . ASN A 1 187 ? -4.148 -12.068 13.652 1.00 88.88 187 ASN A N 1
ATOM 1431 C CA . ASN A 1 187 ? -3.013 -12.617 14.393 1.00 88.88 187 ASN A CA 1
ATOM 1432 C C . ASN A 1 187 ? -1.849 -11.610 14.453 1.00 88.88 187 ASN A C 1
ATOM 1434 O O . ASN A 1 187 ? -0.789 -11.814 13.856 1.00 88.88 187 ASN A O 1
ATOM 1438 N N . ILE A 1 188 ? -2.048 -10.509 15.186 1.00 88.94 188 ILE A N 1
ATOM 1439 C CA . ILE A 1 188 ? -1.046 -9.434 15.318 1.00 88.94 188 ILE A CA 1
ATOM 1440 C C . ILE A 1 188 ? 0.243 -9.941 15.975 1.00 88.94 188 ILE A C 1
ATOM 1442 O O . ILE A 1 188 ? 1.332 -9.612 15.515 1.00 88.94 188 ILE A O 1
ATOM 1446 N N . ASP A 1 189 ? 0.149 -10.799 16.993 1.00 86.12 189 ASP A N 1
ATOM 1447 C CA . ASP A 1 189 ? 1.338 -11.357 17.648 1.00 86.12 189 ASP A CA 1
ATOM 1448 C C . ASP A 1 189 ? 2.165 -12.223 16.687 1.00 86.12 189 ASP A C 1
ATOM 1450 O O . ASP A 1 189 ? 3.394 -12.194 16.716 1.00 86.12 189 ASP A O 1
ATOM 1454 N N . GLY A 1 190 ? 1.500 -13.000 15.826 1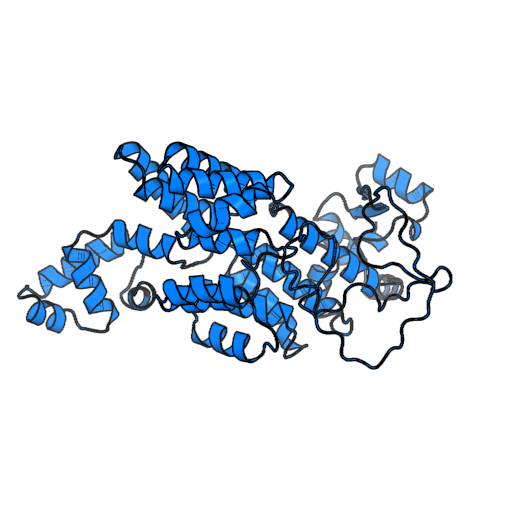.00 87.56 190 GLY A N 1
ATOM 1455 C CA . GLY A 1 190 ? 2.152 -13.758 14.761 1.00 87.56 190 GLY A CA 1
ATOM 1456 C C . GLY A 1 190 ? 2.805 -12.851 13.724 1.00 87.56 190 GLY A C 1
ATOM 1457 O O . GLY A 1 190 ? 3.939 -13.111 13.339 1.00 87.56 190 GLY A O 1
ATOM 1458 N N . ALA A 1 191 ? 2.124 -11.775 13.327 1.00 88.19 191 ALA A N 1
ATOM 1459 C CA . ALA A 1 191 ? 2.657 -10.779 12.403 1.00 88.19 191 ALA A CA 1
ATOM 1460 C C . ALA A 1 191 ? 3.918 -10.088 12.959 1.00 88.19 191 ALA A C 1
ATOM 1462 O O . ALA A 1 191 ? 4.910 -9.920 12.258 1.00 88.19 191 ALA A O 1
ATOM 1463 N N . LEU A 1 192 ? 3.923 -9.723 14.243 1.00 85.94 192 LEU A N 1
ATOM 1464 C CA . LEU A 1 192 ? 5.100 -9.121 14.875 1.00 85.94 192 LEU A CA 1
ATOM 1465 C C . LEU A 1 192 ? 6.259 -10.119 15.006 1.00 85.94 192 LEU A C 1
ATOM 1467 O O . LEU A 1 192 ? 7.413 -9.733 14.832 1.00 85.94 192 LEU A O 1
ATOM 1471 N N . ARG A 1 193 ? 5.971 -11.404 15.260 1.00 84.69 193 ARG A N 1
ATOM 1472 C CA . ARG A 1 193 ? 7.000 -12.456 15.253 1.00 84.69 193 ARG A CA 1
ATOM 1473 C C . ARG A 1 193 ? 7.579 -12.703 13.862 1.00 84.69 193 ARG A C 1
ATOM 1475 O O . ARG A 1 193 ? 8.791 -12.867 13.764 1.00 84.69 193 ARG A O 1
ATOM 1482 N N . SER A 1 194 ? 6.780 -12.663 12.792 1.00 83.12 194 SER A N 1
ATOM 1483 C CA . SER A 1 194 ? 7.329 -12.835 11.438 1.00 83.12 194 SER A CA 1
ATOM 1484 C C . SER A 1 194 ? 8.317 -11.728 11.070 1.00 83.12 194 SER A C 1
ATOM 1486 O O . SER A 1 194 ? 9.319 -12.010 10.430 1.00 83.12 194 SER A O 1
ATOM 1488 N N . LEU A 1 195 ? 8.130 -10.500 11.568 1.00 77.25 195 LEU A N 1
ATOM 1489 C CA . LEU A 1 195 ? 9.134 -9.436 11.414 1.00 77.25 195 LEU A CA 1
ATOM 1490 C C . LEU A 1 195 ? 10.462 -9.762 12.127 1.00 77.25 195 LEU A C 1
ATOM 1492 O O . LEU A 1 195 ? 11.527 -9.349 11.679 1.00 77.25 195 LEU A O 1
ATOM 1496 N N . THR A 1 196 ? 10.437 -10.504 13.236 1.00 68.31 196 THR A N 1
ATOM 1497 C CA . THR A 1 196 ? 11.675 -10.949 13.904 1.00 68.31 196 THR A CA 1
ATOM 1498 C C . THR A 1 196 ? 12.320 -12.163 13.238 1.00 68.31 196 THR A C 1
ATOM 1500 O O . THR A 1 196 ? 13.544 -12.245 13.207 1.00 68.31 196 THR A O 1
ATOM 1503 N N . GLU A 1 197 ? 11.513 -13.088 12.712 1.00 65.50 197 GLU A N 1
ATOM 1504 C CA . GLU A 1 197 ? 11.970 -14.339 12.088 1.00 65.50 197 GLU A CA 1
ATOM 1505 C C . GLU A 1 197 ? 12.555 -14.110 10.690 1.00 65.50 197 GLU A C 1
ATOM 1507 O O . GLU A 1 197 ? 13.559 -14.725 10.343 1.00 65.50 197 GLU A O 1
ATOM 1512 N N . ASP A 1 198 ? 11.989 -13.177 9.922 1.00 61.56 198 ASP A N 1
ATOM 1513 C CA . ASP A 1 198 ? 12.422 -12.858 8.556 1.00 61.56 198 ASP A CA 1
ATOM 1514 C C . ASP A 1 198 ? 13.677 -11.949 8.536 1.00 61.56 198 ASP A C 1
ATOM 1516 O O . ASP A 1 198 ? 13.932 -11.241 7.566 1.00 61.56 198 ASP A O 1
ATOM 1520 N N . SER A 1 199 ? 14.451 -11.919 9.629 1.00 56.31 199 SER A N 1
ATOM 1521 C CA . SER A 1 199 ? 15.656 -11.093 9.823 1.00 56.31 199 SER A CA 1
ATOM 1522 C C . SER A 1 199 ? 15.468 -9.575 9.662 1.00 56.31 199 SER A C 1
ATOM 1524 O O . SER A 1 199 ? 16.457 -8.844 9.679 1.00 56.31 199 SER A O 1
ATOM 1526 N N . VAL A 1 200 ? 14.228 -9.072 9.583 1.00 57.34 200 VAL A N 1
ATOM 1527 C CA . VAL A 1 200 ? 13.922 -7.628 9.475 1.00 57.34 200 VAL A CA 1
ATOM 1528 C C . VAL A 1 200 ? 14.314 -6.878 10.754 1.00 57.34 200 VAL A C 1
ATOM 1530 O O . VAL A 1 200 ? 14.726 -5.721 10.708 1.00 57.34 200 VAL A O 1
ATOM 1533 N N . LEU A 1 201 ? 14.193 -7.538 11.912 1.00 53.00 201 LEU A N 1
ATOM 1534 C CA . LEU A 1 201 ? 14.531 -6.985 13.232 1.00 53.00 201 LEU A CA 1
ATOM 1535 C C . LEU A 1 201 ? 15.800 -7.584 13.848 1.00 53.00 201 LEU A C 1
ATOM 1537 O O . LEU A 1 201 ? 16.168 -7.211 14.965 1.00 53.00 201 LEU A O 1
ATOM 1541 N N . ALA A 1 202 ? 16.460 -8.514 13.154 1.00 52.44 202 ALA A N 1
ATOM 1542 C CA . ALA A 1 202 ? 17.726 -9.054 13.622 1.00 52.44 202 ALA A CA 1
ATOM 1543 C C . ALA A 1 202 ? 18.790 -7.939 13.595 1.00 52.44 202 ALA A C 1
ATOM 1545 O O . ALA A 1 202 ? 18.870 -7.189 12.617 1.00 52.44 202 ALA A O 1
ATOM 1546 N N . PRO A 1 203 ? 19.598 -7.777 14.659 1.00 42.22 203 PRO A N 1
ATOM 1547 C CA . PRO A 1 203 ? 20.731 -6.869 14.630 1.00 42.22 203 PRO A CA 1
ATOM 1548 C C . PRO A 1 203 ? 21.769 -7.423 13.653 1.00 42.22 203 PRO A C 1
ATOM 1550 O O . PRO A 1 203 ? 22.613 -8.232 14.025 1.00 42.22 203 PRO A O 1
ATOM 1553 N N . HIS A 1 204 ? 21.699 -6.992 12.399 1.00 42.81 204 HIS A N 1
ATOM 1554 C CA . HIS A 1 204 ? 22.813 -7.156 11.476 1.00 42.81 204 HIS A CA 1
ATOM 1555 C C . HIS A 1 204 ? 23.962 -6.271 11.979 1.00 42.81 204 HIS A C 1
ATOM 1557 O O . HIS A 1 204 ? 23.759 -5.091 12.283 1.00 42.81 204 HIS A O 1
ATOM 1563 N N . ASP A 1 205 ? 25.125 -6.900 12.146 1.00 37.09 205 ASP A N 1
ATOM 1564 C CA . ASP A 1 205 ? 26.403 -6.364 12.629 1.00 37.09 205 ASP A CA 1
ATOM 1565 C C . ASP A 1 205 ? 26.501 -5.994 14.122 1.00 37.09 205 ASP A C 1
ATOM 1567 O O . ASP A 1 205 ? 26.679 -4.835 14.510 1.00 37.09 205 ASP A O 1
ATOM 1571 N N . THR A 1 206 ? 26.532 -7.000 15.006 1.00 31.28 206 THR A N 1
ATOM 1572 C CA . THR A 1 206 ? 27.269 -6.842 16.272 1.00 31.28 206 THR A CA 1
ATOM 1573 C C . THR A 1 206 ? 28.772 -6.867 15.999 1.00 31.28 206 THR A C 1
ATOM 1575 O O . THR A 1 206 ? 29.373 -7.934 15.892 1.00 31.28 206 THR A O 1
ATOM 1578 N N . PHE A 1 207 ? 29.399 -5.694 15.956 1.00 32.03 207 PHE A N 1
ATOM 1579 C CA . PHE A 1 207 ? 30.837 -5.574 16.192 1.00 32.03 207 PHE A CA 1
ATOM 1580 C C . PHE A 1 207 ? 31.134 -5.991 17.648 1.00 32.03 207 PHE A C 1
ATOM 1582 O O . PHE A 1 207 ? 30.836 -5.237 18.576 1.00 32.03 207 PHE A O 1
ATOM 1589 N N . ASP A 1 208 ? 31.731 -7.168 17.885 1.00 29.33 208 ASP A N 1
ATOM 1590 C CA . ASP A 1 208 ? 32.477 -7.380 19.137 1.00 29.33 208 ASP A CA 1
ATOM 1591 C C . ASP A 1 208 ? 33.656 -6.391 19.137 1.00 29.33 208 ASP A C 1
ATOM 1593 O O . ASP A 1 208 ? 34.279 -6.142 18.104 1.00 29.33 208 ASP A O 1
ATOM 1597 N N . SER A 1 209 ? 34.010 -5.882 20.315 1.00 32.56 209 SER A N 1
ATOM 1598 C CA . SER A 1 209 ? 35.223 -5.128 20.662 1.00 32.56 209 SER A CA 1
ATOM 1599 C C . SER A 1 209 ? 36.557 -5.683 20.119 1.00 32.56 209 SER A C 1
ATOM 1601 O O . SER A 1 209 ? 37.600 -5.055 20.293 1.00 32.56 209 SER A O 1
ATOM 1603 N N . ARG A 1 210 ? 36.538 -6.847 19.456 1.00 29.16 210 ARG A N 1
ATOM 1604 C CA . ARG A 1 210 ? 37.669 -7.517 18.803 1.00 29.16 210 ARG A CA 1
ATOM 1605 C C . ARG A 1 210 ? 37.634 -7.516 17.267 1.00 29.16 210 ARG A C 1
ATOM 1607 O O . ARG A 1 210 ? 38.535 -8.090 16.669 1.00 29.16 210 ARG A O 1
ATOM 1614 N N . GLY A 1 211 ? 36.647 -6.881 16.629 1.00 26.42 211 GLY A N 1
ATOM 1615 C CA . GLY A 1 211 ? 36.648 -6.647 15.177 1.00 26.42 211 GLY A CA 1
ATOM 1616 C C . GLY A 1 211 ? 36.577 -7.908 14.304 1.00 26.42 211 GLY A C 1
ATOM 1617 O O . GLY A 1 211 ? 37.115 -7.906 13.202 1.00 26.42 211 GLY A O 1
ATOM 1618 N N . VAL A 1 212 ? 35.943 -8.984 14.781 1.00 27.80 212 VAL A N 1
ATOM 1619 C CA . VAL A 1 212 ? 35.739 -10.213 13.996 1.00 27.80 212 VAL A CA 1
ATOM 1620 C C . VAL A 1 212 ? 34.339 -10.197 13.383 1.00 27.80 212 VAL A C 1
ATOM 1622 O O . VAL A 1 212 ? 33.348 -10.138 14.107 1.00 27.80 212 VAL A O 1
ATOM 1625 N N . PHE A 1 213 ? 34.276 -10.247 12.052 1.00 30.50 213 PHE A N 1
ATOM 1626 C CA . PHE A 1 213 ? 33.047 -10.368 11.268 1.00 30.50 213 PHE A CA 1
ATOM 1627 C C . PHE A 1 213 ? 32.543 -11.820 11.308 1.00 30.50 213 PHE A C 1
ATOM 1629 O O . PHE A 1 213 ? 33.312 -12.745 11.045 1.00 30.50 213 PHE A O 1
ATOM 1636 N N . VAL A 1 214 ? 31.267 -12.029 11.642 1.00 29.06 214 VAL A N 1
ATOM 1637 C CA . VAL A 1 214 ? 30.598 -13.336 11.536 1.00 29.06 214 VAL A CA 1
ATOM 1638 C C . VAL A 1 214 ? 29.324 -13.133 10.713 1.00 29.06 214 VAL A C 1
ATOM 1640 O O . VAL A 1 214 ? 28.298 -12.757 11.284 1.00 29.06 214 VAL A O 1
ATOM 1643 N N . PRO A 1 215 ? 29.365 -13.330 9.384 1.00 32.56 215 PRO A N 1
ATOM 1644 C CA . PRO A 1 215 ? 28.158 -13.254 8.577 1.00 32.56 215 PRO A CA 1
ATOM 1645 C C . PRO A 1 215 ? 27.245 -14.433 8.934 1.00 32.56 215 PRO A C 1
ATOM 1647 O O . PRO A 1 215 ? 27.714 -15.554 9.134 1.00 32.56 215 PRO A O 1
ATOM 1650 N N . HIS A 1 216 ? 25.939 -14.178 9.031 1.00 28.75 216 HIS A N 1
ATOM 1651 C CA . HIS A 1 216 ? 24.926 -15.235 9.161 1.00 28.75 216 HIS A CA 1
ATOM 1652 C C . HIS A 1 216 ? 24.649 -15.968 7.838 1.00 28.75 216 HIS A C 1
ATOM 1654 O O . HIS A 1 216 ? 23.928 -16.964 7.842 1.00 28.75 216 HIS A O 1
ATOM 1660 N N . ASP A 1 217 ? 25.297 -15.566 6.746 1.00 32.06 217 ASP A N 1
ATOM 1661 C CA . ASP A 1 217 ? 25.264 -16.292 5.483 1.00 32.06 217 ASP A CA 1
ATOM 1662 C C . ASP A 1 217 ? 26.452 -17.253 5.426 1.00 32.06 217 ASP A C 1
ATOM 1664 O O . ASP A 1 217 ? 27.577 -16.912 5.052 1.00 32.06 217 ASP A O 1
ATOM 1668 N N . ALA A 1 218 ? 26.211 -18.483 5.873 1.00 29.16 218 ALA A N 1
ATOM 1669 C CA . ALA A 1 218 ? 27.160 -19.571 5.720 1.00 29.16 218 ALA A CA 1
ATOM 1670 C C . ALA A 1 218 ? 27.378 -19.853 4.223 1.00 29.16 218 ALA A C 1
ATOM 1672 O O . ALA A 1 218 ? 26.564 -20.515 3.580 1.00 29.16 218 ALA A O 1
ATOM 1673 N N . PHE A 1 219 ? 28.501 -19.377 3.682 1.00 27.16 219 PHE A N 1
ATOM 1674 C CA . PHE A 1 219 ? 29.036 -19.833 2.401 1.00 27.16 219 PHE A CA 1
ATOM 1675 C C . PHE A 1 219 ? 29.135 -21.367 2.403 1.00 27.16 219 PHE A C 1
ATOM 1677 O O . PHE A 1 219 ? 29.796 -21.971 3.254 1.00 27.16 219 PHE A O 1
ATOM 1684 N N . VAL A 1 220 ?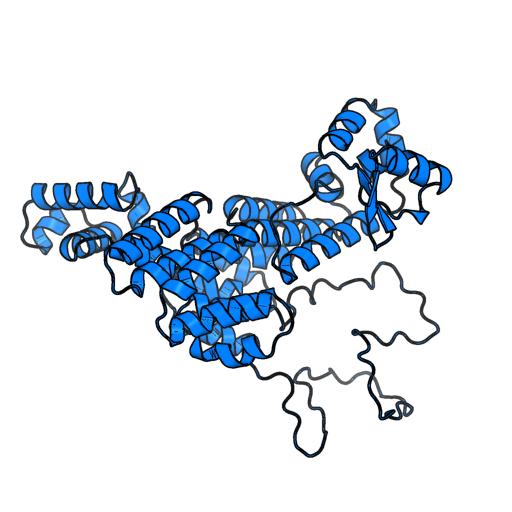 28.481 -22.007 1.432 1.00 26.00 220 VAL A N 1
ATOM 1685 C CA . VAL A 1 220 ? 28.673 -23.430 1.132 1.00 26.00 220 VAL A CA 1
ATOM 1686 C C . VAL A 1 220 ? 30.123 -23.609 0.646 1.00 26.00 220 VAL A C 1
ATOM 1688 O O . VAL A 1 220 ? 30.567 -22.862 -0.226 1.00 26.00 220 VAL A O 1
ATOM 1691 N N . PRO A 1 221 ? 30.913 -24.547 1.198 1.00 28.22 221 PRO A N 1
ATOM 1692 C CA . PRO A 1 221 ? 32.367 -24.445 1.154 1.00 28.22 221 PRO A CA 1
ATOM 1693 C C . PRO A 1 221 ? 32.954 -25.093 -0.101 1.00 28.22 221 PRO A C 1
ATOM 1695 O O . PRO A 1 221 ? 33.528 -26.169 0.022 1.00 28.22 221 PRO A O 1
ATOM 1698 N N . HIS A 1 222 ? 32.842 -24.495 -1.292 1.00 26.56 222 HIS A N 1
ATOM 1699 C CA . HIS A 1 222 ? 33.534 -25.005 -2.496 1.00 26.56 222 HIS A CA 1
ATOM 1700 C C . HIS A 1 222 ? 34.443 -24.010 -3.229 1.00 26.56 222 HIS A C 1
ATOM 1702 O O . HIS A 1 222 ? 35.000 -24.376 -4.260 1.00 26.56 222 HIS A O 1
ATOM 1708 N N . GLU A 1 223 ? 34.737 -22.840 -2.663 1.00 30.11 223 GLU A N 1
ATOM 1709 C CA . GLU A 1 223 ? 35.793 -21.976 -3.203 1.00 30.11 223 GLU A CA 1
ATOM 1710 C C . GLU A 1 223 ? 36.828 -21.631 -2.129 1.00 30.11 223 GLU A C 1
ATOM 1712 O O . GLU A 1 223 ? 36.524 -21.164 -1.033 1.00 30.11 223 GLU A O 1
ATOM 1717 N N . VAL A 1 224 ? 38.076 -21.988 -2.427 1.00 28.11 224 VAL A N 1
ATOM 1718 C CA . VAL A 1 224 ? 39.250 -21.815 -1.569 1.00 28.11 224 VAL A CA 1
ATOM 1719 C C . VAL A 1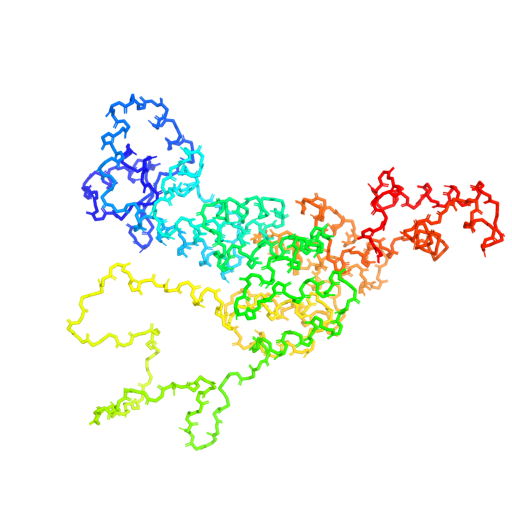 224 ? 39.675 -20.342 -1.633 1.00 28.11 224 VAL A C 1
ATOM 1721 O O . VAL A 1 224 ? 39.892 -19.855 -2.741 1.00 28.11 224 VAL A O 1
ATOM 1724 N N . PRO A 1 225 ? 39.874 -19.628 -0.508 1.00 30.67 225 PRO A N 1
ATOM 1725 C CA . PRO A 1 225 ? 40.361 -18.257 -0.568 1.00 30.67 225 PRO A CA 1
ATOM 1726 C C . PRO A 1 225 ? 41.841 -18.243 -0.967 1.00 30.67 225 PRO A C 1
ATOM 1728 O O . PRO A 1 225 ? 42.681 -18.869 -0.313 1.00 30.67 225 PRO A O 1
ATOM 1731 N N . THR A 1 226 ? 42.183 -17.507 -2.025 1.00 26.17 226 THR A N 1
ATOM 1732 C CA . THR A 1 226 ? 43.577 -17.163 -2.333 1.00 26.17 226 THR A CA 1
ATOM 1733 C C . THR A 1 226 ? 44.077 -16.057 -1.395 1.00 26.17 226 THR A C 1
ATOM 1735 O O . THR A 1 226 ? 43.332 -15.128 -1.090 1.00 26.17 226 THR A O 1
ATOM 1738 N N . PRO A 1 227 ? 45.337 -16.107 -0.929 1.00 28.45 227 PRO A N 1
ATOM 1739 C CA . PRO A 1 227 ? 45.804 -15.273 0.171 1.00 28.45 227 PRO A CA 1
ATOM 1740 C C . PRO A 1 227 ? 46.331 -13.923 -0.333 1.00 28.45 227 PRO A C 1
ATOM 1742 O O . PRO A 1 227 ? 47.541 -13.778 -0.456 1.00 28.45 227 PRO A O 1
ATOM 1745 N N . HIS A 1 228 ? 45.476 -12.935 -0.628 1.00 25.33 228 HIS A N 1
ATOM 1746 C CA . HIS A 1 228 ? 45.972 -11.574 -0.915 1.00 25.33 228 HIS A CA 1
ATOM 1747 C C . HIS A 1 228 ? 45.107 -10.374 -0.496 1.00 25.33 228 HIS A C 1
ATOM 1749 O O . HIS A 1 228 ? 45.507 -9.248 -0.787 1.00 25.33 228 HIS A O 1
ATOM 1755 N N . ASP A 1 229 ? 44.051 -10.541 0.300 1.00 28.58 229 ASP A N 1
ATOM 1756 C CA . ASP A 1 229 ? 43.299 -9.379 0.796 1.00 28.58 229 ASP A CA 1
ATOM 1757 C C . ASP A 1 229 ? 43.874 -8.864 2.120 1.00 28.58 229 ASP A C 1
ATOM 1759 O O . ASP A 1 229 ? 43.481 -9.238 3.227 1.00 28.58 229 ASP A O 1
ATOM 1763 N N . ALA A 1 230 ? 44.881 -8.001 1.990 1.00 26.62 230 ALA A N 1
ATOM 1764 C CA . ALA A 1 230 ? 45.385 -7.178 3.077 1.00 26.62 230 ALA A CA 1
ATOM 1765 C C . ALA A 1 230 ? 44.421 -6.006 3.327 1.00 26.62 230 ALA A C 1
ATOM 1767 O O . ALA A 1 230 ? 44.233 -5.143 2.472 1.00 26.62 230 ALA A O 1
ATOM 1768 N N . PHE A 1 231 ? 43.838 -5.961 4.525 1.00 24.98 231 PHE A N 1
ATOM 1769 C CA . PHE A 1 231 ? 42.970 -4.881 4.988 1.00 24.98 231 PHE A CA 1
ATOM 1770 C C . PHE A 1 231 ? 43.712 -3.537 5.028 1.00 24.98 231 PHE A C 1
ATOM 1772 O O . PHE A 1 231 ? 44.629 -3.345 5.831 1.00 24.98 231 PHE A O 1
ATOM 1779 N N . ALA A 1 232 ? 43.276 -2.580 4.205 1.00 26.03 232 ALA A N 1
ATOM 1780 C CA . ALA A 1 232 ? 43.649 -1.182 4.360 1.00 26.03 232 ALA A CA 1
ATOM 1781 C C . ALA A 1 232 ? 42.734 -0.525 5.403 1.00 26.03 232 ALA A C 1
ATOM 1783 O O . ALA A 1 232 ? 41.519 -0.428 5.242 1.00 26.03 232 ALA A O 1
ATOM 1784 N N . SER A 1 233 ? 43.340 -0.077 6.497 1.00 28.30 233 SER A N 1
ATOM 1785 C CA . SER A 1 233 ? 42.739 0.865 7.429 1.00 28.30 233 SER A CA 1
ATOM 1786 C C . SER A 1 233 ? 42.541 2.217 6.731 1.00 28.30 233 SER A C 1
ATOM 1788 O O . SER A 1 233 ? 43.414 2.645 5.978 1.00 28.30 233 SER A O 1
ATOM 1790 N N . HIS A 1 234 ? 41.436 2.898 7.057 1.00 23.23 234 HIS A N 1
ATOM 1791 C CA . HIS A 1 234 ? 40.919 4.183 6.538 1.00 23.23 234 HIS A CA 1
ATOM 1792 C C . HIS A 1 234 ? 39.848 4.034 5.445 1.00 23.23 234 HIS A C 1
ATOM 1794 O O . HIS A 1 234 ? 40.094 3.564 4.341 1.00 23.23 234 HIS A O 1
ATOM 1800 N N . GLY A 1 235 ? 38.624 4.421 5.818 1.00 30.05 235 GLY A N 1
ATOM 1801 C CA . GLY A 1 235 ? 37.395 4.096 5.112 1.00 30.05 235 GLY A CA 1
ATOM 1802 C C . GLY A 1 235 ? 37.164 4.824 3.793 1.00 30.05 235 GLY A C 1
ATOM 1803 O O . GLY A 1 235 ? 37.404 6.021 3.669 1.00 30.05 235 GLY A O 1
ATOM 1804 N N . VAL A 1 236 ? 36.571 4.070 2.871 1.00 22.34 236 VAL A N 1
ATOM 1805 C CA . VAL A 1 236 ? 35.636 4.506 1.834 1.00 22.34 236 VAL A CA 1
ATOM 1806 C C . VAL A 1 236 ? 34.638 3.355 1.700 1.00 22.34 236 VAL A C 1
ATOM 1808 O O . VAL A 1 236 ? 35.040 2.204 1.554 1.00 22.34 236 VAL A O 1
ATOM 1811 N N . PHE A 1 237 ? 33.346 3.648 1.831 1.00 25.28 237 PHE A N 1
ATOM 1812 C CA . PHE A 1 237 ? 32.273 2.687 1.576 1.00 25.28 237 PHE A CA 1
ATOM 1813 C C . PHE A 1 237 ? 32.334 2.310 0.087 1.00 25.28 237 PHE A C 1
ATOM 1815 O O . PHE A 1 237 ? 32.136 3.176 -0.765 1.00 25.28 237 PHE A O 1
ATOM 1822 N N . VAL A 1 238 ? 32.655 1.055 -0.226 1.00 23.64 238 VAL A N 1
ATOM 1823 C CA . VAL A 1 238 ? 32.519 0.510 -1.583 1.00 23.64 238 VAL A CA 1
ATOM 1824 C C . VAL A 1 238 ? 31.115 -0.098 -1.648 1.00 23.64 238 VAL A C 1
ATOM 1826 O O . VAL A 1 238 ? 30.814 -0.952 -0.811 1.00 23.64 238 VAL A O 1
ATOM 1829 N N . PRO A 1 239 ? 30.223 0.362 -2.546 1.00 25.67 239 PRO A N 1
ATOM 1830 C CA . PRO A 1 239 ? 28.930 -0.286 -2.733 1.00 25.67 239 PRO A CA 1
ATOM 1831 C C . PRO A 1 239 ? 29.199 -1.708 -3.230 1.00 25.67 239 PRO A C 1
ATOM 1833 O O . PRO A 1 239 ? 30.145 -1.913 -3.987 1.00 25.67 239 PRO A O 1
ATOM 1836 N N . HIS A 1 240 ? 28.440 -2.676 -2.725 1.00 28.33 240 HIS A N 1
ATOM 1837 C CA . HIS A 1 240 ? 28.627 -4.105 -2.967 1.00 28.33 240 HIS A CA 1
ATOM 1838 C C . HIS A 1 240 ? 28.831 -4.430 -4.453 1.00 28.33 240 HIS A C 1
ATOM 1840 O O . HIS A 1 240 ? 27.889 -4.382 -5.231 1.00 28.33 240 HIS A O 1
ATOM 1846 N N . ASP A 1 241 ? 30.104 -4.580 -4.827 1.00 30.77 241 ASP A N 1
ATOM 1847 C CA . ASP A 1 241 ? 30.719 -5.648 -5.620 1.00 30.77 241 ASP A CA 1
ATOM 1848 C C . ASP A 1 241 ? 32.133 -5.188 -6.004 1.00 30.77 241 ASP A C 1
ATOM 1850 O O . ASP A 1 241 ? 32.337 -4.270 -6.801 1.00 30.77 241 ASP A O 1
ATOM 1854 N N . ALA A 1 242 ? 33.154 -5.795 -5.394 1.00 30.39 242 ALA A N 1
ATOM 1855 C CA . ALA A 1 242 ? 34.533 -5.583 -5.814 1.00 30.39 242 ALA A CA 1
ATOM 1856 C C . ALA A 1 242 ? 34.793 -6.430 -7.067 1.00 30.39 242 ALA A C 1
ATOM 1858 O O . ALA A 1 242 ? 35.303 -7.544 -6.975 1.00 30.39 242 ALA A O 1
ATOM 1859 N N . PHE A 1 243 ? 34.428 -5.910 -8.241 1.00 30.33 243 PHE A N 1
ATOM 1860 C CA . PHE A 1 243 ? 34.812 -6.519 -9.513 1.00 30.33 243 PHE A CA 1
ATOM 1861 C C . PHE A 1 243 ? 36.340 -6.584 -9.611 1.00 30.33 243 PHE A C 1
ATOM 1863 O O . PHE A 1 243 ? 37.038 -5.575 -9.444 1.00 30.33 243 PHE A O 1
ATOM 1870 N N . ALA A 1 244 ? 36.875 -7.772 -9.903 1.00 33.38 244 ALA A N 1
ATOM 1871 C CA . ALA A 1 244 ? 38.271 -7.906 -10.287 1.00 33.38 244 ALA A CA 1
ATOM 1872 C C . ALA A 1 244 ? 38.533 -7.007 -11.517 1.00 33.38 244 ALA A C 1
ATOM 1874 O O . ALA A 1 244 ? 37.691 -6.942 -12.413 1.00 33.38 244 ALA A O 1
ATOM 1875 N N . PRO A 1 245 ? 39.692 -6.328 -11.618 1.00 30.73 245 PRO A N 1
ATOM 1876 C CA . PRO A 1 245 ? 39.953 -5.264 -12.602 1.00 30.73 245 PRO A CA 1
ATOM 1877 C C . PRO A 1 245 ? 39.986 -5.706 -14.083 1.00 30.73 245 PRO A C 1
ATOM 1879 O O . PRO A 1 245 ? 40.460 -4.961 -14.944 1.00 30.73 245 PRO A O 1
ATOM 1882 N N . HIS A 1 246 ? 39.530 -6.918 -14.402 1.00 29.88 246 HIS A N 1
ATOM 1883 C CA . HIS A 1 246 ? 39.581 -7.523 -15.732 1.00 29.88 246 HIS A CA 1
ATOM 1884 C C . HIS A 1 246 ? 38.241 -8.097 -16.217 1.00 29.88 246 HIS A C 1
ATOM 1886 O O . HIS A 1 246 ? 38.191 -8.596 -17.341 1.00 29.88 246 HIS A O 1
ATOM 1892 N N . GLU A 1 247 ? 37.163 -8.002 -15.435 1.00 26.84 247 GLU A N 1
ATOM 1893 C CA . GLU A 1 247 ? 35.826 -8.388 -15.891 1.00 26.84 247 GLU A CA 1
ATOM 1894 C C . GLU A 1 247 ? 35.061 -7.155 -16.379 1.00 26.84 247 GLU A C 1
ATOM 1896 O O . GLU A 1 247 ? 34.815 -6.200 -15.646 1.00 26.84 247 GLU A O 1
ATOM 1901 N N . VAL A 1 248 ? 34.737 -7.153 -17.673 1.00 29.59 248 VAL A N 1
ATOM 1902 C CA . VAL A 1 248 ? 33.787 -6.206 -18.259 1.00 29.59 248 VAL A CA 1
ATOM 1903 C C . VAL A 1 248 ? 32.399 -6.663 -17.804 1.00 29.59 248 VAL A C 1
ATOM 1905 O O . VAL A 1 248 ? 32.073 -7.821 -18.072 1.00 29.59 248 VAL A O 1
ATOM 1908 N N . PRO A 1 249 ? 31.588 -5.816 -17.145 1.00 28.39 249 PRO A N 1
ATOM 1909 C CA . PRO A 1 249 ? 30.277 -6.234 -16.668 1.00 28.39 249 PRO A CA 1
ATOM 1910 C C . PRO A 1 249 ? 29.431 -6.665 -17.862 1.00 28.39 249 PRO A C 1
ATOM 1912 O O . PRO A 1 249 ? 29.261 -5.906 -18.824 1.00 28.39 249 PRO A O 1
ATOM 1915 N N . THR A 1 250 ? 28.937 -7.902 -17.833 1.00 27.59 250 THR A N 1
ATOM 1916 C CA . THR A 1 250 ? 27.957 -8.343 -18.820 1.00 27.59 250 THR A CA 1
ATOM 1917 C C . THR A 1 250 ? 26.564 -7.897 -18.367 1.00 27.59 250 THR A C 1
ATOM 1919 O O . THR A 1 250 ? 26.305 -7.835 -17.167 1.00 27.59 250 THR A O 1
ATOM 1922 N N . PRO A 1 251 ? 25.626 -7.589 -19.283 1.00 31.28 251 PRO A N 1
ATOM 1923 C CA . PRO A 1 251 ? 24.299 -7.072 -18.919 1.00 31.28 251 PRO A CA 1
ATOM 1924 C C . PRO A 1 251 ? 23.435 -8.030 -18.077 1.00 31.28 251 PRO A C 1
ATOM 1926 O O . PRO A 1 251 ? 22.328 -7.664 -17.697 1.00 31.28 251 PRO A O 1
ATOM 1929 N N . HIS A 1 252 ? 23.899 -9.257 -17.821 1.00 28.28 252 HIS A N 1
ATOM 1930 C CA . HIS A 1 252 ? 23.203 -10.252 -17.007 1.00 28.28 252 HIS A CA 1
ATOM 1931 C C . HIS A 1 252 ? 23.597 -10.239 -15.524 1.00 28.28 252 HIS A C 1
ATOM 1933 O O . HIS A 1 252 ? 22.912 -10.887 -14.738 1.00 28.28 252 HIS A O 1
ATOM 1939 N N . ASP A 1 253 ? 24.620 -9.473 -15.133 1.00 28.48 253 ASP A N 1
ATOM 1940 C CA . ASP A 1 253 ? 25.067 -9.370 -13.734 1.00 28.48 253 ASP A CA 1
ATOM 1941 C C . ASP A 1 253 ? 24.384 -8.214 -12.974 1.00 28.48 253 ASP A C 1
ATOM 1943 O O . ASP A 1 253 ? 24.616 -8.000 -11.788 1.00 28.48 253 ASP A O 1
ATOM 1947 N N . ALA A 1 254 ? 23.503 -7.461 -13.639 1.00 31.91 254 ALA A N 1
ATOM 1948 C CA . ALA A 1 254 ? 22.714 -6.411 -13.011 1.00 31.91 254 ALA A CA 1
ATOM 1949 C C . ALA A 1 254 ? 21.481 -7.018 -12.319 1.00 31.91 254 ALA A C 1
ATOM 1951 O O . ALA A 1 254 ? 20.466 -7.270 -12.962 1.00 31.91 254 ALA A O 1
ATOM 1952 N N . PHE A 1 255 ? 21.579 -7.201 -11.000 1.00 33.75 255 PHE A N 1
ATOM 1953 C CA . PHE A 1 255 ? 20.479 -7.517 -10.079 1.00 33.75 255 PHE A CA 1
ATOM 1954 C C . PHE A 1 255 ? 19.807 -8.872 -10.321 1.00 33.75 255 PHE A C 1
ATOM 1956 O O . PHE A 1 255 ? 18.711 -8.972 -10.870 1.00 33.75 255 PHE A O 1
ATOM 1963 N N . ALA A 1 256 ? 20.418 -9.941 -9.808 1.00 29.03 256 ALA A N 1
ATOM 1964 C CA . ALA A 1 256 ? 19.685 -11.181 -9.615 1.00 29.03 256 ALA A CA 1
ATOM 1965 C C . ALA A 1 256 ? 18.430 -10.906 -8.762 1.00 29.03 256 ALA A C 1
ATOM 1967 O O . ALA A 1 256 ? 18.505 -10.325 -7.679 1.00 29.03 256 ALA A O 1
ATOM 1968 N N . SER A 1 257 ? 17.278 -11.377 -9.244 1.00 35.38 257 SER A N 1
ATOM 1969 C CA . SER A 1 257 ? 15.931 -11.325 -8.637 1.00 35.38 257 SER A CA 1
ATOM 1970 C C . SER A 1 257 ? 15.802 -11.732 -7.150 1.00 35.38 257 SER A C 1
ATOM 1972 O O . SER A 1 257 ? 14.700 -11.720 -6.595 1.00 35.38 257 SER A O 1
ATOM 1974 N N . HIS A 1 258 ? 16.895 -12.120 -6.495 1.00 32.97 258 HIS A N 1
ATOM 1975 C CA . HIS A 1 258 ? 16.969 -12.495 -5.086 1.00 32.97 258 HIS A CA 1
ATOM 1976 C C . HIS A 1 258 ? 17.305 -11.302 -4.168 1.00 32.97 258 HIS A C 1
ATOM 1978 O O . HIS A 1 258 ? 16.884 -11.316 -3.014 1.00 32.97 258 HIS A O 1
ATOM 1984 N N . ASP A 1 259 ? 17.909 -10.223 -4.687 1.00 32.47 259 ASP A N 1
ATOM 1985 C CA . ASP A 1 259 ? 18.241 -9.015 -3.900 1.00 32.47 259 ASP A CA 1
ATOM 1986 C C . ASP A 1 259 ? 17.089 -8.004 -3.784 1.00 32.47 259 ASP A C 1
ATOM 1988 O O . ASP A 1 259 ? 17.152 -7.035 -3.025 1.00 32.47 259 ASP A O 1
ATOM 1992 N N . VAL A 1 260 ? 15.970 -8.248 -4.476 1.00 36.88 260 VAL A N 1
ATOM 1993 C CA . VAL A 1 260 ? 14.738 -7.445 -4.334 1.00 36.88 260 VAL A CA 1
ATOM 1994 C C . VAL A 1 260 ? 14.119 -7.611 -2.932 1.00 36.88 260 VAL A C 1
ATOM 1996 O O . VAL A 1 260 ? 13.297 -6.798 -2.507 1.00 36.88 260 VAL A O 1
ATOM 1999 N N . ALA A 1 261 ? 14.561 -8.619 -2.173 1.00 35.41 261 ALA A N 1
ATOM 2000 C CA . ALA A 1 261 ? 14.281 -8.798 -0.753 1.00 35.41 261 ALA A CA 1
ATOM 2001 C C . ALA A 1 261 ? 15.448 -8.294 0.120 1.00 35.41 261 ALA A C 1
ATOM 2003 O O . ALA A 1 261 ? 15.927 -9.008 0.996 1.00 35.41 261 ALA A O 1
ATOM 2004 N N . ALA A 1 262 ? 15.924 -7.066 -0.111 1.00 38.50 262 ALA A N 1
ATOM 2005 C CA . ALA A 1 262 ? 16.949 -6.471 0.739 1.00 38.50 262 ALA A CA 1
ATOM 2006 C C . ALA A 1 262 ? 16.471 -6.417 2.215 1.00 38.50 262 ALA A C 1
ATOM 2008 O O . ALA A 1 262 ? 15.426 -5.814 2.492 1.00 38.50 262 ALA A O 1
ATOM 2009 N N . PRO A 1 263 ? 17.246 -6.947 3.184 1.00 35.91 263 PRO A N 1
ATOM 2010 C CA . PRO A 1 263 ? 16.972 -6.884 4.631 1.00 35.91 263 PRO A CA 1
ATOM 2011 C C . PRO A 1 263 ? 16.895 -5.461 5.228 1.00 35.91 263 PRO A C 1
ATOM 2013 O O . PRO A 1 263 ? 16.710 -5.301 6.434 1.00 35.91 263 PRO A O 1
ATOM 2016 N N . HIS A 1 264 ? 17.038 -4.420 4.400 1.00 50.94 264 HIS A N 1
ATOM 2017 C CA . HIS A 1 264 ? 17.111 -3.005 4.778 1.00 50.94 264 HIS A CA 1
ATOM 2018 C C . HIS A 1 264 ? 15.945 -2.165 4.231 1.00 50.94 264 HIS A C 1
ATOM 2020 O O . HIS A 1 264 ? 16.067 -0.949 4.078 1.00 50.94 264 HIS A O 1
ATOM 2026 N N . ASP A 1 265 ? 14.797 -2.778 3.926 1.00 71.44 265 ASP A N 1
ATOM 2027 C CA . ASP A 1 265 ? 13.599 -2.002 3.605 1.00 71.44 265 ASP A CA 1
ATOM 2028 C C . ASP A 1 265 ? 13.070 -1.293 4.865 1.00 71.44 265 ASP A C 1
ATOM 2030 O O . ASP A 1 265 ? 12.478 -1.907 5.756 1.00 71.44 265 ASP A O 1
ATOM 2034 N N . VAL A 1 266 ? 13.242 0.030 4.935 1.00 84.19 266 VAL A N 1
ATOM 2035 C CA . VAL A 1 266 ? 12.722 0.866 6.029 1.00 84.19 266 VAL A CA 1
ATOM 2036 C C . VAL A 1 266 ? 11.199 0.727 6.197 1.00 84.19 266 VAL A C 1
ATOM 2038 O O . VAL A 1 266 ? 10.681 0.932 7.299 1.00 84.19 266 VAL A O 1
ATOM 2041 N N . PHE A 1 267 ? 10.468 0.326 5.147 1.00 86.94 267 PHE A N 1
ATOM 2042 C CA . PHE A 1 267 ? 9.042 0.013 5.251 1.00 86.94 267 PHE A CA 1
ATOM 2043 C C . PHE A 1 267 ? 8.770 -1.262 6.052 1.00 86.94 267 PHE A C 1
ATOM 2045 O O . PHE A 1 267 ? 7.763 -1.321 6.752 1.00 86.94 267 PHE A O 1
ATOM 2052 N N . ALA A 1 268 ? 9.671 -2.244 6.039 1.00 82.31 268 ALA A N 1
ATOM 2053 C CA . ALA A 1 268 ? 9.524 -3.452 6.844 1.00 82.31 268 ALA A CA 1
ATOM 2054 C C . ALA A 1 268 ? 9.659 -3.141 8.351 1.00 82.31 268 ALA A C 1
ATOM 2056 O O . ALA A 1 268 ? 8.884 -3.641 9.165 1.00 82.31 268 ALA A O 1
ATOM 2057 N N . LEU A 1 269 ? 10.556 -2.217 8.728 1.00 86.00 269 LEU A N 1
ATOM 2058 C CA . LEU A 1 269 ? 10.595 -1.654 10.087 1.00 86.00 269 LEU A CA 1
ATOM 2059 C C . LEU A 1 269 ? 9.333 -0.834 10.394 1.00 86.00 269 LEU A C 1
ATOM 2061 O O . LEU A 1 269 ? 8.784 -0.897 11.497 1.00 86.00 269 LEU A O 1
ATOM 2065 N N . HIS A 1 270 ? 8.853 -0.056 9.421 1.00 91.44 270 HIS A N 1
ATOM 2066 C CA . HIS A 1 270 ? 7.642 0.748 9.579 1.00 91.44 270 HIS A CA 1
ATOM 2067 C C . HIS A 1 270 ? 6.384 -0.098 9.776 1.00 91.44 270 HIS A C 1
ATOM 2069 O O . HIS A 1 270 ? 5.484 0.323 10.500 1.00 91.44 270 HIS A O 1
ATOM 2075 N N . ASP A 1 271 ? 6.326 -1.305 9.224 1.00 91.25 271 ASP A N 1
ATOM 2076 C CA . ASP A 1 271 ? 5.198 -2.210 9.421 1.00 91.25 271 ASP A CA 1
ATOM 2077 C C . ASP A 1 271 ? 4.964 -2.536 10.907 1.00 91.25 271 ASP A C 1
ATOM 2079 O O . ASP A 1 271 ? 3.814 -2.550 11.345 1.00 91.25 271 ASP A O 1
ATOM 2083 N N . ALA A 1 272 ? 6.011 -2.639 11.737 1.00 90.69 272 ALA A N 1
ATOM 2084 C CA . ALA A 1 272 ? 5.849 -2.766 13.192 1.00 90.69 272 ALA A CA 1
ATOM 2085 C C . ALA A 1 272 ? 5.187 -1.526 13.825 1.00 90.69 272 ALA A C 1
ATOM 2087 O O . ALA A 1 272 ? 4.338 -1.646 14.711 1.00 90.69 272 ALA A O 1
ATOM 2088 N N . VAL A 1 273 ? 5.534 -0.321 13.355 1.00 94.25 273 VAL A N 1
ATOM 2089 C CA . VAL A 1 273 ? 4.903 0.944 13.784 1.00 94.25 273 VAL A CA 1
ATOM 2090 C C . VAL A 1 273 ? 3.419 0.941 13.419 1.00 94.25 273 VAL A C 1
ATOM 2092 O O . VAL A 1 273 ? 2.569 1.289 14.242 1.00 94.25 273 VAL A O 1
ATOM 2095 N N . ARG A 1 274 ? 3.095 0.509 12.197 1.00 93.94 274 ARG A N 1
ATOM 2096 C CA . ARG A 1 274 ? 1.721 0.423 11.685 1.00 93.94 274 ARG A CA 1
ATOM 2097 C C . ARG A 1 274 ? 0.896 -0.604 12.454 1.00 93.94 274 ARG A C 1
ATOM 2099 O O . ARG A 1 274 ? -0.258 -0.333 12.761 1.00 93.94 274 ARG A O 1
ATOM 2106 N N . LEU A 1 275 ? 1.496 -1.723 12.851 1.00 91.12 275 LEU A N 1
ATOM 2107 C CA . LEU A 1 275 ? 0.866 -2.755 13.681 1.00 91.12 275 LEU A CA 1
ATOM 2108 C C . LEU A 1 275 ? 0.797 -2.399 15.178 1.00 91.12 275 LEU A C 1
ATOM 2110 O O . LEU A 1 275 ? 0.326 -3.202 15.978 1.00 91.12 275 LEU A O 1
ATOM 2114 N N . GLY A 1 276 ? 1.227 -1.197 15.574 1.00 90.19 276 GLY A N 1
ATOM 2115 C CA . GLY A 1 276 ? 1.086 -0.710 16.948 1.00 90.19 276 GLY A CA 1
ATOM 2116 C C . GLY A 1 276 ? 2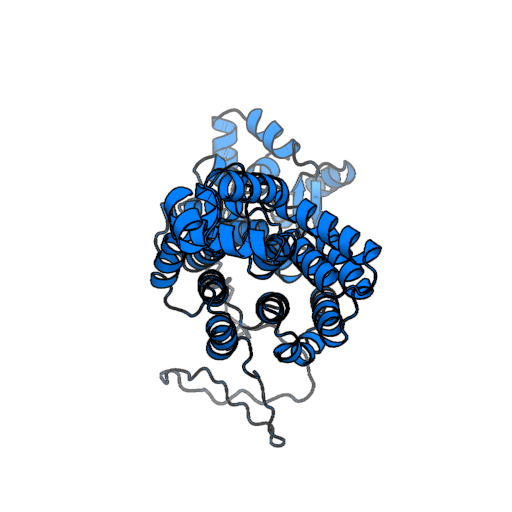.209 -1.128 17.899 1.00 90.19 276 GLY A C 1
ATOM 2117 O O . GLY A 1 276 ? 2.066 -0.951 19.108 1.00 90.19 276 GLY A O 1
ATOM 2118 N N . ALA A 1 277 ? 3.344 -1.604 17.379 1.00 91.31 277 ALA A N 1
ATOM 2119 C CA . ALA A 1 277 ? 4.537 -1.962 18.149 1.00 91.31 277 ALA A CA 1
ATOM 2120 C C . ALA A 1 277 ? 5.747 -1.036 17.865 1.00 91.31 277 ALA A C 1
ATOM 2122 O O . ALA A 1 277 ? 6.853 -1.516 17.607 1.00 91.31 277 ALA A O 1
ATOM 2123 N N . PRO A 1 278 ? 5.600 0.305 17.942 1.00 93.25 278 PRO A N 1
ATOM 2124 C CA . PRO A 1 278 ? 6.661 1.250 17.576 1.00 93.25 278 PRO A CA 1
ATOM 2125 C C . PRO A 1 278 ? 7.915 1.131 18.453 1.00 93.25 278 PRO A C 1
ATOM 2127 O O . PRO A 1 278 ? 9.016 1.422 17.995 1.00 93.25 278 PRO A O 1
ATOM 2130 N N . ALA A 1 279 ? 7.764 0.690 19.707 1.00 89.94 279 ALA A N 1
ATOM 2131 C CA . ALA A 1 279 ? 8.873 0.548 20.648 1.00 89.94 279 ALA A CA 1
ATOM 2132 C C . ALA A 1 279 ? 9.896 -0.517 20.219 1.00 89.94 279 ALA A C 1
ATOM 2134 O O . ALA A 1 279 ? 11.058 -0.402 20.591 1.00 89.94 279 ALA A O 1
ATOM 2135 N N . LEU A 1 280 ? 9.488 -1.509 19.416 1.00 86.25 280 LEU A N 1
ATOM 2136 C CA . LEU A 1 280 ? 10.394 -2.545 18.907 1.00 86.25 280 LEU A CA 1
ATOM 2137 C C . LEU A 1 280 ? 11.396 -1.999 17.882 1.00 86.25 280 LEU A C 1
ATOM 2139 O O . LEU A 1 280 ? 12.463 -2.574 17.707 1.00 86.25 280 LEU A O 1
ATOM 2143 N N . VAL A 1 281 ? 11.051 -0.901 17.202 1.00 88.00 281 VAL A N 1
ATOM 2144 C CA . VAL A 1 281 ? 11.769 -0.430 16.007 1.00 88.00 281 VAL A CA 1
ATOM 2145 C C . VAL A 1 281 ? 12.241 1.015 16.081 1.00 88.00 281 VAL A C 1
ATOM 2147 O O . VAL A 1 281 ? 13.052 1.412 15.253 1.00 88.00 281 VAL A O 1
ATOM 2150 N N . ALA A 1 282 ? 11.773 1.814 17.046 1.00 89.00 282 ALA A N 1
ATOM 2151 C CA . ALA A 1 282 ? 12.068 3.248 17.106 1.00 89.00 282 ALA A CA 1
ATOM 2152 C C . ALA A 1 282 ? 13.575 3.559 17.133 1.00 89.00 282 ALA A C 1
ATOM 2154 O O . ALA A 1 282 ? 14.026 4.460 16.429 1.00 89.00 282 ALA A O 1
ATOM 2155 N N . GLU A 1 283 ? 14.358 2.802 17.908 1.00 85.69 283 GLU A N 1
ATOM 2156 C CA . GLU A 1 283 ? 15.813 2.979 17.979 1.00 85.69 283 GLU A CA 1
ATOM 2157 C C . GLU A 1 283 ? 16.499 2.605 16.660 1.00 85.69 283 GLU A C 1
ATOM 2159 O O . GLU A 1 283 ? 17.372 3.335 16.195 1.00 85.69 283 GLU A O 1
ATOM 2164 N N . ARG A 1 284 ? 16.087 1.495 16.030 1.00 85.62 284 ARG A N 1
ATOM 2165 C CA . ARG A 1 284 ? 16.649 1.052 14.748 1.00 85.62 284 ARG A CA 1
ATOM 2166 C C . ARG A 1 284 ? 16.302 2.026 13.624 1.00 85.62 284 ARG A C 1
ATOM 2168 O O . ARG A 1 284 ? 17.207 2.459 12.927 1.00 85.62 284 ARG A O 1
ATOM 2175 N N . LEU A 1 285 ? 15.035 2.432 13.508 1.00 85.44 285 LEU A N 1
ATOM 2176 C CA . LEU A 1 285 ? 14.585 3.450 12.551 1.00 85.44 285 LEU A CA 1
ATOM 2177 C C . LEU A 1 285 ? 15.372 4.759 12.698 1.00 85.44 285 LEU A C 1
ATOM 2179 O O . LEU A 1 285 ? 15.722 5.370 11.694 1.00 85.44 285 LEU A O 1
ATOM 2183 N N . GLY A 1 286 ? 15.698 5.160 13.932 1.00 85.94 286 GLY A N 1
ATOM 2184 C CA . GLY A 1 286 ? 16.480 6.369 14.199 1.00 85.94 286 GLY A CA 1
ATOM 2185 C C . GLY A 1 286 ? 17.954 6.290 13.784 1.00 85.94 286 GLY A C 1
ATOM 2186 O O . GLY A 1 286 ? 18.613 7.327 13.722 1.00 85.94 286 GLY A O 1
ATOM 2187 N N . ARG A 1 287 ? 18.478 5.088 13.511 1.00 87.25 287 ARG A N 1
ATOM 2188 C CA . ARG A 1 287 ? 19.831 4.872 12.971 1.00 87.25 287 ARG A CA 1
ATOM 2189 C C . ARG A 1 287 ? 19.862 4.850 11.446 1.00 87.25 287 ARG A C 1
ATOM 2191 O O . ARG A 1 287 ? 20.932 5.044 10.878 1.00 87.25 287 ARG A O 1
ATOM 2198 N N . GLU A 1 288 ? 18.722 4.610 10.802 1.00 83.75 288 GLU A N 1
ATOM 2199 C CA . GLU A 1 288 ? 18.643 4.567 9.346 1.00 83.75 288 GLU A CA 1
ATOM 2200 C C . GLU A 1 288 ? 18.768 5.989 8.763 1.00 83.75 288 GLU A C 1
ATOM 2202 O O . GLU A 1 288 ? 18.113 6.926 9.240 1.00 83.75 288 GLU A O 1
ATOM 2207 N N . PRO A 1 289 ? 19.615 6.196 7.741 1.00 83.00 289 PRO A N 1
ATOM 2208 C CA . PRO A 1 289 ? 19.789 7.502 7.126 1.00 83.00 289 PRO A CA 1
ATOM 2209 C C . PRO A 1 289 ? 18.596 7.886 6.233 1.00 83.00 289 PRO A C 1
ATOM 2211 O O . PRO A 1 289 ? 17.857 7.047 5.722 1.00 83.00 289 PRO A O 1
ATOM 2214 N N . GLY A 1 290 ? 18.442 9.189 5.985 1.00 85.94 290 GLY A N 1
ATOM 2215 C CA . GLY A 1 290 ? 17.502 9.727 4.995 1.00 85.94 290 GLY A CA 1
ATOM 2216 C C . GLY A 1 290 ? 16.214 10.331 5.567 1.00 85.94 290 GLY A C 1
ATOM 2217 O O . GLY A 1 290 ? 15.779 10.044 6.683 1.00 85.94 290 GLY A O 1
ATOM 2218 N N . ASP A 1 291 ? 15.578 11.208 4.781 1.00 90.31 291 ASP A N 1
ATOM 2219 C CA . ASP A 1 291 ? 14.382 11.945 5.228 1.00 90.31 291 ASP A CA 1
ATOM 2220 C C . ASP A 1 291 ? 13.170 11.023 5.449 1.00 90.31 291 ASP A C 1
ATOM 2222 O O . ASP A 1 291 ? 12.348 11.288 6.328 1.00 90.31 291 ASP A O 1
ATOM 2226 N N . LEU A 1 292 ? 13.070 9.914 4.701 1.00 91.38 292 LEU A N 1
ATOM 2227 C CA . LEU A 1 292 ? 12.027 8.915 4.941 1.00 91.38 292 LEU A CA 1
ATOM 2228 C C . LEU A 1 292 ? 12.208 8.260 6.315 1.00 91.38 292 LEU A C 1
ATOM 2230 O O . LEU A 1 292 ? 11.286 8.311 7.123 1.00 91.38 292 LEU A O 1
ATOM 2234 N N . ALA A 1 293 ? 13.389 7.716 6.618 1.00 91.44 293 ALA A N 1
ATOM 2235 C CA . ALA A 1 293 ? 13.674 7.102 7.915 1.00 91.44 293 ALA A CA 1
ATOM 2236 C C . ALA A 1 293 ? 13.413 8.067 9.086 1.00 91.44 293 ALA A C 1
ATOM 2238 O O . ALA A 1 293 ? 12.772 7.698 10.073 1.00 91.44 293 ALA A O 1
ATOM 2239 N N . SER A 1 294 ? 13.792 9.340 8.942 1.00 94.50 294 SER A N 1
ATOM 2240 C CA . SER A 1 294 ? 13.495 10.396 9.922 1.00 94.50 294 SER A CA 1
ATOM 2241 C C . SER A 1 294 ? 11.987 10.625 10.122 1.00 94.50 294 SER A C 1
ATOM 2243 O O . SER A 1 294 ? 11.494 10.721 11.255 1.00 94.50 294 SER A O 1
ATOM 2245 N N . LEU A 1 295 ? 11.209 10.649 9.034 1.00 96.94 295 LEU A N 1
ATOM 2246 C CA . LEU A 1 295 ? 9.749 10.745 9.094 1.00 96.94 295 LEU A CA 1
ATOM 2247 C C . LEU A 1 295 ? 9.121 9.526 9.793 1.00 96.94 295 LEU A C 1
ATOM 2249 O O . LEU A 1 295 ? 8.233 9.690 10.633 1.00 96.94 295 LEU A O 1
ATOM 2253 N N . LEU A 1 296 ? 9.592 8.315 9.493 1.00 95.94 296 LEU A N 1
ATOM 2254 C CA . LEU A 1 296 ? 9.086 7.073 10.087 1.00 95.94 296 LEU A CA 1
ATOM 2255 C C . LEU A 1 296 ? 9.494 6.933 11.567 1.00 95.94 296 LEU A C 1
ATOM 2257 O O . LEU A 1 296 ? 8.694 6.492 12.392 1.00 95.94 296 LEU A O 1
ATOM 2261 N N . THR A 1 297 ? 10.675 7.425 11.943 1.00 96.88 297 THR A N 1
ATOM 2262 C CA . THR A 1 297 ? 11.110 7.565 13.345 1.00 96.88 297 THR A CA 1
ATOM 2263 C C . THR A 1 297 ? 10.225 8.546 14.109 1.00 96.88 297 THR A C 1
ATOM 2265 O O . THR A 1 297 ? 9.820 8.281 15.245 1.00 96.88 297 THR A O 1
ATOM 2268 N N . THR A 1 298 ? 9.863 9.668 13.478 1.00 98.06 298 THR A N 1
ATOM 2269 C CA . THR A 1 298 ? 8.913 10.633 14.053 1.00 98.06 298 THR A CA 1
ATOM 2270 C C . THR A 1 298 ? 7.552 9.977 14.282 1.00 98.06 298 THR A C 1
ATOM 2272 O O . THR A 1 298 ? 6.942 10.182 15.330 1.00 98.06 298 THR A O 1
ATOM 2275 N N . HIS A 1 299 ? 7.097 9.142 13.342 1.00 98.25 299 HIS A N 1
ATOM 2276 C CA . HIS A 1 299 ? 5.868 8.364 13.482 1.00 98.25 299 HIS A CA 1
ATOM 2277 C C . HIS A 1 299 ? 5.923 7.443 14.711 1.00 98.25 299 HIS A C 1
ATOM 2279 O O . HIS A 1 299 ? 5.059 7.530 15.586 1.00 98.25 299 HIS A O 1
ATOM 2285 N N . ALA A 1 300 ? 6.969 6.618 14.821 1.00 97.81 300 ALA A N 1
ATOM 2286 C CA . ALA A 1 300 ? 7.161 5.712 15.952 1.00 97.81 300 ALA A CA 1
ATOM 2287 C C . ALA A 1 300 ? 7.200 6.467 17.290 1.00 97.81 300 ALA A C 1
ATOM 2289 O O . ALA A 1 300 ? 6.493 6.117 18.236 1.00 97.81 300 ALA A O 1
ATOM 2290 N N . THR A 1 301 ? 7.966 7.557 17.348 1.00 98.06 301 THR A N 1
ATOM 2291 C CA . THR A 1 301 ? 8.119 8.378 18.554 1.00 98.06 301 THR A CA 1
ATOM 2292 C C . THR A 1 301 ? 6.802 9.030 18.975 1.00 98.06 301 THR A C 1
ATOM 2294 O O . THR A 1 301 ? 6.489 9.045 20.164 1.00 98.06 301 THR A O 1
ATOM 2297 N N . ALA A 1 302 ? 6.002 9.524 18.024 1.00 97.81 302 ALA A N 1
ATOM 2298 C CA . ALA A 1 302 ? 4.703 10.134 18.305 1.00 97.81 302 ALA A CA 1
ATOM 2299 C C . ALA A 1 302 ? 3.675 9.124 18.848 1.00 97.81 302 ALA A C 1
ATOM 2301 O O . ALA A 1 302 ? 2.867 9.473 19.710 1.00 97.81 302 ALA A O 1
ATOM 2302 N N . LEU A 1 303 ? 3.725 7.860 18.406 1.00 97.12 303 LEU A N 1
ATOM 2303 C CA . LEU A 1 303 ? 2.917 6.791 19.003 1.00 97.12 303 LEU A CA 1
ATOM 2304 C C . LEU A 1 303 ? 3.356 6.480 20.440 1.00 97.12 303 LEU A C 1
ATOM 2306 O O . LEU A 1 303 ? 2.503 6.375 21.323 1.00 97.12 303 LEU A O 1
ATOM 2310 N N . ILE A 1 304 ? 4.667 6.379 20.689 1.00 97.56 304 ILE A N 1
ATOM 2311 C CA . ILE A 1 304 ? 5.228 6.100 22.023 1.00 97.56 304 ILE A CA 1
ATOM 2312 C C . ILE A 1 304 ? 4.870 7.220 23.009 1.00 97.56 304 ILE A C 1
ATOM 2314 O O . ILE A 1 304 ? 4.394 6.952 24.111 1.00 97.56 304 ILE A O 1
ATOM 2318 N N . SER A 1 305 ? 5.049 8.480 22.607 1.00 97.06 305 SER A N 1
ATOM 2319 C CA . SER A 1 305 ? 4.748 9.650 23.441 1.00 97.06 305 SER A CA 1
ATOM 2320 C C . SER A 1 305 ? 3.256 9.994 23.507 1.00 97.06 305 SER A C 1
ATOM 2322 O O . SER A 1 305 ? 2.860 10.869 24.280 1.00 97.06 305 SER A O 1
ATOM 2324 N N . ARG A 1 306 ? 2.416 9.294 22.729 1.00 96.94 306 ARG A N 1
ATOM 2325 C CA . ARG A 1 306 ? 0.980 9.561 22.565 1.00 96.94 306 ARG A CA 1
ATOM 2326 C C . ARG A 1 306 ? 0.694 11.010 22.152 1.00 96.94 306 ARG A C 1
ATOM 2328 O O . ARG A 1 306 ? -0.230 11.645 22.667 1.00 96.94 306 ARG A O 1
ATOM 2335 N N . ASP A 1 307 ? 1.465 11.517 21.196 1.00 97.56 307 ASP A N 1
ATOM 2336 C CA . ASP A 1 307 ? 1.318 12.858 20.633 1.00 97.56 307 ASP A CA 1
ATOM 2337 C C . ASP A 1 307 ? 0.485 12.841 19.339 1.00 97.56 307 ASP A C 1
ATOM 2339 O O . ASP A 1 307 ? 0.993 12.645 18.232 1.00 97.56 307 ASP A O 1
ATOM 2343 N N . GLY A 1 308 ? -0.819 13.098 19.483 1.00 96.88 308 GLY A N 1
ATOM 2344 C CA . GLY A 1 308 ? -1.754 13.163 18.356 1.00 96.88 308 GLY A CA 1
ATOM 2345 C C . GLY A 1 308 ? -1.440 14.275 17.348 1.00 96.88 308 GLY A C 1
ATOM 2346 O O . GLY A 1 308 ? -1.646 14.083 16.153 1.00 96.88 308 GLY A O 1
ATOM 2347 N N . GLN A 1 309 ? -0.893 15.417 17.788 1.00 97.81 309 GLN A N 1
ATOM 2348 C CA . GLN A 1 309 ? -0.558 16.515 16.871 1.00 97.81 309 GLN A CA 1
ATOM 2349 C C . GLN A 1 309 ? 0.637 16.151 15.992 1.00 97.81 309 GLN A C 1
ATOM 2351 O O . GLN A 1 309 ? 0.656 16.470 14.803 1.00 97.81 309 GLN A O 1
ATOM 2356 N N . SER A 1 310 ? 1.638 15.479 16.562 1.00 97.94 310 SER A N 1
ATOM 2357 C CA . SER A 1 310 ? 2.775 14.989 15.783 1.00 97.94 310 SER A CA 1
ATOM 2358 C C . SER A 1 310 ? 2.355 13.906 14.786 1.00 97.94 310 SER A C 1
ATOM 2360 O O . SER A 1 310 ? 2.824 13.940 13.648 1.00 97.94 310 SER A O 1
ATOM 2362 N N . LEU A 1 311 ? 1.404 13.029 15.134 1.00 98.31 311 LEU A N 1
ATOM 2363 C CA . LEU A 1 311 ? 0.834 12.060 14.185 1.00 98.31 311 LEU A CA 1
ATOM 2364 C C . LEU A 1 311 ? 0.078 12.732 13.031 1.00 98.31 311 LEU A C 1
ATOM 2366 O O . LEU A 1 311 ? 0.246 12.326 11.883 1.00 98.31 311 LEU A O 1
ATOM 2370 N N . ASP A 1 312 ? -0.676 13.805 13.290 1.00 98.50 312 ASP A N 1
ATOM 2371 C CA . ASP A 1 312 ? -1.322 14.576 12.218 1.00 98.50 312 ASP A CA 1
ATOM 2372 C C . ASP A 1 312 ? -0.285 15.187 11.254 1.00 98.50 312 ASP A C 1
ATOM 2374 O O . ASP A 1 312 ? -0.473 15.174 10.034 1.00 98.50 312 ASP A O 1
ATOM 2378 N N . ARG A 1 313 ? 0.848 15.691 11.771 1.00 98.50 313 ARG A N 1
ATOM 2379 C CA . ARG A 1 313 ? 1.948 16.200 10.927 1.00 98.50 313 ARG A CA 1
ATOM 2380 C C . ARG A 1 313 ? 2.597 15.089 10.105 1.00 98.50 313 ARG A C 1
ATOM 2382 O O . ARG A 1 313 ? 2.871 15.301 8.924 1.00 98.50 313 ARG A O 1
ATOM 2389 N N . VAL A 1 314 ? 2.819 13.919 10.703 1.00 98.56 314 VAL A N 1
ATOM 2390 C CA . VAL A 1 314 ? 3.333 12.734 10.001 1.00 98.56 314 VAL A CA 1
ATOM 2391 C C . VAL A 1 314 ? 2.382 12.332 8.876 1.00 98.56 314 VAL A C 1
ATOM 2393 O O . VAL A 1 314 ? 2.822 12.177 7.740 1.00 98.56 314 VAL A O 1
ATOM 2396 N N . ALA A 1 315 ? 1.077 12.261 9.147 1.00 98.50 315 ALA A N 1
ATOM 2397 C CA . ALA A 1 315 ? 0.069 11.951 8.139 1.00 98.50 315 ALA A CA 1
ATOM 2398 C C . ALA A 1 315 ? 0.087 12.948 6.967 1.00 98.50 315 ALA A C 1
ATOM 2400 O O . ALA A 1 315 ? -0.053 12.552 5.812 1.00 98.50 315 ALA A O 1
ATOM 2401 N N . ASN A 1 316 ? 0.281 14.242 7.239 1.00 98.31 316 ASN A N 1
ATOM 2402 C CA . ASN A 1 316 ? 0.419 15.257 6.190 1.00 98.31 316 ASN A CA 1
ATOM 2403 C C . ASN A 1 316 ? 1.679 15.043 5.340 1.00 98.31 316 ASN A C 1
ATOM 2405 O O . ASN A 1 316 ? 1.595 15.097 4.116 1.00 98.31 316 ASN A O 1
ATOM 2409 N N . ARG A 1 317 ? 2.832 14.767 5.964 1.00 97.69 317 ARG A N 1
ATOM 2410 C CA . ARG A 1 317 ? 4.094 14.520 5.244 1.00 97.69 317 ARG A CA 1
ATOM 2411 C C . ARG A 1 317 ? 4.052 13.234 4.414 1.00 97.69 317 ARG A C 1
ATOM 2413 O O . ARG A 1 317 ? 4.577 13.220 3.306 1.00 97.69 317 ARG A O 1
ATOM 2420 N N . LEU A 1 318 ? 3.403 12.181 4.912 1.00 97.56 318 LEU A N 1
ATOM 2421 C CA . LEU A 1 318 ? 3.184 10.940 4.161 1.00 97.56 318 LEU A CA 1
ATOM 2422 C C . LEU A 1 318 ? 2.283 11.180 2.940 1.00 97.56 318 LEU A C 1
ATOM 2424 O O . LEU A 1 318 ? 2.623 10.750 1.840 1.00 97.56 318 LEU A O 1
ATOM 2428 N N . GLU A 1 319 ? 1.184 11.931 3.091 1.00 96.88 319 GLU A N 1
ATOM 2429 C CA . GLU A 1 319 ? 0.321 12.293 1.954 1.00 96.88 319 GLU A CA 1
ATOM 2430 C C . GLU A 1 319 ? 1.082 13.125 0.911 1.00 96.88 319 GLU A C 1
ATOM 2432 O O . GLU A 1 319 ? 0.976 12.857 -0.284 1.00 96.88 319 GLU A O 1
ATOM 2437 N N . GLN A 1 320 ? 1.894 14.092 1.349 1.00 95.56 320 GLN A N 1
ATOM 2438 C CA . GLN A 1 320 ? 2.727 14.923 0.469 1.00 95.56 320 GLN A CA 1
ATOM 2439 C C . GLN A 1 320 ? 3.790 14.139 -0.302 1.00 95.56 320 GLN A C 1
ATOM 2441 O O . GLN A 1 320 ? 4.334 14.669 -1.261 1.00 95.56 320 GLN A O 1
ATOM 2446 N N . ARG A 1 321 ? 4.087 12.906 0.105 1.00 94.94 321 ARG A N 1
ATOM 2447 C CA . ARG A 1 321 ? 4.984 11.974 -0.584 1.00 94.94 321 ARG A CA 1
ATOM 2448 C C . ARG A 1 321 ? 4.230 10.930 -1.418 1.00 94.94 321 ARG A C 1
ATOM 2450 O O . ARG A 1 321 ? 4.842 10.075 -2.043 1.00 94.94 321 ARG A O 1
ATOM 2457 N N . GLY A 1 322 ? 2.897 10.994 -1.444 1.00 95.00 322 GLY A N 1
ATOM 2458 C CA . GLY A 1 322 ? 2.034 10.056 -2.163 1.00 95.00 322 GLY A CA 1
ATOM 2459 C C . GLY A 1 322 ? 1.714 8.767 -1.398 1.00 95.00 322 GLY A C 1
ATOM 2460 O O . GLY A 1 322 ? 0.987 7.935 -1.924 1.00 95.00 322 GLY A O 1
ATOM 2461 N N . LEU A 1 323 ? 2.176 8.604 -0.154 1.00 96.19 323 LEU A N 1
ATOM 2462 C CA . LEU A 1 323 ? 1.973 7.402 0.665 1.00 96.19 323 LEU A CA 1
ATOM 2463 C C . LEU A 1 323 ? 0.572 7.386 1.310 1.00 96.19 323 LEU A C 1
ATOM 2465 O O . LEU A 1 323 ? 0.430 7.490 2.531 1.00 96.19 323 LEU A O 1
ATOM 2469 N N . LEU A 1 324 ? -0.485 7.304 0.493 1.00 95.88 324 LEU A N 1
ATOM 2470 C CA . LEU A 1 324 ? -1.869 7.547 0.932 1.00 95.88 324 LEU A CA 1
ATOM 2471 C C . LEU A 1 324 ? -2.358 6.569 2.004 1.00 95.88 324 LEU A C 1
ATOM 2473 O O . LEU A 1 324 ? -2.991 7.006 2.967 1.00 95.88 324 LEU A O 1
ATOM 2477 N N . LEU A 1 325 ? -2.052 5.274 1.866 1.00 95.81 325 LEU A N 1
ATOM 2478 C CA . LEU A 1 325 ? -2.453 4.266 2.854 1.00 95.81 325 LEU A CA 1
ATOM 2479 C C . LEU A 1 325 ? -1.798 4.542 4.214 1.00 95.81 325 LEU A C 1
ATOM 2481 O O . LEU A 1 325 ? -2.482 4.618 5.233 1.00 95.81 325 LEU A O 1
ATOM 2485 N N . HIS A 1 326 ? -0.494 4.808 4.212 1.00 97.38 326 HIS A N 1
ATOM 2486 C CA . HIS A 1 326 ? 0.272 5.146 5.410 1.00 97.38 326 HIS A CA 1
ATOM 2487 C C . HIS A 1 326 ? -0.237 6.441 6.068 1.00 97.38 326 HIS A C 1
ATOM 2489 O O . HIS A 1 326 ? -0.326 6.536 7.291 1.00 97.38 326 HIS A O 1
ATOM 2495 N N . ALA A 1 327 ? -0.620 7.441 5.268 1.00 98.19 327 ALA A N 1
ATOM 2496 C CA . ALA A 1 327 ? -1.215 8.682 5.762 1.00 98.19 327 ALA A CA 1
ATOM 2497 C C . ALA A 1 327 ? -2.609 8.466 6.382 1.00 98.19 327 ALA A C 1
ATOM 2499 O O . ALA A 1 327 ? -2.950 9.107 7.385 1.00 98.19 327 ALA A O 1
ATOM 2500 N N . ALA A 1 328 ? -3.415 7.566 5.804 1.00 97.62 328 ALA A N 1
ATOM 2501 C CA . ALA A 1 328 ? -4.719 7.188 6.341 1.00 97.62 328 ALA A CA 1
ATOM 2502 C C . ALA A 1 328 ? -4.573 6.523 7.716 1.00 97.62 328 ALA A C 1
ATOM 2504 O O . ALA A 1 328 ? -5.258 6.910 8.663 1.00 97.62 328 ALA A O 1
ATOM 2505 N N . GLU A 1 329 ? -3.638 5.583 7.841 1.00 97.44 329 GLU A N 1
ATOM 2506 C CA . GLU A 1 329 ? -3.340 4.882 9.092 1.00 97.44 329 GLU A CA 1
ATOM 2507 C C . GLU A 1 329 ? -2.775 5.815 10.163 1.00 97.44 329 GLU A C 1
ATOM 2509 O O . GLU A 1 329 ? -3.258 5.799 11.292 1.00 97.44 329 GLU A O 1
ATOM 2514 N N . ALA A 1 330 ? -1.832 6.695 9.811 1.00 98.31 330 ALA A N 1
ATOM 2515 C CA . ALA A 1 330 ? -1.306 7.697 10.740 1.00 98.31 330 ALA A CA 1
ATOM 2516 C C . ALA A 1 330 ? -2.421 8.626 11.262 1.00 98.31 330 ALA A C 1
ATOM 2518 O O . ALA A 1 330 ? -2.485 8.928 12.454 1.00 98.31 330 ALA A O 1
ATOM 2519 N N . SER A 1 331 ? -3.357 9.029 10.391 1.00 98.25 331 SER A N 1
ATOM 2520 C CA . SER A 1 331 ? -4.530 9.828 10.785 1.00 98.25 331 SER A CA 1
ATOM 2521 C C . SER A 1 331 ? -5.492 9.039 11.685 1.00 98.25 331 SER A C 1
ATOM 2523 O O . SER A 1 331 ? -6.070 9.593 12.622 1.00 98.25 331 SER A O 1
ATOM 2525 N N . ALA A 1 332 ? -5.668 7.741 11.424 1.00 96.62 332 ALA A N 1
ATOM 2526 C CA . ALA A 1 332 ? -6.476 6.852 12.253 1.00 96.62 332 ALA A CA 1
ATOM 2527 C C . ALA A 1 332 ? -5.859 6.678 13.650 1.00 96.62 332 ALA A C 1
ATOM 2529 O O . ALA A 1 332 ? -6.555 6.816 14.657 1.00 96.62 332 ALA A O 1
ATOM 2530 N N . GLN A 1 333 ? -4.545 6.470 13.728 1.00 96.94 333 GLN A N 1
ATOM 2531 C CA . GLN A 1 333 ? -3.810 6.403 14.990 1.00 96.94 333 GLN A CA 1
ATOM 2532 C C . GLN A 1 333 ? -3.865 7.732 15.758 1.00 96.94 333 GLN A C 1
ATOM 2534 O O . GLN A 1 333 ? -4.134 7.728 16.962 1.00 96.94 333 GLN A O 1
ATOM 2539 N N . ALA A 1 334 ? -3.723 8.875 15.074 1.00 97.31 334 ALA A N 1
ATOM 2540 C CA . ALA A 1 334 ? -3.910 10.198 15.674 1.00 97.31 334 ALA A CA 1
ATOM 2541 C C . ALA A 1 334 ? -5.308 10.344 16.298 1.00 97.31 334 ALA A C 1
ATOM 2543 O O . ALA A 1 334 ? -5.442 10.781 17.443 1.00 97.31 334 ALA A O 1
ATOM 2544 N N . ALA A 1 335 ? -6.352 9.906 15.586 1.00 95.50 335 ALA A N 1
ATOM 2545 C CA . ALA A 1 335 ? -7.731 9.955 16.067 1.00 95.50 335 ALA A CA 1
ATOM 2546 C C . ALA A 1 335 ? -7.970 9.124 17.340 1.00 95.50 335 ALA A C 1
ATOM 2548 O O . ALA A 1 335 ? -8.841 9.474 18.137 1.00 95.50 335 ALA A O 1
ATOM 2549 N N . MET A 1 336 ? -7.222 8.031 17.529 1.00 92.19 336 MET A N 1
ATOM 2550 C CA . MET A 1 336 ? -7.286 7.185 18.728 1.00 92.19 336 MET A CA 1
ATOM 2551 C C . MET A 1 336 ? -6.497 7.759 19.915 1.00 92.19 336 MET A C 1
ATOM 2553 O O . MET A 1 336 ? -6.771 7.418 21.066 1.00 92.19 336 MET A O 1
ATOM 2557 N N . ILE A 1 337 ? -5.509 8.615 19.649 1.00 94.81 337 ILE A N 1
ATOM 2558 C CA . ILE A 1 337 ? -4.597 9.166 20.658 1.00 94.81 337 ILE A CA 1
ATOM 2559 C C . ILE A 1 337 ? -5.038 10.548 21.155 1.00 94.81 337 ILE A C 1
ATOM 2561 O O . ILE A 1 337 ? -4.819 10.870 22.328 1.00 94.81 337 ILE A O 1
ATOM 2565 N N . HIS A 1 338 ? -5.670 11.356 20.298 1.00 94.69 338 HIS A N 1
ATOM 2566 C CA . HIS A 1 338 ? -6.146 12.694 20.652 1.00 94.69 338 HIS A CA 1
ATOM 2567 C C . HIS A 1 338 ? -7.084 12.680 21.862 1.00 94.69 338 HIS A C 1
ATOM 2569 O O . HIS A 1 338 ? -8.091 11.975 21.890 1.00 94.69 338 HIS A O 1
ATOM 2575 N N . ARG A 1 339 ? -6.775 13.530 22.848 1.00 91.56 339 ARG A N 1
ATOM 2576 C CA . ARG A 1 339 ? -7.637 13.760 24.020 1.00 91.56 339 ARG A CA 1
ATOM 2577 C C . ARG A 1 339 ? -8.772 14.736 23.719 1.00 91.56 339 ARG A C 1
ATOM 2579 O O . ARG A 1 339 ? -9.859 14.595 24.267 1.00 91.56 339 ARG A O 1
ATOM 2586 N N . ASP A 1 340 ? -8.516 15.728 22.865 1.00 94.06 340 ASP A N 1
ATOM 2587 C CA . ASP A 1 340 ? -9.542 16.666 22.416 1.00 94.06 340 ASP A CA 1
ATOM 2588 C C . ASP A 1 340 ? -10.464 15.991 21.394 1.00 94.06 340 ASP A C 1
ATOM 2590 O O . ASP A 1 340 ? -10.028 15.537 20.334 1.00 94.06 340 ASP A O 1
ATOM 2594 N N . HIS A 1 341 ? -11.763 15.965 21.694 1.00 90.38 341 HIS A N 1
ATOM 2595 C CA . HIS A 1 341 ? -12.769 15.360 20.828 1.00 90.38 341 HIS A CA 1
ATOM 2596 C C . HIS A 1 341 ? -12.840 16.020 19.446 1.00 90.38 341 HIS A C 1
ATOM 2598 O O . HIS A 1 341 ? -13.153 15.340 18.464 1.00 90.38 341 HIS A O 1
ATOM 2604 N N . ARG A 1 342 ? -12.556 17.327 19.337 1.00 94.38 342 ARG A N 1
ATOM 2605 C CA . ARG A 1 342 ? -12.580 18.028 18.046 1.00 94.38 342 ARG A CA 1
ATOM 2606 C C . ARG A 1 342 ? -11.384 17.633 17.180 1.00 94.38 342 ARG A C 1
ATOM 2608 O O . ARG A 1 342 ? -11.585 17.310 16.004 1.00 94.38 342 ARG A O 1
ATOM 2615 N N . ALA A 1 343 ? -10.181 17.610 17.749 1.00 95.38 343 ALA A N 1
ATOM 2616 C CA . ALA A 1 343 ? -8.984 17.107 17.080 1.00 95.38 343 ALA A CA 1
ATOM 2617 C C . ALA A 1 343 ? -9.158 15.639 16.657 1.00 95.38 343 ALA A C 1
ATOM 2619 O O . ALA A 1 343 ? -9.044 15.330 15.473 1.00 95.38 343 ALA A O 1
ATOM 2620 N N . ALA A 1 344 ? -9.601 14.767 17.571 1.00 93.31 344 ALA A N 1
ATOM 2621 C CA . ALA A 1 344 ? -9.861 13.355 17.281 1.00 93.31 344 ALA A CA 1
ATOM 2622 C C . ALA A 1 344 ? -10.848 13.159 16.118 1.00 93.31 344 ALA A C 1
ATOM 2624 O O . ALA A 1 344 ? -10.621 12.341 15.225 1.00 93.31 344 ALA A O 1
ATOM 2625 N N . ARG A 1 345 ? -11.941 13.938 16.086 1.00 91.31 345 ARG A N 1
ATOM 2626 C CA . ARG A 1 345 ? -12.915 13.899 14.984 1.00 91.31 345 ARG A CA 1
ATOM 2627 C C . ARG A 1 345 ? -12.310 14.364 13.660 1.00 91.31 345 ARG A C 1
ATOM 2629 O O . ARG A 1 345 ? -12.648 13.815 12.615 1.00 91.31 345 ARG A O 1
ATOM 2636 N N . THR A 1 346 ? -11.428 15.358 13.695 1.00 95.31 346 THR A N 1
ATOM 2637 C CA . THR A 1 346 ? -10.749 15.875 12.499 1.00 95.31 346 THR A CA 1
ATOM 2638 C C . THR A 1 346 ? -9.829 14.816 11.900 1.00 95.31 346 THR A C 1
ATOM 2640 O O . THR A 1 346 ? -9.969 14.495 10.718 1.00 95.31 346 THR A O 1
ATOM 2643 N N . SER A 1 347 ? -8.971 14.203 12.720 1.00 96.12 347 SER A N 1
ATOM 2644 C CA . SER A 1 347 ? -8.077 13.126 12.286 1.00 96.12 347 SER A CA 1
ATOM 2645 C C . SER A 1 347 ? -8.863 11.912 11.777 1.00 96.12 347 SER A C 1
ATOM 2647 O O . SER A 1 347 ? -8.509 11.337 10.750 1.00 96.12 347 SER A O 1
ATOM 2649 N N . ARG A 1 348 ? -10.006 11.578 12.396 1.00 93.25 348 ARG A N 1
ATOM 2650 C CA . ARG A 1 348 ? -10.880 10.483 11.936 1.00 93.25 348 ARG A CA 1
ATOM 2651 C C . ARG A 1 348 ? -11.504 10.742 10.565 1.00 93.25 348 ARG A C 1
ATOM 2653 O O . ARG A 1 348 ? -11.467 9.879 9.689 1.00 93.25 348 ARG A O 1
ATOM 2660 N N . ASN A 1 349 ? -12.040 11.945 10.354 1.00 90.88 349 ASN A N 1
ATOM 2661 C CA . ASN A 1 349 ? -12.592 12.344 9.058 1.00 90.88 349 ASN A CA 1
ATOM 2662 C C . ASN A 1 349 ? -11.516 12.302 7.961 1.00 90.88 349 ASN A C 1
ATOM 2664 O O . ASN A 1 349 ? -11.791 11.894 6.827 1.00 90.88 349 ASN A O 1
ATOM 2668 N N . ARG A 1 350 ? -10.286 12.707 8.301 1.00 95.75 350 ARG A N 1
ATOM 2669 C CA . ARG A 1 350 ? -9.130 12.650 7.404 1.00 95.75 350 ARG A CA 1
ATOM 2670 C C . ARG A 1 350 ? -8.743 11.207 7.077 1.00 95.75 350 ARG A C 1
ATOM 2672 O O . ARG A 1 350 ? -8.654 10.886 5.894 1.00 95.75 350 ARG A O 1
ATOM 2679 N N . ALA A 1 351 ? -8.629 10.337 8.082 1.00 95.38 351 ALA A N 1
ATOM 2680 C CA . ALA A 1 351 ? -8.371 8.908 7.903 1.00 95.38 351 ALA A CA 1
ATOM 2681 C C . ALA A 1 351 ? -9.391 8.266 6.954 1.00 95.38 351 ALA A C 1
ATOM 2683 O O . ALA A 1 351 ? -9.013 7.668 5.952 1.00 95.38 351 ALA A O 1
ATOM 2684 N N . SER A 1 352 ? -10.685 8.502 7.194 1.00 90.31 352 SER A N 1
ATOM 2685 C CA . SER A 1 352 ? -11.773 8.001 6.344 1.00 90.31 352 SER A CA 1
ATOM 2686 C C . SER A 1 352 ? -11.689 8.519 4.905 1.00 90.31 352 SER A C 1
ATOM 2688 O O . SER A 1 352 ? -11.974 7.798 3.952 1.00 90.31 352 SER A O 1
ATOM 2690 N N . THR A 1 353 ? -11.300 9.782 4.723 1.00 92.75 353 THR A N 1
ATOM 2691 C CA . THR A 1 353 ? -11.175 10.394 3.391 1.00 92.75 353 THR A CA 1
ATOM 2692 C C . THR A 1 353 ? -10.011 9.817 2.598 1.00 92.75 353 THR A C 1
ATOM 2694 O O . THR A 1 353 ? -10.168 9.538 1.410 1.00 92.75 353 THR A O 1
ATOM 2697 N N . LEU A 1 354 ? -8.871 9.594 3.249 1.00 95.06 354 LEU A N 1
ATOM 2698 C CA . LEU A 1 354 ? -7.704 8.968 2.631 1.00 95.06 354 LEU A CA 1
ATOM 2699 C C . LEU A 1 354 ? -7.945 7.478 2.357 1.00 95.06 354 LEU A C 1
ATOM 2701 O O . LEU A 1 354 ? -7.678 7.017 1.251 1.00 95.06 354 LEU A O 1
ATOM 2705 N N . ALA A 1 355 ? -8.546 6.744 3.298 1.00 92.75 355 ALA A N 1
ATOM 2706 C CA . ALA A 1 355 ? -8.866 5.326 3.133 1.00 92.75 355 ALA A CA 1
ATOM 2707 C C . ALA A 1 355 ? -9.794 5.065 1.932 1.00 92.75 355 ALA A C 1
ATOM 2709 O O . ALA A 1 355 ? -9.569 4.124 1.173 1.00 92.75 355 ALA A O 1
ATOM 2710 N N . ARG A 1 356 ? -10.777 5.944 1.669 1.00 90.88 356 ARG A N 1
ATOM 2711 C CA . ARG A 1 356 ? -11.632 5.850 0.465 1.00 90.88 356 ARG A CA 1
ATOM 2712 C C . ARG A 1 356 ? -10.856 5.955 -0.851 1.00 90.88 356 ARG A C 1
ATOM 2714 O O . ARG A 1 356 ? -11.309 5.417 -1.856 1.00 90.88 356 ARG A O 1
ATOM 2721 N N . ARG A 1 357 ? -9.701 6.626 -0.858 1.00 94.06 357 ARG A N 1
ATOM 2722 C CA . ARG A 1 357 ? -8.807 6.714 -2.027 1.00 94.06 357 ARG A CA 1
ATOM 2723 C C . ARG A 1 357 ? -7.914 5.479 -2.170 1.00 94.06 357 ARG A C 1
ATOM 2725 O O . ARG A 1 357 ? -7.341 5.292 -3.232 1.00 94.06 357 ARG A O 1
ATOM 2732 N N . CYS A 1 358 ? -7.847 4.614 -1.154 1.00 94.56 358 CYS A N 1
ATOM 2733 C CA . CYS A 1 358 ? -6.977 3.437 -1.133 1.00 94.56 358 CYS A CA 1
ATOM 2734 C C . CYS A 1 358 ? -7.622 2.172 -1.744 1.00 94.56 358 CYS A C 1
ATOM 2736 O O . CYS A 1 358 ? -7.353 1.056 -1.309 1.00 94.56 358 CYS A O 1
ATOM 2738 N N . GLN A 1 359 ? -8.556 2.340 -2.688 1.00 92.38 359 GLN A N 1
ATOM 2739 C CA . GLN A 1 359 ? -9.183 1.269 -3.485 1.00 92.38 359 GLN A CA 1
ATOM 2740 C C . GLN A 1 359 ? -9.740 0.054 -2.699 1.00 92.38 359 GLN A C 1
ATOM 2742 O O . GLN A 1 359 ? -9.873 -1.039 -3.252 1.00 92.38 359 GLN A O 1
ATOM 2747 N N . GLY A 1 360 ? -10.139 0.248 -1.437 1.00 88.00 360 GLY A N 1
ATOM 2748 C CA . GLY A 1 360 ? -10.689 -0.808 -0.578 1.00 88.00 360 GLY A CA 1
ATOM 2749 C C . GLY A 1 360 ? -9.684 -1.471 0.368 1.00 88.00 360 GLY A C 1
ATOM 2750 O O . GLY A 1 360 ? -9.980 -2.554 0.862 1.00 88.00 360 GLY A O 1
ATOM 2751 N N . ALA A 1 361 ? -8.532 -0.842 0.622 1.00 92.06 361 ALA A N 1
ATOM 2752 C CA . ALA A 1 361 ? -7.563 -1.298 1.616 1.00 92.06 361 ALA A CA 1
ATOM 2753 C C . ALA A 1 361 ? -8.188 -1.489 3.013 1.00 92.06 361 ALA A C 1
ATOM 2755 O O . ALA A 1 361 ? -8.924 -0.635 3.513 1.00 92.06 361 ALA A O 1
ATOM 2756 N N . ARG A 1 362 ? -7.838 -2.605 3.650 1.00 89.69 362 ARG A N 1
ATOM 2757 C CA . ARG A 1 362 ? -8.268 -3.075 4.965 1.00 89.69 362 ARG A CA 1
ATOM 2758 C C . ARG A 1 362 ? -7.031 -3.470 5.751 1.00 89.69 362 ARG A C 1
ATOM 2760 O O . ARG A 1 362 ? -6.526 -4.581 5.633 1.00 89.69 362 ARG A O 1
ATOM 2767 N N . THR A 1 363 ? -6.527 -2.536 6.539 1.00 91.62 363 THR A N 1
ATOM 2768 C CA . THR A 1 363 ? -5.451 -2.806 7.494 1.00 91.62 363 THR A CA 1
ATOM 2769 C C . THR A 1 363 ? -6.021 -2.793 8.908 1.00 91.62 363 THR A C 1
ATOM 2771 O O . THR A 1 363 ? -7.043 -2.132 9.121 1.00 91.62 363 THR A O 1
ATOM 2774 N N . PRO A 1 364 ? -5.405 -3.484 9.888 1.00 89.94 364 PRO A N 1
ATOM 2775 C CA . PRO A 1 364 ? -5.945 -3.562 11.245 1.00 89.94 364 PRO A CA 1
ATOM 2776 C C . PRO A 1 364 ? -6.248 -2.183 11.837 1.00 89.94 364 PRO A C 1
ATOM 2778 O O . PRO A 1 364 ? -7.331 -1.963 12.356 1.00 89.94 364 PRO A O 1
ATOM 2781 N N . VAL A 1 365 ? -5.360 -1.205 11.625 1.00 91.81 365 VAL A N 1
ATOM 2782 C CA . VAL A 1 365 ? -5.553 0.184 12.072 1.00 91.81 365 VAL A CA 1
ATOM 2783 C C . VAL A 1 365 ? -6.806 0.827 11.476 1.00 91.81 365 VAL A C 1
ATOM 2785 O O . VAL A 1 365 ? -7.537 1.529 12.176 1.00 91.81 365 VAL A O 1
ATOM 2788 N N . LEU A 1 366 ? -7.058 0.625 10.179 1.00 91.06 366 LEU A N 1
ATOM 2789 C CA . LEU A 1 366 ? -8.236 1.187 9.519 1.00 91.06 366 LEU A CA 1
ATOM 2790 C C . LEU A 1 366 ? -9.513 0.465 9.951 1.00 91.06 366 LEU A C 1
ATOM 2792 O O . LEU A 1 366 ? -10.535 1.120 10.171 1.00 91.06 366 LEU A O 1
ATOM 2796 N N . VAL A 1 367 ? -9.455 -0.858 10.114 1.00 86.81 367 VAL A N 1
ATOM 2797 C CA . VAL A 1 367 ? -10.568 -1.662 10.636 1.00 86.81 367 VAL A CA 1
ATOM 2798 C C . VAL A 1 367 ? -10.911 -1.216 12.059 1.00 86.81 367 VAL 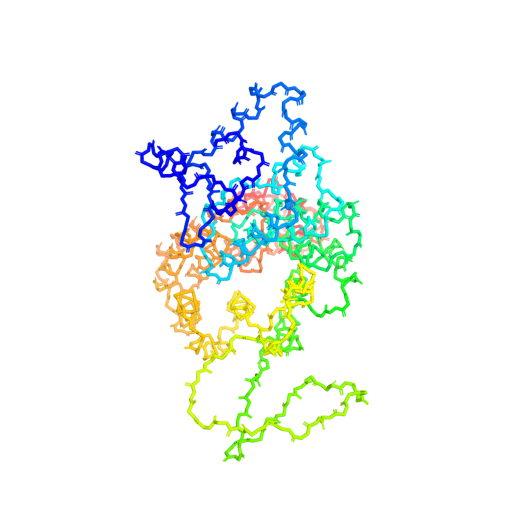A C 1
ATOM 2800 O O . VAL A 1 367 ? -12.062 -0.872 12.323 1.00 86.81 367 VAL A O 1
ATOM 2803 N N . ASP A 1 368 ? -9.920 -1.092 12.940 1.00 85.19 368 ASP A N 1
ATOM 2804 C CA . ASP A 1 368 ? -10.084 -0.637 14.322 1.00 85.19 368 ASP A CA 1
ATOM 2805 C C . ASP A 1 368 ? -10.655 0.777 14.405 1.00 85.19 368 ASP A C 1
ATOM 2807 O O . ASP A 1 368 ? -11.587 1.032 15.173 1.00 85.19 368 ASP A O 1
ATOM 2811 N N . ALA A 1 369 ? -10.153 1.703 13.584 1.00 84.38 369 ALA A N 1
ATOM 2812 C CA . ALA A 1 369 ? -10.682 3.061 13.522 1.00 84.38 369 ALA A CA 1
ATOM 2813 C C . ALA A 1 369 ? -12.158 3.080 13.104 1.00 84.38 369 ALA A C 1
ATOM 2815 O O . ALA A 1 369 ? -12.954 3.815 13.693 1.00 84.38 369 ALA A O 1
ATOM 2816 N N . THR A 1 370 ? -12.528 2.230 12.145 1.00 80.94 370 THR A N 1
ATOM 2817 C CA . THR A 1 370 ? -13.898 2.096 11.631 1.00 80.94 370 THR A CA 1
ATOM 2818 C C . THR A 1 370 ? -14.824 1.456 12.677 1.00 80.94 370 THR A C 1
ATOM 2820 O O . THR A 1 370 ? -15.912 1.961 12.956 1.00 80.94 370 THR A O 1
ATOM 2823 N N . LEU A 1 371 ? -14.373 0.400 13.361 1.00 78.62 371 LEU A N 1
ATOM 2824 C CA . LEU A 1 371 ? -15.095 -0.225 14.478 1.00 78.62 371 LEU A CA 1
ATOM 2825 C C . LEU A 1 371 ? -15.194 0.693 15.708 1.00 78.62 371 LEU A C 1
ATOM 2827 O O . LEU A 1 371 ? -16.144 0.587 16.496 1.00 78.62 371 LEU A O 1
ATOM 2831 N N . GLY A 1 372 ? -14.233 1.602 15.879 1.00 77.56 372 GLY A N 1
ATOM 2832 C CA . GLY A 1 372 ? -14.207 2.660 16.886 1.00 77.56 372 GLY A CA 1
ATOM 2833 C C . GLY A 1 372 ? -15.352 3.671 16.765 1.00 77.56 372 GLY A C 1
ATOM 2834 O O . GLY A 1 372 ? -15.722 4.285 17.765 1.00 77.56 372 GLY A O 1
ATOM 2835 N N . GLU A 1 373 ? -15.954 3.818 15.581 1.00 76.56 373 GLU A N 1
ATOM 2836 C CA . GLU A 1 373 ? -17.110 4.699 15.351 1.00 76.56 373 GLU A CA 1
ATOM 2837 C C . GLU A 1 373 ? -18.440 4.097 15.805 1.00 76.56 373 GLU A C 1
ATOM 2839 O O . GLU A 1 373 ? -19.418 4.814 16.053 1.00 76.56 373 GLU A O 1
ATOM 2844 N N . LEU A 1 374 ? -18.492 2.771 15.913 1.00 84.00 374 LEU A N 1
ATOM 2845 C CA . LEU A 1 374 ? -19.686 2.063 16.335 1.00 84.00 374 LEU A CA 1
ATOM 2846 C C . LEU A 1 374 ? -19.894 2.214 17.840 1.00 84.00 374 LEU A C 1
ATOM 2848 O O . LEU A 1 374 ? -18.962 2.093 18.639 1.00 84.00 374 LEU A O 1
ATOM 2852 N N . THR A 1 375 ? -21.153 2.390 18.251 1.00 86.12 375 THR A N 1
ATOM 2853 C CA . THR A 1 375 ? -21.486 2.262 19.674 1.00 86.12 375 THR A CA 1
ATOM 2854 C C . THR A 1 375 ? -21.206 0.828 20.140 1.00 86.12 375 THR A C 1
ATOM 2856 O O . THR A 1 375 ? -21.295 -0.099 19.329 1.00 86.12 375 THR A O 1
ATOM 2859 N N . PRO A 1 376 ? -20.945 0.589 21.440 1.00 86.56 376 PRO A N 1
ATOM 2860 C CA . PRO A 1 376 ? -20.696 -0.763 21.947 1.00 86.56 376 PRO A CA 1
ATOM 2861 C C . PRO A 1 376 ? -21.779 -1.766 21.527 1.00 86.56 376 PRO A C 1
ATOM 2863 O O . PRO A 1 376 ? -21.486 -2.888 21.119 1.00 86.56 376 PRO A O 1
ATOM 2866 N N . ARG A 1 377 ? -23.045 -1.325 21.534 1.00 89.44 377 ARG A N 1
ATOM 2867 C CA . ARG A 1 377 ? -24.177 -2.153 21.112 1.00 89.44 377 ARG A CA 1
ATOM 2868 C C . ARG A 1 377 ? -24.190 -2.426 19.610 1.00 89.44 377 ARG A C 1
ATOM 2870 O O . ARG A 1 377 ? -24.478 -3.549 19.210 1.00 89.44 377 ARG A O 1
ATOM 2877 N N . GLN A 1 378 ? -23.874 -1.429 18.785 1.00 90.31 378 GLN A N 1
ATOM 2878 C CA . GLN A 1 378 ? -23.741 -1.635 17.343 1.00 90.31 378 GLN A CA 1
ATOM 2879 C C . GLN A 1 378 ? -22.610 -2.606 17.031 1.00 90.31 378 GLN A C 1
ATOM 2881 O O . GLN A 1 378 ? -22.832 -3.533 16.266 1.00 90.31 378 GLN A O 1
ATOM 2886 N N . ARG A 1 379 ? -21.444 -2.457 17.667 1.00 86.88 379 ARG A N 1
ATOM 2887 C CA . ARG A 1 379 ? -20.303 -3.355 17.460 1.00 86.88 379 ARG A CA 1
ATOM 2888 C C . ARG A 1 379 ? -20.653 -4.808 17.780 1.00 86.88 379 ARG A C 1
ATOM 2890 O O . ARG A 1 379 ? -20.360 -5.687 16.981 1.00 86.88 379 ARG A O 1
ATOM 2897 N N . GLN A 1 380 ? -21.348 -5.053 18.893 1.00 89.06 380 GLN A N 1
ATOM 2898 C CA . GLN A 1 380 ? -21.821 -6.392 19.258 1.00 89.06 380 GLN A CA 1
ATOM 2899 C C . GLN A 1 380 ? -22.770 -6.983 18.202 1.00 89.06 380 GLN A C 1
ATOM 2901 O O . GLN A 1 380 ? -22.632 -8.141 17.817 1.00 89.06 380 GLN A O 1
ATOM 2906 N N . ILE A 1 381 ? -23.736 -6.190 17.728 1.00 91.75 381 ILE A N 1
ATOM 2907 C CA . ILE A 1 381 ? -24.717 -6.629 16.725 1.00 91.75 381 ILE A CA 1
ATOM 2908 C C . ILE A 1 381 ? -24.052 -6.877 15.365 1.00 91.75 381 ILE A C 1
ATOM 2910 O O . ILE A 1 381 ? -24.372 -7.859 14.701 1.00 91.75 381 ILE A O 1
ATOM 2914 N N . VAL A 1 382 ? -23.118 -6.014 14.965 1.00 88.25 382 VAL A N 1
ATOM 2915 C CA . VAL A 1 382 ? -22.345 -6.155 13.727 1.00 88.25 382 VAL A CA 1
ATOM 2916 C C . VAL A 1 382 ? -21.455 -7.397 13.788 1.00 88.25 382 VAL A C 1
ATOM 2918 O O . VAL A 1 382 ? -21.459 -8.158 12.829 1.00 88.25 382 VAL A O 1
ATOM 2921 N N . GLY A 1 383 ? -20.780 -7.663 14.911 1.00 87.19 383 GLY A N 1
ATOM 2922 C CA . GLY A 1 383 ? -19.960 -8.868 15.078 1.00 87.19 383 GLY A CA 1
ATOM 2923 C C . GLY A 1 383 ? -20.769 -10.163 14.938 1.00 87.19 383 GLY A C 1
ATOM 2924 O O . GLY A 1 383 ? -20.364 -11.067 14.217 1.00 87.19 383 GLY A O 1
ATOM 2925 N N . LEU A 1 384 ? -21.967 -10.235 15.534 1.00 89.88 384 LEU A N 1
ATOM 2926 C CA . LEU A 1 384 ? -22.867 -11.384 15.337 1.00 89.88 384 LEU A CA 1
ATOM 2927 C C . LEU A 1 384 ? -23.407 -11.474 13.901 1.00 89.88 384 LEU A C 1
ATOM 2929 O O . LEU A 1 384 ? -23.652 -12.561 13.388 1.00 89.88 384 LEU A O 1
ATOM 2933 N N . ALA A 1 385 ? -23.622 -10.339 13.236 1.00 88.12 385 ALA A N 1
ATOM 2934 C CA . ALA A 1 385 ? -24.031 -10.336 11.836 1.00 88.12 385 ALA A CA 1
ATOM 2935 C C . ALA A 1 385 ? -22.899 -10.797 10.903 1.00 88.12 385 ALA A C 1
ATOM 2937 O O . ALA A 1 385 ? -23.186 -11.465 9.911 1.00 88.12 385 ALA A O 1
ATOM 2938 N N . ALA A 1 386 ? -21.644 -10.470 11.225 1.00 85.56 386 ALA A N 1
ATOM 2939 C CA . ALA A 1 386 ? -20.460 -10.870 10.470 1.00 85.56 386 ALA A CA 1
ATOM 2940 C C . ALA A 1 386 ? -20.228 -12.389 10.512 1.00 85.56 386 ALA A C 1
ATOM 2942 O O . ALA A 1 386 ? -19.838 -12.970 9.507 1.00 85.56 386 ALA A O 1
ATOM 2943 N N . THR A 1 387 ? -20.586 -13.060 11.613 1.00 84.69 387 THR A N 1
ATOM 2944 C CA . THR A 1 387 ? -20.552 -14.532 11.714 1.00 84.69 387 THR A CA 1
ATOM 2945 C C . THR A 1 387 ? -21.725 -15.233 11.010 1.00 84.69 387 THR A C 1
ATOM 2947 O O . THR A 1 387 ? -21.875 -16.450 11.109 1.00 84.69 387 THR A O 1
ATOM 2950 N N . GLY A 1 388 ? -22.568 -14.488 10.286 1.00 86.62 388 GLY A N 1
ATOM 2951 C CA . GLY A 1 388 ? -23.646 -15.028 9.456 1.00 86.62 388 GLY A CA 1
ATOM 2952 C C . GLY A 1 388 ? -25.012 -15.144 10.141 1.00 86.62 388 GLY A C 1
ATOM 2953 O O . GLY A 1 388 ? -25.955 -15.635 9.517 1.00 86.62 388 GLY A O 1
ATOM 2954 N N . LEU A 1 389 ? -25.180 -14.676 11.386 1.00 91.75 389 LEU A N 1
ATOM 2955 C CA . LEU A 1 389 ? -26.481 -14.758 12.058 1.00 91.75 389 LEU A CA 1
ATOM 2956 C C . LEU A 1 389 ? -27.522 -13.821 11.418 1.00 91.75 389 LEU A C 1
ATOM 2958 O O . LEU A 1 389 ? -27.285 -12.654 11.081 1.00 91.75 389 LEU A O 1
ATOM 2962 N N . THR A 1 390 ? -28.754 -14.314 11.310 1.00 93.31 390 THR A N 1
ATOM 2963 C CA . THR A 1 390 ? -29.910 -13.531 10.855 1.00 93.31 390 THR A CA 1
ATOM 2964 C C . THR A 1 390 ? -30.356 -12.515 11.911 1.00 93.31 390 THR A C 1
ATOM 2966 O O . THR A 1 390 ? -30.139 -12.704 13.105 1.00 93.31 390 THR A O 1
ATOM 2969 N N . ASN A 1 391 ? -31.060 -11.448 11.501 1.00 93.94 391 ASN A N 1
ATOM 2970 C CA . ASN A 1 391 ? -31.599 -10.453 12.444 1.00 93.94 391 ASN A CA 1
ATOM 2971 C C . ASN A 1 391 ? -32.471 -11.090 13.535 1.00 93.94 391 ASN A C 1
ATOM 2973 O O . ASN A 1 391 ? -32.510 -10.587 14.654 1.00 93.94 391 ASN A O 1
ATOM 2977 N N . ARG A 1 392 ? -33.158 -12.192 13.208 1.00 94.19 392 ARG A N 1
ATOM 2978 C CA . ARG A 1 392 ? -33.968 -12.960 14.153 1.00 94.19 392 ARG A CA 1
ATOM 2979 C C . ARG A 1 392 ? -33.107 -13.687 15.185 1.00 94.19 392 ARG A C 1
ATOM 2981 O O . ARG A 1 392 ? -33.349 -13.516 16.370 1.00 94.19 392 ARG A O 1
ATOM 2988 N N . GLN A 1 393 ? -32.081 -14.413 14.746 1.00 95.62 393 GLN A N 1
ATOM 2989 C CA . GLN A 1 393 ? -31.159 -15.111 15.651 1.00 95.62 393 GLN A CA 1
ATOM 2990 C C . GLN A 1 393 ? -30.416 -14.130 16.568 1.00 95.62 393 GLN A C 1
ATOM 2992 O O . GLN A 1 393 ? -30.303 -14.369 17.764 1.00 95.62 393 GLN A O 1
ATOM 2997 N N . ILE A 1 394 ? -29.981 -12.982 16.036 1.00 95.25 394 ILE A N 1
ATOM 2998 C CA . ILE A 1 394 ? -29.346 -11.919 16.832 1.00 95.25 394 ILE A CA 1
ATOM 2999 C C . ILE A 1 394 ? -30.331 -11.343 17.859 1.00 95.25 394 ILE A C 1
ATOM 3001 O O . ILE A 1 394 ? -29.961 -11.105 19.006 1.00 95.25 394 ILE A O 1
ATOM 3005 N N . ALA A 1 395 ? -31.584 -11.108 17.458 1.00 95.62 395 ALA A N 1
ATOM 3006 C CA . ALA A 1 395 ? -32.631 -10.605 18.342 1.00 95.62 395 ALA A CA 1
ATOM 3007 C C . ALA A 1 395 ? -32.930 -11.584 19.487 1.00 95.62 395 ALA A C 1
ATOM 3009 O O . ALA A 1 395 ? -33.004 -11.163 20.639 1.00 95.62 395 ALA A O 1
ATOM 3010 N N . GLU A 1 396 ? -33.022 -12.879 19.182 1.00 95.81 396 GLU A N 1
ATOM 3011 C CA . GLU A 1 396 ? -33.201 -13.950 20.166 1.00 95.81 396 GLU A CA 1
ATOM 3012 C C . GLU A 1 396 ? -31.996 -14.032 21.121 1.00 95.81 396 GLU A C 1
ATOM 3014 O O . GLU A 1 396 ? -32.178 -13.995 22.337 1.00 95.81 396 GLU A O 1
ATOM 3019 N N . GLN A 1 397 ? -30.765 -14.031 20.598 1.00 96.06 397 GLN A N 1
ATOM 3020 C CA . GLN A 1 397 ? -29.541 -14.130 21.403 1.00 96.06 397 GLN A CA 1
ATOM 3021 C C . GLN A 1 397 ? -29.299 -12.906 22.298 1.00 96.06 397 GLN A C 1
ATOM 3023 O O . GLN A 1 397 ? -28.778 -13.033 23.403 1.00 96.06 397 GLN A O 1
ATOM 3028 N N . LEU A 1 398 ? -29.653 -11.708 21.826 1.00 95.06 398 LEU A N 1
ATOM 3029 C CA . LEU A 1 398 ? -29.442 -10.457 22.555 1.00 95.06 398 LEU A CA 1
ATOM 3030 C C . LEU A 1 398 ? -30.676 -9.978 23.329 1.00 95.06 398 LEU A C 1
ATOM 3032 O O . LEU A 1 398 ? -30.631 -8.874 23.889 1.00 95.06 398 LEU A O 1
ATOM 3036 N N . THR A 1 399 ? -31.761 -10.766 23.359 1.00 94.69 399 THR A N 1
ATOM 3037 C CA . THR A 1 399 ? -33.061 -10.398 23.956 1.00 94.69 399 THR A CA 1
ATOM 3038 C C . THR A 1 399 ? -33.551 -9.020 23.484 1.00 94.69 399 THR A C 1
ATOM 3040 O O . THR A 1 399 ? -33.909 -8.145 24.269 1.00 94.69 399 THR A O 1
ATOM 3043 N N . LEU A 1 400 ? -33.525 -8.800 22.167 1.00 94.50 400 LEU A N 1
ATOM 3044 C CA . LEU A 1 400 ? -34.004 -7.590 21.496 1.00 94.50 400 LEU A CA 1
ATOM 3045 C C . LEU A 1 400 ? -35.167 -7.901 20.555 1.00 94.50 400 LEU A C 1
ATOM 3047 O O . LEU A 1 400 ? -35.391 -9.041 20.169 1.00 94.50 400 LEU A O 1
ATOM 3051 N N . SER A 1 401 ? -35.878 -6.864 20.104 1.00 95.81 401 SER A N 1
ATOM 3052 C CA . SER A 1 401 ? -36.777 -7.016 18.958 1.00 95.81 401 SER A CA 1
ATOM 3053 C C . SER A 1 401 ? -35.983 -7.087 17.645 1.00 95.81 401 SER A C 1
ATOM 3055 O O . SER A 1 401 ? -34.949 -6.427 17.493 1.00 95.81 401 SER A O 1
ATOM 3057 N N . ILE A 1 402 ? -36.513 -7.809 16.651 1.00 96.38 402 ILE A N 1
ATOM 3058 C CA . ILE A 1 402 ? -35.944 -7.865 15.290 1.00 96.38 402 ILE A CA 1
ATOM 3059 C C . ILE A 1 402 ? -35.810 -6.451 14.696 1.00 96.38 402 ILE A C 1
ATOM 3061 O O . ILE A 1 402 ? -34.808 -6.137 14.054 1.00 96.38 402 ILE A O 1
ATOM 3065 N N . ARG A 1 403 ? -36.785 -5.566 14.956 1.00 94.25 403 ARG A N 1
ATOM 3066 C CA . ARG A 1 403 ? -36.760 -4.164 14.506 1.00 94.25 403 ARG A CA 1
ATOM 3067 C C . ARG A 1 403 ? -35.628 -3.370 15.158 1.00 94.25 403 ARG A C 1
ATOM 3069 O O . ARG A 1 403 ? -34.989 -2.569 14.488 1.00 94.25 403 ARG A O 1
ATOM 3076 N N . THR A 1 404 ? -35.344 -3.605 16.437 1.00 94.38 404 THR A N 1
ATOM 3077 C CA . THR A 1 404 ? -34.229 -2.959 17.145 1.00 94.38 404 THR A CA 1
ATOM 3078 C C . THR A 1 404 ? -32.886 -3.379 16.551 1.00 94.38 404 THR A C 1
ATOM 3080 O O . THR A 1 404 ? -32.036 -2.526 16.309 1.00 94.38 404 THR A O 1
ATOM 3083 N N . VAL A 1 405 ? -32.713 -4.670 16.250 1.00 94.12 405 VAL A N 1
ATOM 3084 C CA . VAL A 1 405 ? -31.520 -5.177 15.551 1.00 94.12 405 VAL A CA 1
ATOM 3085 C C . VAL A 1 405 ? -31.387 -4.535 14.169 1.00 94.12 405 VAL A C 1
ATOM 3087 O O . VAL A 1 405 ? -30.322 -4.015 13.847 1.00 94.12 405 VAL A O 1
ATOM 3090 N N . ALA A 1 406 ? -32.471 -4.489 13.388 1.00 91.31 406 ALA A N 1
ATOM 3091 C CA . ALA A 1 406 ? -32.477 -3.856 12.070 1.00 91.31 406 ALA A CA 1
ATOM 3092 C C . ALA A 1 406 ? -32.096 -2.365 12.133 1.00 91.31 406 ALA A C 1
ATOM 3094 O O . ALA A 1 406 ? -31.272 -1.916 11.344 1.00 91.31 406 ALA A O 1
ATOM 3095 N N . ASN A 1 407 ? -32.624 -1.616 13.106 1.00 92.44 407 ASN A N 1
ATOM 3096 C CA . ASN A 1 407 ? -32.289 -0.203 13.300 1.00 92.44 407 ASN A CA 1
ATOM 3097 C C . ASN A 1 407 ? -30.817 -0.001 13.693 1.00 92.44 407 ASN A C 1
ATOM 3099 O O . ASN A 1 407 ? -30.164 0.915 13.195 1.00 92.44 407 ASN A O 1
ATOM 3103 N N . HIS A 1 408 ? -30.278 -0.847 14.577 1.00 92.25 408 HIS A N 1
ATOM 3104 C CA . HIS A 1 408 ? -28.863 -0.780 14.945 1.00 92.25 408 HIS A CA 1
ATOM 3105 C C . HIS A 1 408 ? -27.945 -1.105 13.769 1.00 92.25 408 HIS A C 1
ATOM 3107 O O . HIS A 1 408 ? -26.942 -0.412 13.611 1.00 92.25 408 HIS A O 1
ATOM 3113 N N . LEU A 1 409 ? -28.297 -2.106 12.952 1.00 89.00 409 LEU A N 1
ATOM 3114 C CA . LEU A 1 409 ? -27.565 -2.447 11.733 1.00 89.00 409 LEU A CA 1
ATOM 3115 C C . LEU A 1 409 ? -27.636 -1.318 10.708 1.00 89.00 409 LEU A C 1
ATOM 3117 O O . LEU A 1 409 ? -26.599 -0.925 10.199 1.00 89.00 409 LEU A O 1
ATOM 3121 N N . TYR A 1 410 ? -28.812 -0.730 10.476 1.00 87.75 410 TYR A N 1
ATOM 3122 C CA . TYR A 1 410 ? -28.961 0.422 9.583 1.00 87.75 410 TYR A CA 1
ATOM 3123 C C . TYR A 1 410 ? -28.054 1.589 10.003 1.00 87.75 410 TYR A C 1
ATOM 3125 O O . TYR A 1 410 ? -27.256 2.079 9.210 1.00 87.75 410 TYR A O 1
ATOM 3133 N N . GLY A 1 411 ? -28.100 1.979 11.282 1.00 84.31 411 GLY A N 1
ATOM 3134 C CA . GLY A 1 411 ? -27.235 3.042 11.802 1.00 84.31 411 GLY A CA 1
ATOM 3135 C C . GLY A 1 411 ? -25.753 2.660 11.897 1.00 84.31 411 GLY A C 1
ATOM 3136 O O . GLY A 1 411 ? -24.916 3.539 12.083 1.00 84.31 411 GLY A O 1
ATOM 3137 N N . ALA A 1 412 ? -25.414 1.369 11.838 1.00 84.56 412 ALA A N 1
ATOM 3138 C CA . ALA A 1 412 ? -24.033 0.913 11.714 1.00 84.56 412 ALA A CA 1
ATOM 3139 C C . ALA A 1 412 ? -23.574 0.994 10.253 1.00 84.56 412 ALA A C 1
ATOM 3141 O O . ALA A 1 412 ? -22.516 1.551 10.003 1.00 84.56 412 ALA A O 1
ATOM 3142 N N . TYR A 1 413 ? -24.385 0.543 9.292 1.00 83.75 413 TYR A N 1
ATOM 3143 C CA . TYR A 1 413 ? -24.104 0.644 7.856 1.00 83.75 413 TYR A CA 1
ATOM 3144 C C . TYR A 1 413 ? -23.877 2.088 7.405 1.00 83.75 413 TYR A C 1
ATOM 3146 O O . TYR A 1 413 ? -22.906 2.355 6.703 1.00 83.75 413 TYR A O 1
ATOM 3154 N N . GLU A 1 414 ? -24.686 3.037 7.891 1.00 78.88 414 GLU A N 1
ATOM 3155 C CA . GLU A 1 414 ? -24.454 4.465 7.627 1.00 78.88 414 GLU A CA 1
ATOM 3156 C C . GLU A 1 414 ? -23.078 4.951 8.102 1.00 78.88 414 GLU A C 1
ATOM 3158 O O . GLU A 1 414 ? -22.452 5.766 7.431 1.00 78.88 414 GLU A O 1
ATOM 3163 N N . ARG A 1 415 ? -22.601 4.461 9.253 1.00 75.31 415 ARG A N 1
ATOM 3164 C CA . ARG A 1 415 ? -21.307 4.870 9.824 1.00 75.31 415 ARG A CA 1
ATOM 3165 C C . ARG A 1 415 ? -20.134 4.170 9.154 1.00 75.31 415 ARG A C 1
ATOM 3167 O O . ARG A 1 415 ? -19.117 4.792 8.897 1.00 75.31 415 ARG A O 1
ATOM 3174 N N . LEU A 1 416 ? -20.297 2.892 8.829 1.00 71.75 416 LEU A N 1
ATOM 3175 C CA . LEU A 1 416 ? -19.266 2.085 8.179 1.00 71.75 416 LEU A CA 1
ATOM 3176 C C . LEU A 1 416 ? -19.108 2.426 6.688 1.00 71.75 416 LEU A C 1
ATOM 3178 O O . LEU A 1 416 ? -18.120 2.033 6.077 1.00 71.75 416 LEU A O 1
ATOM 3182 N N . GLY A 1 417 ? -20.088 3.099 6.074 1.00 65.06 417 GLY A N 1
ATOM 3183 C CA . GLY A 1 417 ? -20.123 3.331 4.626 1.00 65.06 417 GLY A CA 1
ATOM 3184 C C . GLY A 1 417 ? -20.347 2.055 3.800 1.00 65.06 417 GLY A C 1
ATOM 3185 O O . GLY A 1 417 ? -20.369 2.114 2.572 1.00 65.06 417 GLY A O 1
ATOM 3186 N N . SER A 1 418 ? -20.528 0.910 4.463 1.00 61.75 418 SER A N 1
ATOM 3187 C CA . SER A 1 418 ? -20.854 -0.381 3.862 1.00 61.75 418 SER A CA 1
ATOM 3188 C C . SER A 1 418 ? -22.359 -0.452 3.630 1.00 61.75 418 SER A C 1
ATOM 3190 O O . SER A 1 418 ? -23.133 -0.463 4.584 1.00 61.75 418 SER A O 1
ATOM 3192 N N . GLY A 1 419 ? -22.786 -0.508 2.368 1.00 58.84 419 GLY A N 1
ATOM 3193 C CA . GLY A 1 419 ? -24.207 -0.567 2.008 1.00 58.84 419 GLY A CA 1
ATOM 3194 C C . GLY A 1 419 ? -24.900 -1.894 2.341 1.00 58.84 419 GLY A C 1
ATOM 3195 O O . GLY A 1 419 ? -26.117 -1.986 2.182 1.00 58.84 419 GLY A O 1
ATOM 3196 N N . ASP A 1 420 ? -24.165 -2.922 2.781 1.00 64.88 420 ASP A N 1
ATOM 3197 C CA . ASP A 1 420 ? -24.727 -4.250 3.007 1.00 64.88 420 ASP A CA 1
ATOM 3198 C C . ASP A 1 420 ? -24.037 -5.079 4.107 1.00 64.88 420 ASP A C 1
ATOM 3200 O O . ASP A 1 420 ? -22.997 -4.736 4.672 1.00 64.88 420 ASP A O 1
ATOM 3204 N N . ARG A 1 421 ? -24.679 -6.215 4.403 1.00 71.62 421 ARG A N 1
ATOM 3205 C CA . ARG A 1 421 ? -24.213 -7.244 5.337 1.00 71.62 421 ARG A CA 1
ATOM 3206 C C . ARG A 1 421 ? -23.018 -8.041 4.797 1.00 71.62 421 ARG A C 1
ATOM 3208 O O . ARG A 1 421 ? -22.249 -8.559 5.600 1.00 71.62 421 ARG A O 1
ATOM 3215 N N . ALA A 1 422 ? -22.867 -8.157 3.476 1.00 64.94 422 ALA A N 1
ATOM 3216 C CA . ALA A 1 422 ? -21.800 -8.941 2.854 1.00 64.94 422 ALA A CA 1
ATOM 3217 C C . ALA A 1 422 ? -20.419 -8.311 3.104 1.00 64.94 422 ALA A C 1
ATOM 3219 O O . ALA A 1 422 ? -19.443 -9.027 3.303 1.00 64.94 422 ALA A O 1
ATOM 3220 N N . GLY A 1 423 ? -20.348 -6.981 3.204 1.00 63.75 423 GLY A N 1
ATOM 3221 C CA . GLY A 1 423 ? -19.131 -6.256 3.569 1.00 63.75 423 GLY A CA 1
ATOM 3222 C C . GLY A 1 423 ? -18.727 -6.344 5.048 1.00 63.75 423 GLY A C 1
ATOM 3223 O O . GLY A 1 423 ? -17.647 -5.869 5.397 1.00 63.75 423 GLY A O 1
ATOM 3224 N N . LEU A 1 424 ? -19.555 -6.919 5.934 1.00 69.75 424 LEU A N 1
ATOM 3225 C CA . LEU A 1 424 ? -19.235 -7.017 7.367 1.00 69.75 424 LEU A CA 1
ATOM 3226 C C . LEU A 1 424 ? -18.263 -8.151 7.693 1.00 69.75 424 LEU A C 1
ATOM 3228 O O . LEU A 1 424 ? -17.435 -7.980 8.581 1.00 69.75 424 LEU A O 1
ATOM 3232 N N . GLY A 1 425 ? -18.340 -9.274 6.972 1.00 62.97 425 GLY A N 1
ATOM 3233 C CA . GLY A 1 425 ? -17.484 -10.449 7.199 1.00 62.97 425 GLY A CA 1
ATOM 3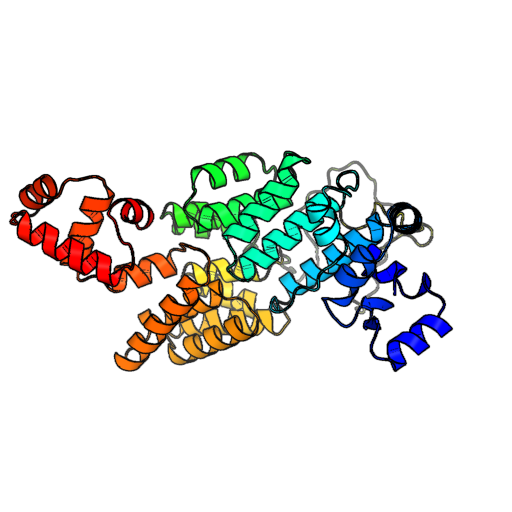234 C C . GLY A 1 425 ? -16.007 -10.230 6.865 1.00 62.97 425 GLY A C 1
ATOM 3235 O O . GLY A 1 425 ? -15.211 -11.139 6.990 1.00 62.97 425 GLY A O 1
ATOM 3236 N N . SER A 1 426 ? -15.652 -9.038 6.391 1.00 59.50 426 SER A N 1
ATOM 3237 C CA . SER A 1 426 ? -14.272 -8.617 6.146 1.00 59.50 426 SER A CA 1
ATOM 3238 C C . SER A 1 426 ? -13.749 -7.589 7.154 1.00 59.50 426 SER A C 1
ATOM 3240 O O . SER A 1 426 ? -12.647 -7.076 6.985 1.00 59.50 426 SER A O 1
ATOM 3242 N N . LEU A 1 427 ? -14.575 -7.204 8.132 1.00 65.62 427 LEU A N 1
ATOM 3243 C CA . LEU A 1 427 ? -14.196 -6.334 9.254 1.00 65.62 427 LEU A CA 1
ATOM 3244 C C . LEU A 1 427 ? -13.952 -7.133 10.547 1.00 65.62 427 LEU A C 1
ATOM 3246 O O . LEU A 1 427 ? -13.509 -6.554 11.535 1.00 65.62 427 LEU A O 1
ATOM 3250 N N . PHE A 1 428 ? -14.299 -8.420 10.538 1.00 61.00 428 PHE A N 1
ATOM 3251 C CA . PHE A 1 428 ? -14.197 -9.407 11.613 1.00 61.00 428 PHE A CA 1
ATOM 3252 C C . PHE A 1 428 ? -13.700 -10.704 10.994 1.00 61.00 428 PHE A C 1
ATOM 3254 O O . PHE A 1 428 ? -13.024 -11.460 11.720 1.00 61.00 428 PHE A O 1
#

Solvent-accessible surface area (backbone atoms only — not comparable to full-atom values): 23512 Å² total; per-residue (Å²): 105,70,66,41,41,71,39,18,49,36,57,43,86,83,45,61,62,79,56,50,56,58,33,38,77,66,64,51,33,44,67,48,99,83,41,36,28,33,62,63,46,84,64,54,30,61,53,49,51,73,69,42,52,70,75,54,43,53,50,53,60,70,62,49,85,48,58,61,56,30,33,45,51,52,33,50,54,44,46,51,29,54,74,59,50,52,56,72,77,80,79,89,39,44,60,59,53,23,62,76,67,76,42,63,77,89,39,82,44,44,41,53,35,22,20,36,52,10,47,44,27,41,49,38,9,35,27,57,57,8,34,49,29,10,48,55,24,39,74,80,40,73,68,45,56,59,19,29,44,36,29,11,37,28,23,11,30,59,63,38,55,65,61,15,51,57,28,51,73,57,42,96,63,83,53,79,27,54,28,44,40,31,34,61,70,70,33,53,71,58,17,58,46,43,42,48,71,63,46,56,66,49,82,80,79,73,74,50,100,77,74,62,87,78,75,90,72,75,74,78,91,81,77,82,85,76,96,73,88,75,84,74,86,80,92,73,92,72,74,97,67,90,73,61,99,81,69,77,86,55,90,82,74,70,70,62,84,71,61,82,70,52,74,77,49,67,63,66,51,42,47,39,37,67,74,72,44,21,83,83,33,34,70,62,35,64,69,45,78,58,72,50,30,50,50,53,23,50,42,19,49,21,61,74,72,53,35,24,70,56,21,46,52,42,17,50,55,31,43,77,21,25,24,29,44,62,15,14,41,31,13,26,52,17,26,73,45,36,82,50,68,67,60,15,51,51,28,38,56,48,13,56,56,36,40,68,65,12,66,61,59,47,47,65,51,53,42,50,47,55,56,64,72,42,52,76,68,34,45,55,54,49,54,47,40,32,76,66,47,49,54,60,57,50,10,65,76,67,76,46,51,47,66,57,44,49,52,39,50,53,63,38,28,69,72,66,70,39,94,52,70,81,64,37,52,77,72,110

Sequence (428 aa):
MELLAFGEPLEASVLPEAVLERLEARRLVDVDDRSAARLVHPLHGPVLRARAGRLRADRLRRTDRDLAAALAFECGELLERSMSGDVREIPVGVGERLAEEDAGWGEPAMPEFCACRARLARLRGEIRDALSWSREGLRRHEGHPACLAELAHAAAYLGDLETARRALTGLSAPSPARTWLLAAEANIDGALRSLTEDSVLAPHDTFDSRGVFVPHDAFVPHEVPTPHDAFASHGVFVPHDAFAPHEVPTPHDAFASHDVAAPHDVFALHDAVRLGAPALVAERLGREPGDLASLLTTHATALISRDGQSLDRVANRLEQRGLLLHAAEASAQAAMIHRDHRAARTSRNRASTLARRCQGARTPVLVDATLGELTPRQRQIVGLAATGLTNRQIAEQLTLSIRTVANHLYGAYERLGSGDRAGLGSLF

Radius of gyration: 25.39 Å; Cα contacts (8 Å, |Δi|>4): 574; chains: 1; bounding box: 83×49×65 Å

Secondary structure (DSSP, 8-state):
-HHHHHH-SEEGGGS-HHHHHHHHTTTSEEE-TT-EEEESSTTHHHHHHHHS-HHHHHHHHHT-TTHHHHHHHHHHHHHHHHHHT--S-----HHHHHHHTT--TTSTHHHHHHHHHHHHHHHTT-HHHHHHHHHHHHHHSTT-HHHHHHHHHHHHHHT-HHHHHHHHHT-SS--THHHHHHHHTT-HHHHHHHHHHTTSSS-S----TT-----SS---S-SPPPS-----SS-----S----TTPPPPTTSS--TTGGG-TT-HHHHHHHHHTT-GGGTHHHHTTS-SHHHHHHHHHHHHHHTT-HHHHHHHHHHHHHTT-HHHHHHHHHHHHHH-SSHHHHHHHHHHHHHHHHHTTT---HHHHHHHHTTS-HHHHHHHHHHHTT--HHHHHHHTT--HHHHHHHHHHHHHHH---SSGGGGG--

Mean predicted aligned error: 12.31 Å

Nearest PDB structures (foldseek):
  2ho1-assembly1_A  TM=4.315E-01  e=1.166E+00  Pseudomonas aeruginosa PAO1
  4i2z-assembly1_A  TM=2.416E-01  e=7.920E-02  Caenorhabditis elegans
  6tka-assembly1_AAA  TM=3.564E-01  e=9.908E-01  Homo sapiens
  3urz-assembly2_B  TM=3.094E-01  e=9.908E-01  Bacteroides ovatus ATCC 8483

Foldseek 3Di:
DLLQLQQPFDQQVLDDPVVQVVCVVVQQWDQDPRRTIHGNDLVVSVVSCVPQDPVRSVVSNVVNPCSLVSLLVLLVVLVVLLQQLQLPDRRDGNLNVCLVVVHPLVHPSNLSSLLSQLSSCVLLLVLVSSLVSLVSSCVRPPLLLSSLLSNLQSCLQQLVLVSNVVSVVSHPAQHLSVLSSCQLVVNNVVSVVSCVVNLLLPPDDDDDPVRDDDDPDDDPPDDDDDPDDDDDPDDDDDPPDDDDPPDDDDPVPSDDSPCVPPSPRLVSLLVCLLSLNLVSRLVVLVPDDHPVSVLSNLSSVCSVVLPLVSLQVSLVVSVVSSSLLSSLLSLLSSLVSDPDPVSSVVSLVSSVVSNVVSNNGDGLSSLVSLLVQADPVLNLLLVCLLVPDDLVRSCVVVVHDSVVSVVSPVVSCVSNVPPDSVVSVSSD